Protein AF-A0A8J3Z810-F1 (afdb_monomer_lite)

Structure (mmCIF, N/CA/C/O backbone):
data_AF-A0A8J3Z810-F1
#
_entry.id   AF-A0A8J3Z810-F1
#
loop_
_atom_site.group_PDB
_atom_site.id
_atom_site.type_symbol
_atom_site.label_atom_id
_atom_site.label_alt_id
_atom_site.label_comp_id
_atom_site.label_asym_id
_atom_site.label_entity_id
_atom_site.label_seq_id
_atom_site.pdbx_PDB_ins_code
_atom_site.Cartn_x
_atom_site.Cartn_y
_atom_site.Cartn_z
_atom_site.occupancy
_atom_site.B_iso_or_equiv
_atom_site.auth_seq_id
_atom_site.auth_comp_id
_atom_site.auth_asym_id
_atom_site.auth_atom_id
_atom_site.pdbx_PDB_model_num
ATOM 1 N N . MET A 1 1 ? -24.535 -31.059 -78.822 1.00 33.03 1 MET A N 1
ATOM 2 C CA . MET A 1 1 ? -23.660 -31.076 -80.013 1.00 33.03 1 MET A CA 1
ATOM 3 C C . MET A 1 1 ? -22.250 -30.697 -79.578 1.00 33.03 1 MET A C 1
ATOM 5 O O . MET A 1 1 ? -22.119 -29.664 -78.947 1.00 33.03 1 MET A O 1
ATOM 9 N N . LEU A 1 2 ? -21.277 -31.571 -79.885 1.00 34.00 2 LEU A N 1
ATOM 10 C CA . LEU A 1 2 ? -19.808 -31.386 -79.921 1.00 34.00 2 LEU A CA 1
ATOM 11 C C . LEU A 1 2 ? -19.101 -30.841 -78.652 1.00 34.00 2 LEU A C 1
ATOM 13 O O . LEU A 1 2 ? -19.234 -29.679 -78.306 1.00 34.00 2 LEU A O 1
ATOM 17 N N . THR A 1 3 ? -18.443 -31.701 -77.851 1.00 36.31 3 THR A N 1
ATOM 18 C CA . THR A 1 3 ? -16.989 -32.062 -77.888 1.00 36.31 3 THR A CA 1
ATOM 19 C C . THR A 1 3 ? -16.052 -30.874 -77.621 1.00 36.31 3 THR A C 1
ATOM 21 O O . THR A 1 3 ? -16.160 -29.871 -78.302 1.00 36.31 3 THR A O 1
ATOM 24 N N . ARG A 1 4 ? -15.058 -30.914 -76.724 1.00 36.38 4 ARG A N 1
ATOM 25 C CA . ARG A 1 4 ? -14.002 -31.929 -76.545 1.00 36.38 4 ARG A CA 1
ATOM 26 C C . ARG A 1 4 ? -13.264 -31.655 -75.220 1.00 36.38 4 ARG A C 1
ATOM 28 O O . ARG A 1 4 ? -13.009 -30.505 -74.884 1.00 36.38 4 ARG A O 1
ATOM 35 N N . ARG A 1 5 ? -12.880 -32.724 -74.516 1.00 38.62 5 ARG A N 1
ATOM 36 C CA . ARG A 1 5 ? -11.836 -32.729 -73.477 1.00 38.62 5 ARG A CA 1
ATOM 37 C C . ARG A 1 5 ? -10.462 -32.743 -74.161 1.00 38.62 5 ARG A C 1
ATOM 39 O O . ARG A 1 5 ? -10.301 -33.491 -75.122 1.00 38.62 5 ARG A O 1
ATOM 46 N N . CYS A 1 6 ? -9.487 -32.013 -73.622 1.00 34.28 6 CYS A N 1
ATOM 47 C CA . CYS A 1 6 ? -8.064 -32.265 -73.855 1.00 34.28 6 CYS A CA 1
ATOM 48 C C . CYS A 1 6 ? -7.381 -32.538 -72.514 1.00 34.28 6 CYS A C 1
ATOM 50 O O . CYS A 1 6 ? -7.391 -31.709 -71.608 1.00 34.28 6 CYS A O 1
ATOM 52 N N . VAL A 1 7 ? -6.823 -33.741 -72.427 1.00 35.34 7 VAL A N 1
ATOM 53 C CA . VAL A 1 7 ? -5.821 -34.185 -71.461 1.00 35.34 7 VAL A CA 1
ATOM 54 C C . VAL A 1 7 ? -4.465 -33.744 -72.010 1.00 35.34 7 VAL A C 1
ATOM 56 O O . VAL A 1 7 ? -4.204 -33.970 -73.190 1.00 35.34 7 VAL A O 1
ATOM 59 N N . VAL A 1 8 ? -3.598 -33.163 -71.179 1.00 38.25 8 VAL A N 1
ATOM 60 C CA . VAL A 1 8 ? -2.162 -33.076 -71.474 1.00 38.25 8 VAL A CA 1
ATOM 61 C C . VAL A 1 8 ? -1.396 -33.743 -70.340 1.00 38.25 8 VAL A C 1
ATOM 63 O O . VAL A 1 8 ? -1.558 -33.424 -69.165 1.00 38.25 8 VAL A O 1
ATOM 66 N N . VAL A 1 9 ? -0.625 -34.735 -70.769 1.00 35.41 9 VAL A N 1
ATOM 67 C CA . VAL A 1 9 ? 0.298 -35.593 -70.032 1.00 35.41 9 VAL A CA 1
ATOM 68 C C . VAL A 1 9 ? 1.559 -34.805 -69.674 1.00 35.41 9 VAL A C 1
ATOM 70 O O . VAL A 1 9 ? 1.968 -33.904 -70.403 1.00 35.41 9 VAL A O 1
ATOM 73 N N . GLY A 1 10 ? 2.144 -35.148 -68.527 1.00 33.62 10 GLY A N 1
ATOM 74 C CA . GLY A 1 10 ? 3.252 -34.438 -67.907 1.00 33.62 10 GLY A CA 1
ATOM 75 C C . GLY A 1 10 ? 4.580 -34.468 -68.660 1.00 33.62 10 GLY A C 1
ATOM 76 O O . GLY A 1 10 ? 4.857 -35.342 -69.478 1.00 33.62 10 GLY A O 1
ATOM 77 N N . VAL A 1 11 ? 5.436 -33.526 -68.270 1.00 35.00 11 VAL A N 1
ATOM 78 C CA . VAL A 1 11 ? 6.886 -33.599 -68.435 1.00 35.00 11 VAL A CA 1
ATOM 79 C C . VAL A 1 11 ? 7.497 -33.221 -67.091 1.00 35.00 11 VAL A C 1
ATOM 81 O O . VAL A 1 11 ? 7.365 -32.094 -66.620 1.00 35.00 11 VAL A O 1
ATOM 84 N N . VAL A 1 12 ? 8.133 -34.208 -66.463 1.00 41.84 12 VAL A N 1
ATOM 85 C CA . VAL A 1 12 ? 9.051 -34.033 -65.339 1.00 41.84 12 VAL A CA 1
ATOM 86 C C . VAL A 1 12 ? 10.288 -33.331 -65.893 1.00 41.84 12 VAL A C 1
ATOM 88 O O . VAL A 1 12 ? 11.087 -33.937 -66.601 1.00 41.84 12 VAL A O 1
ATOM 91 N N . GLY A 1 13 ? 10.406 -32.037 -65.612 1.00 34.31 13 GLY A N 1
ATOM 92 C CA . GLY A 1 13 ? 11.591 -31.235 -65.885 1.00 34.31 13 GLY A CA 1
ATOM 93 C C . GLY A 1 13 ? 12.254 -30.854 -64.571 1.00 34.31 13 GLY A C 1
ATOM 94 O O . GLY A 1 13 ? 11.811 -29.929 -63.897 1.00 34.31 13 GLY A O 1
ATOM 95 N N . VAL A 1 14 ? 13.309 -31.582 -64.208 1.00 44.25 14 VAL A N 1
ATOM 96 C CA . VAL A 1 14 ? 14.263 -31.174 -63.173 1.00 44.25 14 VAL A CA 1
ATOM 97 C C . VAL A 1 14 ? 14.978 -29.927 -63.688 1.00 44.25 14 VAL A C 1
ATOM 99 O O . VAL A 1 14 ? 15.798 -30.014 -64.598 1.00 44.25 14 VAL A O 1
ATOM 102 N N . VAL A 1 15 ? 14.657 -28.766 -63.118 1.00 37.97 15 VAL A N 1
ATOM 103 C CA . VAL A 1 15 ? 15.433 -27.536 -63.296 1.00 37.97 15 VAL A CA 1
ATOM 104 C C . VAL A 1 15 ? 15.976 -27.133 -61.933 1.00 37.97 15 VAL A C 1
ATOM 106 O O . VAL A 1 15 ? 15.273 -26.586 -61.088 1.00 37.97 15 VAL A O 1
ATOM 109 N N . LEU A 1 16 ? 17.259 -27.441 -61.739 1.00 42.03 16 LEU A N 1
ATOM 110 C CA . LEU A 1 16 ? 18.135 -26.779 -60.783 1.00 42.03 16 LEU A CA 1
ATOM 111 C C . LEU A 1 16 ? 18.205 -25.295 -61.163 1.00 42.03 16 LEU A C 1
ATOM 113 O O . LEU A 1 16 ? 18.922 -24.918 -62.086 1.00 42.03 16 LEU A O 1
ATOM 117 N N . ALA A 1 17 ? 17.453 -24.461 -60.452 1.00 40.53 17 ALA A N 1
ATOM 118 C CA . ALA A 1 17 ? 17.641 -23.020 -60.453 1.00 40.53 17 ALA A CA 1
ATOM 119 C C . ALA A 1 17 ? 18.079 -22.603 -59.049 1.00 40.53 17 ALA A C 1
ATOM 121 O O . ALA A 1 17 ? 17.294 -22.591 -58.102 1.00 40.53 17 ALA A O 1
ATOM 122 N N . ALA A 1 18 ? 19.369 -22.290 -58.937 1.00 44.47 18 ALA A N 1
ATOM 123 C CA . ALA A 1 18 ? 19.945 -21.546 -57.834 1.00 44.47 18 ALA A CA 1
ATOM 124 C C . ALA A 1 18 ? 19.269 -20.166 -57.769 1.00 44.47 18 ALA A C 1
ATOM 126 O O . ALA A 1 18 ? 19.624 -19.246 -58.502 1.00 44.47 18 ALA A O 1
ATOM 127 N N . GLY A 1 19 ? 18.247 -20.051 -56.923 1.00 37.66 19 GLY A N 1
ATOM 128 C CA . GLY A 1 19 ? 17.626 -18.788 -56.550 1.00 37.66 19 GLY A CA 1
ATOM 129 C C . GLY A 1 19 ? 18.335 -18.231 -55.326 1.00 37.66 19 GLY A C 1
ATOM 130 O O . GLY A 1 19 ? 18.182 -18.761 -54.229 1.00 37.66 19 GLY A O 1
ATOM 131 N N . LEU A 1 20 ? 19.140 -17.192 -55.547 1.00 42.44 20 LEU A N 1
ATOM 132 C CA . LEU A 1 20 ? 19.775 -16.375 -54.521 1.00 42.44 20 LEU A CA 1
ATOM 133 C C . LEU A 1 20 ? 18.787 -16.013 -53.406 1.00 42.44 20 LEU A C 1
ATOM 135 O O . LEU A 1 20 ? 17.726 -15.440 -53.654 1.00 42.44 20 LEU A O 1
ATOM 139 N N . GLY A 1 21 ? 19.178 -16.327 -52.172 1.00 36.91 21 GLY A N 1
ATOM 140 C CA . GLY A 1 21 ? 18.489 -15.884 -50.976 1.00 36.91 21 GLY A CA 1
ATOM 141 C C . GLY A 1 21 ? 18.570 -14.368 -50.844 1.00 36.91 21 GLY A C 1
ATOM 142 O O . GLY A 1 21 ? 19.638 -13.814 -50.602 1.00 36.91 21 GLY A O 1
ATOM 143 N N . LEU A 1 22 ? 17.424 -13.704 -50.938 1.00 40.50 22 LEU A N 1
ATOM 144 C CA . LEU A 1 22 ? 17.217 -12.420 -50.283 1.00 40.50 22 LEU A CA 1
ATOM 145 C C . LEU A 1 22 ? 16.803 -12.719 -48.842 1.00 40.50 22 LEU A C 1
ATOM 147 O O . LEU A 1 22 ? 15.628 -12.690 -48.484 1.00 40.50 22 LEU A O 1
ATOM 151 N N . ALA A 1 23 ? 17.796 -13.050 -48.017 1.00 42.91 23 ALA A N 1
ATOM 152 C CA . ALA A 1 23 ? 17.683 -12.815 -46.591 1.00 42.91 23 ALA A CA 1
ATOM 153 C C . ALA A 1 23 ? 17.610 -11.294 -46.425 1.00 42.91 23 ALA A C 1
ATOM 155 O O . ALA A 1 23 ? 18.616 -10.597 -46.556 1.00 42.91 23 ALA A O 1
ATOM 156 N N . GLY A 1 24 ? 16.402 -10.774 -46.214 1.00 35.66 24 GLY A N 1
ATOM 157 C CA . GLY A 1 24 ? 16.213 -9.429 -45.696 1.00 35.66 24 GLY A CA 1
ATOM 158 C C . GLY A 1 24 ? 16.828 -9.385 -44.307 1.00 35.66 24 GLY A C 1
ATOM 159 O O . GLY A 1 24 ? 16.173 -9.710 -43.322 1.00 35.66 24 GLY A O 1
ATOM 160 N N . ALA A 1 25 ? 18.115 -9.056 -44.240 1.00 36.41 25 ALA A N 1
ATOM 161 C CA . ALA A 1 25 ? 18.747 -8.650 -43.008 1.00 36.41 25 ALA A CA 1
ATOM 162 C C . ALA A 1 25 ? 18.040 -7.364 -42.575 1.00 36.41 25 ALA A C 1
ATOM 164 O O . ALA A 1 25 ? 18.255 -6.302 -43.159 1.00 36.41 25 ALA A O 1
ATOM 165 N N . CYS A 1 26 ? 17.162 -7.466 -41.577 1.00 36.12 26 CYS A N 1
ATOM 166 C CA . CYS A 1 26 ? 16.831 -6.328 -40.738 1.00 36.12 26 CYS A CA 1
ATOM 167 C C . CYS A 1 26 ? 18.159 -5.857 -40.144 1.00 36.12 26 CYS A C 1
ATOM 169 O O . CYS A 1 26 ? 18.659 -6.439 -39.184 1.00 36.12 26 CYS A O 1
ATOM 171 N N . GLY A 1 27 ? 18.785 -4.874 -40.789 1.00 36.97 27 GLY A N 1
ATOM 172 C CA . GLY A 1 27 ? 19.938 -4.181 -40.250 1.00 36.97 27 GLY A CA 1
ATOM 173 C C . GLY A 1 27 ? 19.472 -3.423 -39.021 1.00 36.97 27 GLY A C 1
ATOM 174 O O . GLY A 1 27 ? 19.027 -2.286 -39.135 1.00 36.97 27 GLY A O 1
ATOM 175 N N . GLY A 1 28 ? 19.519 -4.076 -37.860 1.00 43.78 28 GLY A N 1
ATOM 176 C CA . GLY A 1 28 ? 19.492 -3.383 -36.585 1.00 43.78 28 GLY A CA 1
ATOM 177 C C . GLY A 1 28 ? 20.693 -2.452 -36.585 1.00 43.78 28 GLY A C 1
ATOM 178 O O . GLY A 1 28 ? 21.832 -2.920 -36.601 1.00 43.78 28 GLY A O 1
ATOM 179 N N . GLY A 1 29 ? 20.442 -1.148 -36.680 1.00 44.50 29 GLY A N 1
ATOM 180 C CA . GLY A 1 29 ? 21.485 -0.152 -36.505 1.00 44.50 29 GLY A CA 1
ATOM 181 C C . GLY A 1 29 ? 22.094 -0.378 -35.131 1.00 44.50 29 GLY A C 1
ATOM 182 O O . GLY A 1 29 ? 21.423 -0.173 -34.125 1.00 44.50 29 GLY A O 1
ATOM 183 N N . GLN A 1 30 ? 23.329 -0.875 -35.089 1.00 54.06 30 GLN A N 1
ATOM 184 C CA . GLN A 1 30 ? 24.072 -0.935 -33.842 1.00 54.06 30 GLN A CA 1
ATOM 185 C C . GLN A 1 30 ? 24.299 0.508 -33.407 1.00 54.06 30 GLN A C 1
ATOM 187 O O . GLN A 1 30 ? 24.958 1.277 -34.107 1.00 54.06 30 GLN A O 1
ATOM 192 N N . ASP A 1 31 ? 23.694 0.875 -32.282 1.00 68.12 31 ASP A N 1
ATOM 193 C CA . ASP A 1 31 ? 24.019 2.107 -31.580 1.00 68.12 31 ASP A CA 1
ATOM 194 C C . ASP A 1 31 ? 25.540 2.172 -31.339 1.00 68.12 31 ASP A C 1
ATOM 196 O O . ASP A 1 31 ? 26.204 1.141 -31.185 1.00 68.12 31 ASP A O 1
ATOM 200 N N . ALA A 1 32 ? 26.102 3.381 -31.326 1.00 71.44 32 ALA A N 1
ATOM 201 C CA . ALA A 1 32 ? 27.543 3.625 -31.233 1.00 71.44 32 ALA A CA 1
ATOM 202 C C . ALA A 1 32 ? 28.178 3.016 -29.968 1.00 71.44 32 ALA A C 1
ATOM 204 O O . ALA A 1 32 ? 29.378 2.755 -29.949 1.00 71.44 32 ALA A O 1
ATOM 205 N N . SER A 1 33 ? 27.359 2.740 -28.949 1.00 77.94 33 SER A N 1
ATOM 206 C CA . SER A 1 33 ? 27.730 2.065 -27.702 1.00 77.94 33 SER A CA 1
ATOM 207 C C . SER A 1 33 ? 28.126 0.589 -27.871 1.00 77.94 33 SER A C 1
ATOM 209 O O . SER A 1 33 ? 28.737 0.009 -26.976 1.00 77.94 33 SER A O 1
ATOM 211 N N . GLY A 1 34 ? 27.754 -0.064 -28.980 1.00 85.69 34 GLY A N 1
ATOM 212 C CA . GLY A 1 34 ? 27.985 -1.500 -29.185 1.00 85.69 34 GLY A CA 1
ATOM 213 C C . GLY A 1 34 ? 27.182 -2.414 -28.245 1.00 85.69 34 GLY A C 1
ATOM 214 O O . GLY A 1 34 ? 27.387 -3.630 -28.256 1.00 85.69 34 GLY A O 1
ATOM 215 N N . ILE A 1 35 ? 26.261 -1.856 -27.450 1.00 90.88 35 ILE A N 1
ATOM 216 C CA . ILE A 1 35 ? 25.409 -2.595 -26.512 1.00 90.88 35 ILE A CA 1
ATOM 217 C C . ILE A 1 35 ? 24.179 -3.132 -27.262 1.00 90.88 35 ILE A C 1
ATOM 219 O O . ILE A 1 35 ? 23.388 -2.341 -27.791 1.00 90.88 35 ILE A O 1
ATOM 223 N N . PRO A 1 36 ? 23.975 -4.461 -27.314 1.00 92.81 36 PRO A N 1
ATOM 224 C CA . PRO A 1 36 ? 22.867 -5.045 -28.060 1.00 92.81 36 PRO A CA 1
ATOM 225 C C . PRO A 1 36 ? 21.516 -4.762 -27.389 1.00 92.81 36 PRO A C 1
ATOM 227 O O . PRO A 1 36 ? 21.404 -4.789 -26.164 1.00 92.81 36 PRO A O 1
ATOM 230 N N . ASP A 1 37 ? 20.461 -4.592 -28.193 1.00 92.31 37 ASP A N 1
ATOM 231 C CA . ASP A 1 37 ? 19.084 -4.377 -27.705 1.00 92.31 37 ASP A CA 1
ATOM 232 C C . ASP A 1 37 ? 18.612 -5.474 -26.745 1.00 92.31 37 ASP A C 1
ATOM 234 O O . ASP A 1 37 ? 17.831 -5.211 -25.840 1.00 92.31 37 ASP A O 1
ATOM 238 N N . SER A 1 38 ? 19.119 -6.702 -26.898 1.00 92.88 38 SER A N 1
ATOM 239 C CA . SER A 1 38 ? 18.780 -7.827 -26.020 1.00 92.88 38 SER A CA 1
ATOM 240 C C . SER A 1 38 ? 19.195 -7.625 -24.560 1.00 92.88 38 SER A C 1
ATOM 242 O O . SER A 1 38 ? 18.721 -8.360 -23.699 1.00 92.88 38 SER A O 1
ATOM 244 N N . VAL A 1 39 ? 20.115 -6.693 -24.291 1.00 94.19 39 VAL A N 1
ATOM 245 C CA . VAL A 1 39 ? 20.596 -6.358 -22.943 1.00 94.19 39 VAL A CA 1
ATOM 246 C C . VAL A 1 39 ? 19.822 -5.181 -22.340 1.00 94.19 39 VAL A C 1
ATOM 248 O O . VAL A 1 39 ? 19.786 -5.065 -21.120 1.00 94.19 39 VAL A O 1
ATOM 251 N N . MET A 1 40 ? 19.164 -4.361 -23.163 1.00 96.44 40 MET A N 1
ATOM 252 C CA . MET A 1 40 ? 18.367 -3.214 -22.718 1.00 96.44 40 MET A CA 1
ATOM 253 C C . MET A 1 40 ? 16.940 -3.639 -22.371 1.00 96.44 40 MET A C 1
ATOM 255 O O . MET A 1 40 ? 16.407 -4.590 -22.948 1.00 96.44 40 MET A O 1
ATOM 259 N N . LEU A 1 41 ? 16.278 -2.909 -21.482 1.00 95.81 41 LEU A N 1
ATOM 260 C CA . LEU A 1 41 ? 14.831 -2.957 -21.305 1.00 95.81 41 LEU A CA 1
ATOM 261 C C . LEU A 1 41 ? 14.108 -2.478 -22.581 1.00 95.81 41 LEU A C 1
ATOM 263 O O . LEU A 1 41 ? 14.624 -1.722 -23.402 1.00 95.81 41 LEU A O 1
ATOM 267 N N . THR A 1 42 ? 12.886 -2.961 -22.765 1.00 94.62 42 THR A N 1
ATOM 268 C CA . THR A 1 42 ? 11.996 -2.689 -23.902 1.00 94.62 42 THR A CA 1
ATOM 269 C C . THR A 1 42 ? 10.679 -2.110 -23.416 1.00 94.62 42 THR A C 1
ATOM 271 O O . THR A 1 42 ? 10.375 -2.152 -22.226 1.00 94.62 42 THR A O 1
ATOM 274 N N . GLY A 1 43 ? 9.863 -1.614 -24.349 1.00 88.75 43 GLY A N 1
ATOM 275 C CA . GLY A 1 43 ? 8.561 -1.047 -24.011 1.00 88.75 43 GLY A CA 1
ATOM 276 C C . GLY A 1 43 ? 7.640 -1.998 -23.252 1.00 88.75 43 GLY A C 1
ATOM 277 O O . GLY A 1 43 ? 6.934 -1.558 -22.352 1.00 88.75 43 GLY A O 1
ATOM 278 N N . ASP A 1 44 ? 7.728 -3.303 -23.519 1.00 89.81 44 ASP A N 1
ATOM 279 C CA . ASP A 1 44 ? 6.959 -4.317 -22.791 1.00 89.81 44 ASP A CA 1
ATOM 280 C C . ASP A 1 44 ? 7.350 -4.412 -21.306 1.00 89.81 44 ASP A C 1
ATOM 282 O O . ASP A 1 44 ? 6.492 -4.700 -20.475 1.00 89.81 44 ASP A O 1
ATOM 286 N N . ASP A 1 45 ? 8.614 -4.155 -20.943 1.00 91.12 45 ASP A N 1
ATOM 287 C CA . ASP A 1 45 ? 9.036 -4.195 -19.534 1.00 91.12 45 ASP A CA 1
ATOM 288 C C . ASP A 1 45 ? 8.609 -2.930 -18.781 1.00 91.12 45 ASP A C 1
ATOM 290 O O . ASP A 1 45 ? 8.308 -3.004 -17.592 1.00 91.12 45 ASP A O 1
ATOM 294 N N . PHE A 1 46 ? 8.571 -1.784 -19.470 1.00 85.88 46 PHE A N 1
ATOM 295 C CA . PHE A 1 46 ? 8.123 -0.505 -18.908 1.00 85.88 46 PHE A CA 1
ATOM 296 C C . PHE A 1 46 ? 6.604 -0.297 -18.979 1.00 85.88 46 PHE A C 1
ATOM 298 O O . PHE A 1 46 ? 6.090 0.615 -18.341 1.00 85.88 46 PHE A O 1
ATOM 305 N N . GLY A 1 47 ? 5.884 -1.081 -19.787 1.00 83.38 47 GLY A N 1
ATOM 306 C CA . GLY A 1 47 ? 4.475 -0.828 -20.099 1.00 83.38 47 GLY A CA 1
ATOM 307 C C . GLY A 1 47 ? 4.241 0.448 -20.922 1.00 83.38 47 GLY A C 1
ATOM 308 O O . GLY A 1 47 ? 3.157 1.025 -20.852 1.00 83.38 47 GLY A O 1
ATOM 309 N N . GLY A 1 48 ? 5.239 0.910 -21.686 1.00 82.88 48 GLY A N 1
ATOM 310 C CA . GLY A 1 48 ? 5.200 2.193 -22.397 1.00 82.88 48 GLY A CA 1
ATOM 311 C C . GLY A 1 48 ? 6.232 2.315 -23.520 1.00 82.88 48 GLY A C 1
ATOM 312 O O . GLY A 1 48 ? 7.007 1.400 -23.776 1.00 82.88 48 GLY A O 1
ATOM 313 N N . GLU A 1 49 ? 6.241 3.448 -24.222 1.00 88.44 49 GLU A N 1
ATOM 314 C CA . GLU A 1 49 ? 7.211 3.696 -25.296 1.00 88.44 49 GLU A CA 1
ATOM 315 C C . GLU A 1 49 ? 8.610 3.977 -24.723 1.00 88.44 49 GLU A C 1
ATOM 317 O O . GLU A 1 49 ? 8.767 4.733 -23.762 1.00 88.44 49 GLU A O 1
ATOM 322 N N . VAL A 1 50 ? 9.630 3.366 -25.333 1.00 91.50 50 VAL A N 1
ATOM 323 C CA . VAL A 1 50 ? 11.042 3.565 -24.987 1.00 91.50 50 VAL A CA 1
ATOM 324 C C . VAL A 1 50 ? 11.678 4.498 -26.003 1.00 91.50 50 VAL A C 1
ATOM 326 O O . VAL A 1 50 ? 11.610 4.253 -27.206 1.00 91.50 50 VAL A O 1
ATOM 329 N N . THR A 1 51 ? 12.365 5.525 -25.517 1.00 91.75 51 THR A N 1
ATOM 330 C CA . THR A 1 51 ? 13.148 6.440 -26.353 1.00 91.75 51 THR A CA 1
ATOM 331 C C . THR A 1 51 ? 14.590 6.519 -25.860 1.00 91.75 51 THR A C 1
ATOM 333 O O . THR A 1 51 ? 14.887 6.223 -24.702 1.00 91.75 51 THR A O 1
ATOM 336 N N . ALA A 1 52 ? 15.519 6.876 -26.747 1.00 90.25 52 ALA A N 1
ATOM 337 C CA . ALA A 1 52 ? 16.903 7.122 -26.354 1.00 90.25 52 ALA A CA 1
ATOM 338 C C . ALA A 1 52 ? 16.986 8.410 -25.522 1.00 90.25 52 ALA A C 1
ATOM 340 O O . ALA A 1 52 ? 16.409 9.429 -25.902 1.00 90.25 52 ALA A O 1
ATOM 341 N N . GLY A 1 53 ? 17.711 8.375 -24.404 1.00 87.50 53 GLY A N 1
ATOM 342 C CA . GLY A 1 53 ? 17.857 9.544 -23.538 1.00 87.50 53 GLY A CA 1
ATOM 343 C C . GLY A 1 53 ? 18.138 9.193 -22.084 1.00 87.50 53 GLY A C 1
ATOM 344 O O . GLY A 1 53 ? 18.025 8.041 -21.673 1.00 87.50 53 GLY A O 1
ATOM 345 N N . GLY A 1 54 ? 18.519 10.206 -21.311 1.00 88.81 54 GLY A N 1
ATOM 346 C CA . GLY A 1 54 ? 18.766 10.114 -19.876 1.00 88.81 54 GLY A CA 1
ATOM 347 C C . GLY A 1 54 ? 18.056 11.233 -19.111 1.00 88.81 54 GLY A C 1
ATOM 348 O O . GLY A 1 54 ? 17.439 12.105 -19.729 1.00 88.81 54 GLY A O 1
ATOM 349 N N . PRO A 1 55 ? 18.120 11.204 -17.774 1.00 87.94 55 PRO A N 1
ATOM 350 C CA . PRO A 1 55 ? 17.577 12.268 -16.940 1.00 87.94 55 PRO A CA 1
ATOM 351 C C . PRO A 1 55 ? 18.417 13.553 -17.042 1.00 87.94 55 PRO A C 1
ATOM 353 O O . PRO A 1 55 ? 19.509 13.556 -17.611 1.00 87.94 55 PRO A O 1
ATOM 356 N N . ASP A 1 56 ? 17.937 14.637 -16.426 1.00 84.81 56 ASP A N 1
ATOM 357 C CA . ASP A 1 56 ? 18.797 15.781 -16.112 1.00 84.81 56 ASP A CA 1
ATOM 358 C C . ASP A 1 56 ? 19.880 15.339 -15.114 1.00 84.81 56 ASP A C 1
ATOM 360 O O . ASP A 1 56 ? 19.619 15.153 -13.927 1.00 84.81 56 ASP A O 1
ATOM 364 N N . GLU A 1 57 ? 21.102 15.162 -15.610 1.00 82.62 57 GLU A N 1
ATOM 365 C CA . GLU A 1 57 ? 22.265 14.691 -14.851 1.00 82.62 57 GLU A CA 1
ATOM 366 C C . GLU A 1 57 ? 22.687 15.619 -13.706 1.00 82.62 57 GLU A C 1
ATOM 368 O O . GLU A 1 57 ? 23.426 15.182 -12.820 1.00 82.62 57 GLU A O 1
ATOM 373 N N . ALA A 1 58 ? 22.257 16.887 -13.715 1.00 77.56 58 ALA A N 1
ATOM 374 C CA . ALA A 1 58 ? 22.512 17.805 -12.610 1.00 77.56 58 ALA A CA 1
ATOM 375 C C . ALA A 1 58 ? 21.644 17.471 -11.390 1.00 77.56 58 ALA A C 1
ATOM 377 O O . ALA A 1 58 ? 22.091 17.637 -10.257 1.00 77.56 58 ALA A O 1
ATOM 378 N N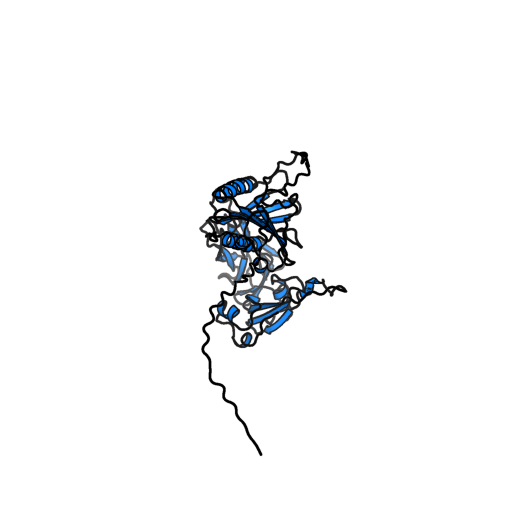 . VAL A 1 59 ? 20.426 16.977 -11.622 1.00 80.12 59 VAL A N 1
ATOM 379 C CA . VAL A 1 59 ? 19.455 16.652 -10.567 1.00 80.12 59 VAL A CA 1
ATOM 380 C C . VAL A 1 59 ? 19.475 15.161 -10.240 1.00 80.12 59 VAL A C 1
ATOM 382 O O . VAL A 1 59 ? 19.420 14.769 -9.076 1.00 80.12 59 VAL A O 1
ATOM 385 N N . HIS A 1 60 ? 19.591 14.323 -11.263 1.00 87.31 60 HIS A N 1
ATOM 386 C CA . HIS A 1 60 ? 19.371 12.885 -11.215 1.00 87.31 60 HIS A CA 1
ATOM 387 C C . HIS A 1 60 ? 20.512 12.155 -11.929 1.00 87.31 60 HIS A C 1
ATOM 389 O O . HIS A 1 60 ? 20.348 11.673 -13.051 1.00 87.31 60 HIS A O 1
ATOM 395 N N . PRO A 1 61 ? 21.696 12.079 -11.309 1.00 88.69 61 PRO A N 1
ATOM 396 C CA . PRO A 1 61 ? 22.850 11.475 -11.951 1.00 88.69 61 PRO A CA 1
ATOM 397 C C . PRO A 1 61 ? 22.621 9.990 -12.252 1.00 88.69 61 PRO A C 1
ATOM 399 O O . PRO A 1 61 ? 22.109 9.251 -11.402 1.00 88.69 61 PRO A O 1
ATOM 402 N N . LEU A 1 62 ? 23.041 9.546 -13.441 1.00 89.31 62 LEU A N 1
ATOM 403 C CA . LEU A 1 62 ? 22.919 8.154 -13.877 1.00 89.31 62 LEU A CA 1
ATOM 404 C C . LEU A 1 62 ? 24.210 7.670 -14.580 1.00 89.31 62 LEU A C 1
ATOM 406 O O . LEU A 1 62 ? 24.447 8.003 -15.741 1.00 89.31 62 LEU A O 1
ATOM 410 N N . PRO A 1 63 ? 25.072 6.856 -13.937 1.00 91.38 63 PRO A N 1
ATOM 411 C CA . PRO A 1 63 ? 24.898 6.219 -12.628 1.00 91.38 63 PRO A CA 1
ATOM 412 C C . PRO A 1 63 ? 24.984 7.212 -11.448 1.00 91.38 63 PRO A C 1
ATOM 414 O O . PRO A 1 63 ? 25.476 8.328 -11.637 1.00 91.38 63 PRO A O 1
ATOM 417 N N . PRO A 1 64 ? 24.569 6.800 -10.228 1.00 88.44 64 PRO A N 1
ATOM 418 C CA . PRO A 1 64 ? 24.730 7.589 -9.008 1.00 88.44 64 PRO A CA 1
ATOM 419 C C . PRO A 1 64 ? 26.131 8.191 -8.864 1.00 88.44 64 PRO A C 1
ATOM 421 O O . PRO A 1 64 ? 27.139 7.522 -9.113 1.00 88.44 64 PRO A O 1
ATOM 424 N N . ARG A 1 65 ? 26.201 9.459 -8.449 1.00 85.31 65 ARG A N 1
ATOM 425 C CA . ARG A 1 65 ? 27.463 10.184 -8.238 1.00 85.31 65 ARG A CA 1
ATOM 426 C C . ARG A 1 65 ? 27.811 10.272 -6.749 1.00 85.31 65 ARG A C 1
ATOM 428 O O . ARG A 1 65 ? 26.911 10.218 -5.912 1.00 85.31 65 ARG A O 1
ATOM 435 N N . PRO A 1 66 ? 29.103 10.442 -6.409 1.00 79.12 66 PRO A N 1
ATOM 436 C CA . PRO A 1 66 ? 29.508 10.763 -5.047 1.00 79.12 66 PRO A CA 1
ATOM 437 C C . PRO A 1 66 ? 28.874 12.059 -4.551 1.00 79.12 66 PRO A C 1
ATOM 439 O O . PRO A 1 66 ? 28.761 13.024 -5.305 1.00 79.12 66 PRO A O 1
ATOM 442 N N . CYS A 1 67 ? 28.539 12.093 -3.264 1.00 75.88 67 CYS A N 1
ATOM 443 C CA . CYS A 1 67 ? 28.081 13.297 -2.589 1.00 75.88 67 CYS A CA 1
ATOM 444 C C . CYS A 1 67 ? 29.223 14.310 -2.549 1.00 75.88 67 CYS A C 1
ATOM 446 O O . CYS A 1 67 ? 30.295 14.035 -2.005 1.00 75.88 67 CYS A O 1
ATOM 448 N N . VAL A 1 68 ? 29.005 15.479 -3.144 1.00 66.50 68 VAL A N 1
ATOM 449 C CA . VAL A 1 68 ? 29.969 16.580 -3.100 1.00 66.50 68 VAL A CA 1
ATOM 450 C C . VAL A 1 68 ? 29.785 17.327 -1.771 1.00 66.50 68 VAL A C 1
ATOM 452 O O . VAL A 1 68 ? 28.647 17.601 -1.395 1.00 66.50 68 VAL A O 1
ATOM 455 N N . PRO A 1 69 ? 30.853 17.676 -1.029 1.00 58.22 69 PRO A N 1
ATOM 456 C CA . PRO A 1 69 ? 30.724 18.519 0.156 1.00 58.22 69 PRO A CA 1
ATOM 457 C C . PRO A 1 69 ? 30.091 19.876 -0.190 1.00 58.22 69 PRO A C 1
ATOM 459 O O . PRO A 1 69 ? 30.501 20.537 -1.146 1.00 58.22 69 PRO A O 1
ATOM 462 N N . ALA A 1 70 ? 29.124 20.339 0.604 1.00 47.53 70 ALA A N 1
ATOM 463 C CA . ALA A 1 70 ? 28.577 21.683 0.449 1.00 47.53 70 ALA A CA 1
ATOM 464 C C . ALA A 1 70 ? 29.696 22.719 0.637 1.00 47.53 70 ALA A C 1
ATOM 466 O O . ALA A 1 70 ? 30.433 22.682 1.623 1.00 47.53 70 ALA A O 1
ATOM 467 N N . GLY A 1 71 ? 29.835 23.639 -0.318 1.00 47.59 71 GLY A N 1
ATOM 468 C CA . GLY A 1 71 ? 30.815 24.728 -0.254 1.00 47.59 71 GLY A CA 1
ATOM 469 C C . GLY A 1 71 ? 32.102 24.515 -1.056 1.00 47.59 71 GLY A C 1
ATOM 470 O O . GLY A 1 71 ? 32.818 25.490 -1.285 1.00 47.59 71 GLY A O 1
ATOM 471 N N . THR A 1 72 ? 32.376 23.318 -1.589 1.00 54.78 72 THR A N 1
ATOM 472 C CA . THR A 1 72 ? 33.255 23.217 -2.766 1.00 54.78 72 THR A CA 1
ATOM 473 C C . THR A 1 72 ? 32.420 23.629 -3.964 1.00 54.78 72 THR A C 1
ATOM 475 O O . THR A 1 72 ? 31.697 22.810 -4.525 1.00 54.78 72 THR A O 1
ATOM 478 N N . GLY A 1 73 ? 32.420 24.930 -4.266 1.00 42.56 73 GLY A N 1
ATOM 479 C CA . GLY A 1 73 ? 31.607 25.502 -5.331 1.00 42.56 73 GLY A CA 1
ATOM 480 C C . GLY A 1 73 ? 31.675 24.667 -6.607 1.00 42.56 73 GLY A C 1
ATOM 481 O O . GLY A 1 73 ? 32.740 24.187 -6.995 1.00 42.56 73 GLY A O 1
ATOM 482 N N . SER A 1 74 ? 30.538 24.552 -7.283 1.00 44.53 74 SER A N 1
ATOM 483 C CA . SER A 1 74 ? 30.350 24.018 -8.636 1.00 44.53 74 SER A CA 1
ATOM 484 C C . SER A 1 74 ? 31.090 24.826 -9.724 1.00 44.53 74 SER A C 1
ATOM 486 O O . SER A 1 74 ? 30.670 24.873 -10.871 1.00 44.53 74 SER A O 1
ATOM 488 N N . GLY A 1 75 ? 32.211 25.464 -9.371 1.00 35.66 75 GLY A N 1
ATOM 489 C CA . GLY A 1 75 ? 33.119 26.195 -10.250 1.00 35.66 75 GLY A CA 1
ATOM 490 C C . GLY A 1 75 ? 34.267 25.340 -10.793 1.00 35.66 75 GLY A C 1
ATOM 491 O O . GLY A 1 75 ? 35.321 25.882 -11.115 1.00 35.66 75 GLY A O 1
ATOM 492 N N . GLY A 1 76 ? 34.097 24.017 -10.884 1.00 33.59 76 GLY A N 1
ATOM 493 C CA . GLY A 1 76 ? 34.859 23.236 -11.861 1.00 33.59 76 GLY A CA 1
ATOM 494 C C . GLY A 1 76 ? 34.343 23.610 -13.252 1.00 33.59 76 GLY A C 1
ATOM 495 O O . GLY A 1 76 ? 33.133 23.786 -13.384 1.00 33.59 76 GLY A O 1
ATOM 496 N N . PRO A 1 77 ? 35.211 23.816 -14.256 1.00 34.06 77 PRO A N 1
ATOM 497 C CA . PRO A 1 77 ? 34.818 24.461 -15.498 1.00 34.06 77 PRO A CA 1
ATOM 498 C C . PRO A 1 77 ? 33.626 23.735 -16.113 1.00 34.06 77 PRO A C 1
ATOM 500 O O . PRO A 1 77 ? 33.690 22.540 -16.402 1.00 34.06 77 PRO A O 1
ATOM 503 N N . SER A 1 78 ? 32.560 24.496 -16.350 1.00 39.97 78 SER A N 1
ATOM 504 C CA . SER A 1 78 ? 31.554 24.215 -17.366 1.00 39.97 78 SER A CA 1
ATOM 505 C C . SER A 1 78 ? 32.214 24.290 -18.746 1.00 39.97 78 SER A C 1
ATOM 507 O O . SER A 1 78 ? 31.815 25.083 -19.596 1.00 39.97 78 SER A O 1
ATOM 509 N N . ASP A 1 79 ? 33.263 23.499 -18.973 1.00 31.98 79 ASP A N 1
ATOM 510 C CA . ASP A 1 79 ? 33.655 23.163 -20.323 1.00 31.98 79 ASP A CA 1
ATOM 511 C C . ASP A 1 79 ? 32.500 22.322 -20.848 1.00 31.98 79 ASP A C 1
ATOM 513 O O . ASP A 1 79 ? 32.269 21.192 -20.418 1.00 31.98 79 ASP A O 1
ATOM 517 N N . GLY A 1 80 ? 31.728 22.920 -21.755 1.00 34.47 80 GLY A N 1
ATOM 518 C CA . GLY A 1 80 ? 30.616 22.314 -22.485 1.00 34.47 80 GLY A CA 1
ATOM 519 C C . GLY A 1 80 ? 31.018 21.119 -23.357 1.00 34.47 80 GLY A C 1
ATOM 520 O O . GLY A 1 80 ? 30.337 20.804 -24.327 1.00 34.47 80 GLY A O 1
ATOM 521 N N . THR A 1 81 ? 32.106 20.428 -23.026 1.00 34.09 81 THR A N 1
ATOM 522 C CA . THR A 1 81 ? 32.361 19.057 -23.436 1.00 34.09 81 THR A CA 1
ATOM 523 C C . THR A 1 81 ? 31.545 18.130 -22.539 1.00 34.09 81 THR A C 1
ATOM 525 O O . THR A 1 81 ? 32.038 17.609 -21.544 1.00 34.09 81 THR A O 1
ATOM 528 N N . SER A 1 82 ? 30.269 17.962 -22.888 1.00 41.91 82 SER A N 1
ATOM 529 C CA . SER A 1 82 ? 29.620 16.649 -22.962 1.00 41.91 82 SER A CA 1
ATOM 530 C C . SER A 1 82 ? 30.224 15.584 -22.016 1.00 41.91 82 SER A C 1
ATOM 532 O O . SER A 1 82 ? 31.016 14.732 -22.426 1.00 41.91 82 SER A O 1
ATOM 534 N N . GLN A 1 83 ? 29.769 15.556 -20.759 1.00 44.12 83 GLN A N 1
ATOM 535 C CA . GLN A 1 83 ? 29.676 14.281 -20.027 1.00 44.12 83 GLN A CA 1
ATOM 536 C C . GLN A 1 83 ? 28.687 13.308 -20.712 1.00 44.12 83 GLN A C 1
ATOM 538 O O . GLN A 1 83 ? 28.639 12.141 -20.334 1.00 44.12 83 GLN A O 1
ATOM 543 N N . ASP A 1 84 ? 27.994 13.760 -21.769 1.00 43.12 84 ASP A N 1
ATOM 544 C CA . ASP A 1 84 ? 27.224 12.978 -22.751 1.00 43.12 84 ASP A CA 1
ATOM 545 C C . ASP A 1 84 ? 28.046 11.936 -23.534 1.00 43.12 84 ASP A C 1
ATOM 547 O O . ASP A 1 84 ? 27.488 11.170 -24.313 1.00 43.12 84 ASP A O 1
ATOM 551 N N . ALA A 1 85 ? 29.358 11.846 -23.311 1.00 42.69 85 ALA A N 1
ATOM 552 C CA . ALA A 1 85 ? 30.206 10.837 -23.927 1.00 42.69 85 ALA A CA 1
ATOM 553 C C . ALA A 1 85 ? 31.021 10.088 -22.866 1.00 42.69 85 ALA A C 1
ATOM 555 O O . ALA A 1 85 ? 32.247 10.171 -22.827 1.00 42.69 85 ALA A O 1
ATOM 556 N N . ARG A 1 86 ? 30.361 9.302 -22.007 1.00 55.34 86 ARG A N 1
ATOM 557 C CA . ARG A 1 86 ? 30.970 8.005 -21.678 1.00 55.34 86 ARG A CA 1
ATOM 558 C C . ARG A 1 86 ? 30.711 7.118 -22.898 1.00 55.34 86 ARG A C 1
ATOM 560 O O . ARG A 1 86 ? 29.569 6.702 -23.064 1.00 55.34 86 ARG A O 1
ATOM 567 N N . PRO A 1 87 ? 31.708 6.880 -23.772 1.00 53.50 87 PRO A N 1
ATOM 568 C CA . PRO A 1 87 ? 31.487 6.227 -25.067 1.00 53.50 87 PRO A CA 1
ATOM 569 C C . PRO A 1 87 ? 30.943 4.795 -24.950 1.00 53.50 87 PRO A C 1
ATOM 571 O O . PRO A 1 87 ? 30.429 4.257 -25.924 1.00 53.50 87 PRO A O 1
ATOM 574 N N . ASP A 1 88 ? 31.003 4.206 -23.755 1.00 70.19 88 ASP A N 1
ATOM 575 C CA . ASP A 1 88 ? 30.725 2.788 -23.530 1.00 70.19 88 ASP A CA 1
ATOM 576 C C . ASP A 1 88 ? 29.342 2.525 -22.901 1.00 70.19 88 ASP A C 1
ATOM 578 O O . ASP A 1 88 ? 29.023 1.383 -22.558 1.00 70.19 88 ASP A O 1
ATOM 582 N N . GLY A 1 89 ? 28.534 3.577 -22.704 1.00 83.19 89 GLY A N 1
ATOM 583 C CA . GLY A 1 89 ? 27.234 3.503 -22.039 1.00 83.19 89 GLY A CA 1
ATOM 584 C C . GLY A 1 89 ? 26.056 3.806 -22.964 1.00 83.19 89 GLY A C 1
ATOM 585 O O . GLY A 1 89 ? 26.079 4.785 -23.705 1.00 83.19 89 GLY A O 1
ATOM 586 N N . ARG A 1 90 ? 24.990 3.007 -22.881 1.00 91.94 90 ARG A N 1
ATOM 587 C CA . ARG A 1 90 ? 23.717 3.230 -23.577 1.00 91.94 90 ARG A CA 1
ATOM 588 C C . ARG A 1 90 ? 22.636 3.630 -22.588 1.00 91.94 90 ARG A C 1
ATOM 590 O O . ARG A 1 90 ? 22.559 3.067 -21.496 1.00 91.94 90 ARG A O 1
ATOM 597 N N . ARG A 1 91 ? 21.796 4.590 -22.982 1.00 93.88 91 ARG A N 1
ATOM 598 C CA . ARG A 1 91 ? 20.720 5.129 -22.146 1.00 93.88 91 ARG A CA 1
ATOM 599 C C . ARG A 1 91 ? 19.384 5.105 -22.853 1.00 93.88 91 ARG A C 1
ATOM 601 O O . ARG A 1 91 ? 19.289 5.485 -24.022 1.00 93.88 91 ARG A O 1
ATOM 608 N N . ILE A 1 92 ? 18.361 4.716 -22.113 1.00 93.56 92 ILE A N 1
ATOM 609 C CA . ILE A 1 92 ? 16.979 4.825 -22.553 1.00 93.56 92 ILE A CA 1
ATOM 610 C C . ILE A 1 92 ? 16.114 5.431 -21.455 1.00 93.56 92 ILE A C 1
ATOM 612 O O . ILE A 1 92 ? 16.429 5.344 -20.268 1.00 93.56 92 ILE A O 1
ATOM 616 N N . THR A 1 93 ? 14.997 6.011 -21.869 1.00 95.19 93 THR A N 1
ATOM 617 C CA . THR A 1 93 ? 13.946 6.509 -20.992 1.00 95.19 93 THR A CA 1
ATOM 618 C C . THR A 1 93 ? 12.596 5.968 -21.432 1.00 95.19 93 THR A C 1
ATOM 620 O O . THR A 1 93 ? 12.341 5.781 -22.625 1.00 95.19 93 THR A O 1
ATOM 623 N N . ALA A 1 94 ? 11.730 5.727 -20.456 1.00 91.12 94 ALA A N 1
ATOM 624 C CA . ALA A 1 94 ? 10.350 5.346 -20.675 1.00 91.12 94 ALA A CA 1
ATOM 625 C C . ALA A 1 94 ? 9.447 5.998 -19.628 1.00 91.12 94 ALA A C 1
ATOM 627 O O . ALA A 1 94 ? 9.858 6.287 -18.498 1.00 91.12 94 ALA A O 1
ATOM 628 N N . SER A 1 95 ? 8.191 6.211 -20.005 1.00 87.50 95 SER A N 1
ATOM 629 C CA . SER A 1 95 ? 7.157 6.668 -19.087 1.00 87.50 95 SER A CA 1
ATOM 630 C C . SER A 1 95 ? 5.821 6.027 -19.433 1.00 87.50 95 SER A C 1
ATOM 632 O O . SER A 1 95 ? 5.454 5.946 -20.602 1.00 87.50 95 SER A O 1
ATOM 634 N N . ASP A 1 96 ? 5.086 5.611 -18.407 1.00 82.31 96 ASP A N 1
ATOM 635 C CA . ASP A 1 96 ? 3.727 5.063 -18.505 1.00 82.31 96 ASP A CA 1
ATOM 636 C C . ASP A 1 96 ? 2.660 6.074 -18.019 1.00 82.31 96 ASP A C 1
ATOM 638 O O . ASP A 1 96 ? 1.484 5.752 -17.861 1.00 82.31 96 ASP A O 1
ATOM 642 N N . GLY A 1 97 ? 3.071 7.322 -17.751 1.00 79.75 97 GLY A N 1
ATOM 643 C CA . GLY A 1 97 ? 2.225 8.390 -17.208 1.00 79.75 97 GLY A CA 1
ATOM 644 C C . GLY A 1 97 ? 2.076 8.399 -15.678 1.00 79.75 97 GLY A C 1
ATOM 645 O O . GLY A 1 97 ? 1.607 9.408 -15.131 1.00 79.75 97 GLY A O 1
ATOM 646 N N . ARG A 1 98 ? 2.493 7.331 -14.983 1.00 80.75 98 ARG A N 1
ATOM 647 C CA . ARG A 1 98 ? 2.631 7.260 -13.516 1.00 80.75 98 ARG A CA 1
ATOM 648 C C . ARG A 1 98 ? 4.103 7.364 -13.111 1.00 80.75 98 ARG A C 1
ATOM 650 O O . ARG A 1 98 ? 4.429 8.168 -12.240 1.00 80.75 98 ARG A O 1
ATOM 657 N N . HIS A 1 99 ? 4.961 6.624 -13.798 1.00 87.12 99 HIS A N 1
ATOM 658 C CA . HIS A 1 99 ? 6.391 6.508 -13.570 1.00 87.12 99 HIS A CA 1
ATOM 659 C C . HIS A 1 99 ? 7.186 7.108 -14.729 1.00 87.12 99 HIS A C 1
ATOM 661 O O . HIS A 1 99 ? 6.752 7.123 -15.890 1.00 87.12 99 HIS A O 1
ATOM 667 N N . ARG A 1 100 ? 8.382 7.603 -14.414 1.00 92.50 100 ARG A N 1
ATOM 668 C CA . ARG A 1 100 ? 9.397 7.936 -15.418 1.00 92.50 100 ARG A CA 1
ATOM 669 C C . ARG A 1 100 ? 10.693 7.283 -15.015 1.00 92.50 100 ARG A C 1
ATOM 671 O O . ARG A 1 100 ? 11.327 7.698 -14.045 1.00 92.50 100 ARG A O 1
ATOM 678 N N . ALA A 1 101 ? 11.067 6.280 -15.794 1.00 94.44 101 ALA A N 1
ATOM 679 C CA . ALA A 1 101 ? 12.247 5.491 -15.546 1.00 94.44 101 ALA A CA 1
ATOM 680 C C . ALA A 1 101 ? 13.293 5.684 -16.640 1.00 94.44 101 ALA A C 1
ATOM 682 O O . ALA A 1 101 ? 12.997 5.996 -17.797 1.00 94.44 101 ALA A O 1
ATOM 683 N N . TYR A 1 102 ? 14.534 5.482 -16.235 1.00 96.69 102 TYR A N 1
ATOM 684 C CA . TYR A 1 102 ? 15.712 5.533 -17.072 1.00 96.69 102 TYR A CA 1
ATOM 685 C C . TYR A 1 102 ? 16.505 4.258 -16.849 1.00 96.69 102 TYR A C 1
ATOM 687 O O . TYR A 1 102 ? 16.608 3.774 -15.722 1.00 96.69 102 TYR A O 1
ATOM 695 N N . GLU A 1 103 ? 17.096 3.738 -17.911 1.00 97.06 103 GLU A N 1
ATOM 696 C CA . GLU A 1 103 ? 18.079 2.670 -17.825 1.00 97.06 103 GLU A CA 1
ATOM 697 C C . GLU A 1 103 ? 19.396 3.162 -18.412 1.00 97.06 103 GLU A C 1
ATOM 699 O O . GLU A 1 103 ? 19.429 3.802 -19.463 1.00 97.06 103 GLU A O 1
ATOM 704 N N . TYR A 1 104 ? 20.481 2.838 -17.722 1.00 96.25 104 TYR A N 1
ATOM 705 C CA . TYR A 1 104 ? 21.846 2.970 -18.190 1.00 96.25 104 TYR A CA 1
ATOM 706 C C . TYR A 1 104 ? 22.511 1.600 -18.160 1.00 96.25 104 TYR A C 1
ATOM 708 O O . TYR A 1 104 ? 22.591 0.963 -17.108 1.00 96.25 104 TYR A O 1
ATOM 716 N N . VAL A 1 105 ? 23.028 1.172 -19.305 1.00 96.06 105 VAL A N 1
ATOM 717 C CA . VAL A 1 105 ? 23.847 -0.033 -19.424 1.00 96.06 105 VAL A CA 1
ATOM 718 C C . VAL A 1 105 ? 25.232 0.373 -19.882 1.00 96.06 105 VAL A C 1
ATOM 720 O O . VAL A 1 105 ? 25.366 1.179 -20.794 1.00 96.06 105 VAL A O 1
ATOM 723 N N . GLU A 1 106 ? 26.263 -0.206 -19.280 1.00 94.69 106 GLU A N 1
ATOM 724 C CA . GLU A 1 106 ? 27.650 -0.006 -19.685 1.00 94.69 106 GLU A CA 1
ATOM 725 C C . GLU A 1 106 ? 28.337 -1.350 -19.897 1.00 94.69 106 GLU A C 1
ATOM 727 O O . GLU A 1 106 ? 28.307 -2.214 -19.016 1.00 94.69 106 GLU A O 1
ATOM 732 N N . HIS A 1 107 ? 28.980 -1.522 -21.051 1.00 94.12 107 HIS A N 1
ATOM 733 C CA . HIS A 1 107 ? 29.749 -2.725 -21.347 1.00 94.12 107 HIS A CA 1
ATOM 734 C C . HIS A 1 107 ? 31.180 -2.600 -20.799 1.00 94.12 107 HIS A C 1
ATOM 736 O O . HIS A 1 107 ? 31.989 -1.801 -21.258 1.00 94.12 107 HIS A O 1
ATOM 742 N N . ARG A 1 108 ? 31.500 -3.423 -19.802 1.00 91.19 108 ARG A N 1
ATOM 743 C CA . ARG A 1 108 ? 32.788 -3.547 -19.114 1.00 91.19 108 ARG A CA 1
ATOM 744 C C . ARG A 1 108 ? 33.291 -4.998 -19.127 1.00 91.19 108 ARG A C 1
ATOM 746 O O . ARG A 1 108 ? 33.122 -5.702 -18.123 1.00 91.19 108 ARG A O 1
ATOM 753 N N . PRO A 1 109 ? 33.971 -5.431 -20.204 1.00 90.31 109 PRO A N 1
ATOM 754 C CA . PRO A 1 109 ? 34.570 -6.763 -20.307 1.00 90.31 109 PRO A CA 1
ATOM 755 C C . PRO A 1 109 ? 35.426 -7.123 -19.084 1.00 90.31 109 PRO A C 1
ATOM 757 O O . PRO A 1 109 ? 36.428 -6.466 -18.804 1.00 90.31 109 PRO A O 1
ATOM 760 N N . GLY A 1 110 ? 35.006 -8.131 -18.316 1.00 87.94 110 GLY A N 1
ATOM 761 C CA . GLY A 1 110 ? 35.663 -8.587 -17.084 1.00 87.94 110 GLY A CA 1
ATOM 762 C C . GLY A 1 110 ? 35.683 -7.580 -15.922 1.00 87.94 110 GLY A C 1
ATOM 763 O O . GLY A 1 110 ? 36.252 -7.874 -14.872 1.00 87.94 110 GLY A O 1
ATOM 764 N N . GLY A 1 111 ? 35.083 -6.397 -16.085 1.00 90.62 111 GLY A N 1
ATOM 765 C CA . GLY A 1 111 ? 35.194 -5.268 -15.156 1.00 90.62 111 GLY A CA 1
ATOM 766 C C . GLY A 1 111 ? 33.880 -4.831 -14.507 1.00 90.62 111 GLY A C 1
ATOM 767 O O . GLY A 1 111 ? 33.905 -3.985 -13.613 1.00 90.62 111 GLY A O 1
ATOM 768 N N . ALA A 1 112 ? 32.737 -5.381 -14.924 1.00 92.38 112 ALA A N 1
ATOM 769 C CA . ALA A 1 112 ? 31.422 -4.950 -14.446 1.00 92.38 112 ALA A CA 1
ATOM 770 C C . ALA A 1 112 ? 31.219 -5.155 -12.933 1.00 92.38 112 ALA A C 1
ATOM 772 O O . ALA A 1 112 ? 30.748 -4.248 -12.249 1.00 92.38 112 ALA A O 1
ATOM 773 N N . ALA A 1 113 ? 31.640 -6.301 -12.387 1.00 91.06 113 ALA A N 1
ATOM 774 C CA . ALA A 1 113 ? 31.551 -6.578 -10.948 1.00 91.06 113 ALA A CA 1
ATOM 775 C C . ALA A 1 113 ? 32.399 -5.599 -10.114 1.00 91.06 113 ALA A C 1
ATOM 777 O O . ALA A 1 113 ? 31.947 -5.089 -9.090 1.00 91.06 113 ALA A O 1
ATOM 778 N N . THR A 1 114 ? 33.610 -5.284 -10.583 1.00 90.81 114 THR A N 1
ATOM 779 C CA . THR A 1 114 ? 34.485 -4.284 -9.954 1.00 90.81 114 THR A CA 1
ATOM 780 C C . THR A 1 114 ? 33.853 -2.896 -10.003 1.00 90.81 114 THR A C 1
ATOM 782 O O . THR A 1 114 ? 33.827 -2.198 -8.994 1.00 90.81 114 THR A O 1
ATOM 785 N N . ALA A 1 115 ? 33.293 -2.506 -11.151 1.00 90.50 115 ALA A N 1
ATOM 786 C CA . ALA A 1 115 ? 32.613 -1.223 -11.316 1.00 90.50 115 ALA A CA 1
ATOM 787 C C . ALA A 1 115 ? 31.406 -1.078 -10.378 1.00 90.50 115 ALA A C 1
ATOM 789 O O . ALA A 1 115 ? 31.248 -0.040 -9.739 1.00 90.50 115 ALA A O 1
ATOM 790 N N . TYR A 1 116 ? 30.602 -2.137 -10.251 1.00 93.38 116 TYR A N 1
ATOM 791 C CA . TYR A 1 116 ? 29.518 -2.210 -9.276 1.00 93.38 116 TYR A CA 1
ATOM 792 C C . TYR A 1 116 ? 30.040 -2.043 -7.843 1.00 93.38 116 TYR A C 1
ATOM 794 O O . TYR A 1 116 ? 29.511 -1.228 -7.091 1.00 93.38 116 TYR A O 1
ATOM 802 N N . GLY A 1 117 ? 31.109 -2.755 -7.474 1.00 88.00 117 GLY A N 1
ATOM 803 C CA . GLY A 1 117 ? 31.727 -2.642 -6.153 1.00 88.00 117 GLY A CA 1
ATOM 804 C C . GLY A 1 117 ? 32.184 -1.218 -5.821 1.00 88.00 117 GLY A C 1
ATOM 805 O O . GLY A 1 117 ? 31.897 -0.723 -4.732 1.00 88.00 117 GLY A O 1
ATOM 806 N N . GLU A 1 118 ? 32.844 -0.533 -6.758 1.00 88.25 118 GLU A N 1
ATOM 807 C CA . GLU A 1 118 ? 33.262 0.865 -6.581 1.00 88.25 118 GLU A CA 1
ATOM 808 C C . GLU A 1 118 ? 32.066 1.820 -6.473 1.00 88.25 118 GLU A C 1
ATOM 810 O O . GLU A 1 118 ? 32.037 2.679 -5.591 1.00 88.25 118 GLU A O 1
ATOM 815 N N . LEU A 1 119 ? 31.035 1.635 -7.300 1.00 90.06 119 LEU A N 1
ATOM 816 C CA . LEU A 1 119 ? 29.812 2.434 -7.230 1.00 90.06 119 LEU A CA 1
ATOM 817 C C . LEU A 1 119 ? 29.086 2.243 -5.889 1.00 90.06 119 LEU A C 1
ATOM 819 O O . LEU A 1 119 ? 28.658 3.213 -5.267 1.00 90.06 119 LEU A O 1
ATOM 823 N N . MET A 1 120 ? 29.013 1.014 -5.379 1.00 90.38 120 MET A N 1
ATOM 824 C CA . MET A 1 120 ? 28.386 0.750 -4.085 1.00 90.38 120 MET A CA 1
ATOM 825 C C . MET A 1 120 ? 29.190 1.293 -2.903 1.00 90.38 120 MET A C 1
ATOM 827 O O . MET A 1 120 ? 28.585 1.657 -1.891 1.00 90.38 120 MET A O 1
ATOM 831 N N . LYS A 1 121 ? 30.522 1.403 -3.004 1.00 84.94 121 LYS A N 1
ATOM 832 C CA . LYS A 1 121 ? 31.327 2.126 -2.001 1.00 84.94 121 LYS A CA 1
ATOM 833 C C . LYS A 1 121 ? 30.932 3.598 -1.949 1.00 84.94 121 LYS A C 1
ATOM 835 O O . LYS A 1 121 ? 30.746 4.126 -0.857 1.00 84.94 121 LYS A O 1
ATOM 840 N N . VAL A 1 122 ? 30.753 4.226 -3.113 1.00 81.00 122 VAL A N 1
ATOM 841 C CA . VAL A 1 122 ? 30.301 5.619 -3.228 1.00 81.00 122 VAL A CA 1
ATOM 842 C C . VAL A 1 122 ? 28.914 5.801 -2.605 1.00 81.00 122 VAL A C 1
ATOM 844 O O . VAL A 1 122 ? 28.748 6.642 -1.725 1.00 81.00 122 VAL A O 1
ATOM 847 N N . VAL A 1 123 ? 27.948 4.965 -2.993 1.00 86.75 123 VAL A N 1
ATOM 848 C CA . VAL A 1 123 ? 26.579 4.978 -2.447 1.00 86.75 123 VAL A CA 1
ATOM 849 C C . VAL A 1 123 ? 26.587 4.797 -0.927 1.00 86.75 123 VAL A C 1
ATOM 851 O O . VAL A 1 123 ? 25.931 5.538 -0.204 1.00 86.75 123 VAL A O 1
ATOM 854 N N . THR A 1 124 ? 27.370 3.845 -0.417 1.00 83.25 124 THR A N 1
ATOM 855 C CA . THR A 1 124 ? 27.427 3.562 1.025 1.00 83.25 124 THR A CA 1
ATOM 856 C C . THR A 1 124 ? 28.085 4.706 1.800 1.00 83.25 124 THR A C 1
ATOM 858 O O . THR A 1 124 ? 27.621 5.046 2.887 1.00 83.25 124 THR A O 1
ATOM 861 N N . ALA A 1 125 ? 29.128 5.341 1.258 1.00 82.00 125 ALA A N 1
ATOM 862 C CA . ALA A 1 125 ? 29.764 6.497 1.892 1.00 82.00 125 ALA A CA 1
ATOM 863 C C . ALA A 1 125 ? 28.803 7.695 2.037 1.00 82.00 125 ALA A C 1
ATOM 865 O O . ALA A 1 125 ? 28.933 8.480 2.972 1.00 82.00 125 ALA A O 1
ATOM 866 N N . CYS A 1 126 ? 27.807 7.785 1.155 1.00 80.81 126 CYS A N 1
ATOM 867 C CA . CYS A 1 126 ? 26.756 8.799 1.146 1.00 80.81 126 CYS A CA 1
ATOM 868 C C . CYS A 1 126 ? 25.530 8.493 2.030 1.00 80.81 126 CYS A C 1
ATOM 870 O O . CYS A 1 126 ? 24.516 9.185 1.948 1.00 80.81 126 CYS A O 1
ATOM 872 N N . SER A 1 127 ? 25.579 7.440 2.846 1.00 73.44 127 SER A N 1
ATOM 873 C CA . SER A 1 127 ? 24.447 7.032 3.695 1.00 73.44 127 SER A CA 1
ATOM 874 C C . SER A 1 127 ? 24.231 7.899 4.934 1.00 73.44 127 SER A C 1
ATOM 876 O O . SER A 1 127 ? 23.160 7.862 5.538 1.00 73.44 127 SER A O 1
ATOM 878 N N . GLN A 1 128 ? 25.227 8.696 5.320 1.00 66.38 128 GLN A N 1
ATOM 879 C CA . GLN A 1 128 ? 25.094 9.695 6.379 1.00 66.38 128 GLN A CA 1
ATOM 880 C C . GLN A 1 128 ? 24.701 11.034 5.757 1.00 66.38 128 GLN A C 1
ATOM 882 O O . GLN A 1 128 ? 25.140 11.330 4.650 1.00 66.38 128 GLN A O 1
ATOM 887 N N . THR A 1 129 ? 23.888 11.840 6.453 1.00 57.84 129 THR A N 1
ATOM 888 C CA . THR A 1 129 ? 23.463 13.168 5.973 1.00 57.84 129 THR A CA 1
ATOM 889 C C . THR A 1 129 ? 24.684 13.987 5.564 1.00 57.84 129 THR A C 1
ATOM 891 O O . THR A 1 129 ? 25.444 14.451 6.418 1.00 57.84 129 THR A O 1
ATOM 894 N N . GLY A 1 130 ? 24.887 14.139 4.257 1.00 55.16 130 GLY A N 1
ATOM 895 C CA . GLY A 1 130 ? 25.891 15.043 3.735 1.00 55.16 130 GLY A CA 1
ATOM 896 C C . GLY A 1 130 ? 25.474 16.491 4.003 1.00 55.16 130 GLY A C 1
ATOM 897 O O . GLY A 1 130 ? 24.287 16.782 4.157 1.00 55.16 130 GLY A O 1
ATOM 898 N N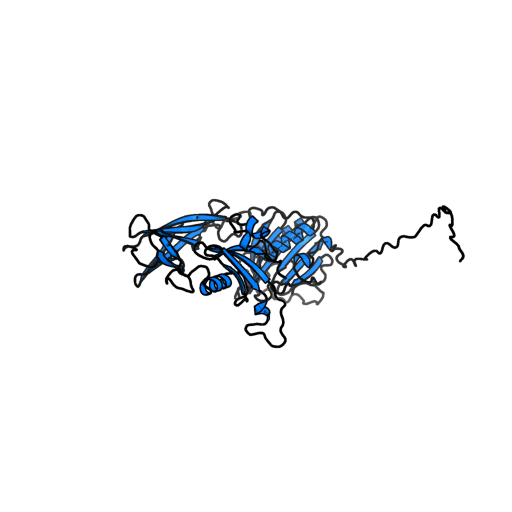 . PRO A 1 131 ? 26.420 17.439 4.024 1.00 52.91 131 PRO A N 1
ATOM 899 C CA . PRO A 1 131 ? 26.114 18.857 4.216 1.00 52.91 131 PRO A CA 1
ATOM 900 C C . PRO A 1 131 ? 25.256 19.477 3.089 1.00 52.91 131 PRO A C 1
ATOM 902 O O . PRO A 1 131 ? 24.846 20.625 3.216 1.00 52.91 131 PRO A O 1
ATOM 905 N N . THR A 1 132 ? 24.978 18.744 2.002 1.00 60.84 132 THR A N 1
ATOM 906 C CA . THR A 1 132 ? 24.088 19.138 0.892 1.00 60.84 132 THR A CA 1
ATOM 907 C C . THR A 1 132 ? 22.644 18.654 1.047 1.00 60.84 132 THR A C 1
ATOM 909 O O . THR A 1 132 ? 21.827 18.945 0.184 1.00 60.84 132 THR A O 1
ATOM 912 N N . GLY A 1 133 ? 22.324 17.888 2.097 1.00 67.31 133 GLY A N 1
ATOM 913 C CA . GLY A 1 133 ? 21.008 17.256 2.246 1.00 67.31 133 GLY A CA 1
ATOM 914 C C . GLY A 1 133 ? 20.797 16.029 1.351 1.00 67.31 133 GLY A C 1
ATOM 915 O O . GLY A 1 133 ? 19.764 15.381 1.471 1.00 67.31 133 GLY A O 1
ATOM 916 N N . GLU A 1 134 ? 21.773 15.672 0.506 1.00 76.00 134 GLU A N 1
ATOM 917 C CA . GLU A 1 134 ? 21.728 14.426 -0.257 1.00 76.00 134 GLU A CA 1
ATOM 918 C C . GLU A 1 134 ? 22.102 13.229 0.616 1.00 76.00 134 GLU A C 1
ATOM 920 O O . GLU A 1 134 ? 23.087 13.265 1.367 1.00 76.00 134 GLU A O 1
ATOM 925 N N . ARG A 1 135 ? 21.343 12.144 0.473 1.00 84.25 135 ARG A N 1
ATOM 926 C CA . ARG A 1 135 ? 21.590 10.896 1.185 1.00 84.25 135 ARG A CA 1
ATOM 927 C C . ARG A 1 135 ? 21.190 9.703 0.332 1.00 84.25 135 ARG A C 1
ATOM 929 O O . ARG A 1 135 ? 20.147 9.720 -0.307 1.00 84.25 135 ARG A O 1
ATOM 936 N N . TYR A 1 136 ? 22.009 8.655 0.346 1.00 87.75 136 TYR A N 1
ATOM 937 C CA . TYR A 1 136 ? 21.675 7.390 -0.303 1.00 87.75 136 TYR A CA 1
ATOM 938 C C . TYR A 1 136 ? 21.445 6.287 0.731 1.00 87.75 136 TYR A C 1
ATOM 940 O O . TYR A 1 136 ? 22.319 5.973 1.537 1.00 87.75 136 TYR A O 1
ATOM 948 N N . HIS A 1 137 ? 20.295 5.636 0.657 1.00 86.19 137 HIS A N 1
ATOM 949 C CA . HIS A 1 137 ? 19.918 4.508 1.490 1.00 86.19 137 HIS A CA 1
ATOM 950 C C . HIS A 1 137 ? 19.917 3.231 0.664 1.00 86.19 137 HIS A C 1
ATOM 952 O O . HIS A 1 137 ? 19.154 3.093 -0.283 1.00 86.19 137 HIS A O 1
ATOM 958 N N . VAL A 1 138 ? 20.755 2.259 1.023 1.00 87.19 138 VAL A N 1
ATOM 959 C CA . VAL A 1 138 ? 20.664 0.923 0.420 1.00 87.19 138 VAL A CA 1
ATOM 960 C C . VAL A 1 138 ? 19.469 0.202 1.040 1.00 87.19 138 VAL A C 1
ATOM 962 O O . VAL A 1 138 ? 19.534 -0.227 2.188 1.00 87.19 138 VAL A O 1
ATOM 965 N N . VAL A 1 139 ? 18.394 0.077 0.267 1.00 83.56 139 VAL A N 1
ATOM 966 C CA . VAL A 1 139 ? 17.115 -0.519 0.668 1.00 83.56 139 VAL A CA 1
ATOM 967 C C . VAL A 1 139 ? 17.210 -2.043 0.660 1.00 83.56 139 VAL A C 1
ATOM 969 O O . VAL A 1 139 ? 16.766 -2.697 1.595 1.00 83.56 139 VAL A O 1
ATOM 972 N N . ALA A 1 140 ? 17.829 -2.629 -0.367 1.00 80.12 140 ALA A N 1
ATOM 973 C CA . ALA A 1 140 ? 18.008 -4.077 -0.462 1.00 80.12 140 ALA A CA 1
ATOM 974 C C . ALA A 1 140 ? 19.318 -4.440 -1.165 1.00 80.12 140 ALA A C 1
ATOM 976 O O . ALA A 1 140 ? 19.804 -3.697 -2.019 1.00 80.12 140 ALA A O 1
ATOM 977 N N . ARG A 1 141 ? 19.874 -5.615 -0.846 1.00 86.06 141 ARG A N 1
ATOM 978 C CA . ARG A 1 141 ? 21.042 -6.183 -1.532 1.00 86.06 141 ARG A CA 1
ATOM 979 C C . ARG A 1 141 ? 20.700 -7.512 -2.190 1.00 86.06 141 ARG A C 1
ATOM 981 O O . ARG A 1 141 ? 19.989 -8.348 -1.646 1.00 86.06 141 ARG A O 1
ATOM 988 N N . TYR A 1 142 ? 21.284 -7.723 -3.353 1.00 83.56 142 TYR A N 1
ATOM 989 C CA . TYR A 1 142 ? 21.237 -8.938 -4.148 1.00 83.56 142 TYR A CA 1
ATOM 990 C C . TYR A 1 142 ? 22.669 -9.388 -4.424 1.00 83.56 142 TYR A C 1
ATOM 992 O O . TYR A 1 142 ? 23.601 -8.584 -4.397 1.00 83.56 142 TYR A O 1
ATOM 1000 N N . ALA A 1 143 ? 22.851 -10.668 -4.752 1.00 80.88 143 ALA A N 1
ATOM 1001 C CA . ALA A 1 143 ? 24.179 -11.206 -5.060 1.00 80.88 143 ALA A CA 1
ATOM 1002 C C . ALA A 1 143 ? 24.912 -10.429 -6.170 1.00 80.88 143 ALA A C 1
ATOM 1004 O O . ALA A 1 143 ? 26.136 -10.359 -6.163 1.00 80.88 143 ALA A O 1
ATOM 1005 N N . ALA A 1 144 ? 24.156 -9.833 -7.095 1.00 85.75 144 ALA A N 1
ATOM 1006 C CA . ALA A 1 144 ? 24.675 -9.086 -8.234 1.00 85.75 144 ALA A CA 1
ATOM 1007 C C . ALA A 1 144 ? 24.024 -7.697 -8.389 1.00 85.75 144 ALA A C 1
ATOM 1009 O O . ALA A 1 144 ? 23.980 -7.152 -9.490 1.00 85.75 144 ALA A O 1
ATOM 1010 N N . GLY A 1 145 ? 23.474 -7.128 -7.310 1.00 91.81 145 GLY A N 1
ATOM 1011 C CA . GLY A 1 145 ? 22.874 -5.795 -7.363 1.00 91.81 145 GLY A CA 1
ATOM 1012 C C . GLY A 1 145 ? 22.372 -5.259 -6.029 1.00 91.81 145 GLY A C 1
ATOM 1013 O O . GLY A 1 145 ? 22.485 -5.913 -4.997 1.00 91.81 145 GLY A O 1
ATOM 1014 N N . ALA A 1 146 ? 21.816 -4.057 -6.042 1.00 91.19 146 ALA A N 1
ATOM 1015 C CA . ALA A 1 146 ? 21.274 -3.374 -4.883 1.00 91.19 146 ALA A CA 1
ATOM 1016 C C . ALA A 1 146 ? 20.140 -2.434 -5.297 1.00 91.19 146 ALA A C 1
ATOM 1018 O O . ALA A 1 146 ? 20.212 -1.782 -6.337 1.00 91.19 146 ALA A O 1
ATOM 1019 N N . LEU A 1 147 ? 19.121 -2.357 -4.447 1.00 93.31 147 LEU A N 1
ATOM 1020 C CA . LEU A 1 147 ? 18.081 -1.339 -4.501 1.00 93.31 147 LEU A CA 1
ATOM 1021 C C . LEU A 1 147 ? 18.489 -0.199 -3.569 1.00 93.31 147 LEU A C 1
ATOM 1023 O O . LEU A 1 147 ? 18.888 -0.447 -2.429 1.00 93.31 147 LEU A O 1
ATOM 1027 N N . VAL A 1 148 ? 18.417 1.031 -4.056 1.00 93.00 148 VAL A N 1
ATOM 1028 C CA . VAL A 1 148 ? 18.931 2.222 -3.387 1.00 93.00 148 VAL A CA 1
ATOM 1029 C C . VAL A 1 148 ? 17.902 3.341 -3.505 1.00 93.00 148 VAL A C 1
ATOM 1031 O O . VAL A 1 148 ? 17.443 3.645 -4.597 1.00 93.00 148 VAL A O 1
ATOM 1034 N N . GLU A 1 149 ? 17.561 3.975 -2.397 1.00 91.75 149 GLU A N 1
ATOM 1035 C CA . GLU A 1 149 ? 16.800 5.221 -2.357 1.00 91.75 149 GLU A CA 1
ATOM 1036 C C . GLU A 1 149 ? 17.775 6.391 -2.229 1.00 91.75 149 GLU A C 1
ATOM 1038 O O . GLU A 1 149 ? 18.769 6.297 -1.511 1.00 91.75 149 GLU A O 1
ATOM 1043 N N . ARG A 1 150 ? 17.520 7.491 -2.929 1.00 90.81 150 ARG A N 1
ATOM 1044 C CA . ARG A 1 150 ? 18.281 8.732 -2.812 1.00 90.81 150 ARG A CA 1
ATOM 1045 C C . ARG A 1 150 ? 17.345 9.851 -2.394 1.00 90.81 150 ARG A C 1
ATOM 1047 O O . ARG A 1 150 ? 16.509 10.245 -3.193 1.00 90.81 150 ARG A O 1
ATOM 1054 N N . GLU A 1 151 ? 17.550 10.413 -1.217 1.00 88.00 151 GLU A N 1
ATOM 1055 C CA . GLU A 1 151 ? 16.989 11.706 -0.823 1.00 88.00 151 GLU A CA 1
ATOM 1056 C C . GLU A 1 151 ? 17.890 12.798 -1.415 1.00 88.00 151 GLU A C 1
ATOM 1058 O O . GLU A 1 151 ? 19.114 12.717 -1.273 1.00 88.00 151 GLU A O 1
ATOM 1063 N N . TYR A 1 152 ? 17.337 13.783 -2.124 1.00 79.12 152 TYR A N 1
ATOM 1064 C CA . TYR A 1 152 ? 18.162 14.794 -2.812 1.00 79.12 152 TYR A CA 1
ATOM 1065 C C . TYR A 1 152 ? 17.714 16.241 -2.644 1.00 79.12 152 TYR A C 1
ATOM 1067 O O . TYR A 1 152 ? 18.360 17.150 -3.160 1.00 79.12 152 TYR A O 1
ATOM 1075 N N . ASP A 1 153 ? 16.647 16.459 -1.890 1.00 71.31 153 ASP A N 1
ATOM 1076 C CA . ASP A 1 153 ? 16.179 17.782 -1.513 1.00 71.31 153 ASP A CA 1
ATOM 1077 C C . ASP A 1 153 ? 15.690 17.698 -0.063 1.00 71.31 153 ASP A C 1
ATOM 1079 O O . ASP A 1 153 ? 14.522 17.438 0.227 1.00 71.31 153 ASP A O 1
ATOM 1083 N N . GLY A 1 154 ? 16.655 17.781 0.861 1.00 61.47 154 GLY A N 1
ATOM 1084 C CA . GLY A 1 154 ? 16.492 17.418 2.274 1.00 61.47 154 GLY A CA 1
ATOM 1085 C C . GLY A 1 154 ? 15.402 18.181 3.037 1.00 61.47 154 GLY A C 1
ATOM 1086 O O . GLY A 1 154 ? 15.014 17.736 4.115 1.00 61.47 154 GLY A O 1
ATOM 1087 N N . ASP A 1 155 ? 14.887 19.280 2.478 1.00 60.69 155 ASP A N 1
ATOM 1088 C CA . ASP A 1 155 ? 13.791 20.065 3.056 1.00 60.69 155 ASP A CA 1
ATOM 1089 C C . ASP A 1 155 ? 12.411 19.698 2.476 1.00 60.69 155 ASP A C 1
ATOM 1091 O O . ASP A 1 155 ? 11.392 19.889 3.143 1.00 60.69 155 ASP A O 1
ATOM 1095 N N . SER A 1 156 ? 12.351 19.169 1.250 1.00 63.78 156 SER A N 1
ATOM 1096 C CA . SER A 1 156 ? 11.098 18.821 0.560 1.00 63.78 156 SER A CA 1
ATOM 1097 C C . SER A 1 156 ? 10.748 17.334 0.641 1.00 63.78 156 SER A C 1
ATOM 1099 O O . SER A 1 156 ? 9.608 16.959 0.362 1.00 63.78 156 SER A O 1
ATOM 1101 N N . GLY A 1 157 ? 11.705 16.499 1.060 1.00 70.00 157 GLY A N 1
ATOM 1102 C CA . GLY A 1 157 ? 11.528 15.054 1.199 1.00 70.00 157 GLY A CA 1
ATOM 1103 C C . GLY A 1 157 ? 11.517 14.304 -0.132 1.00 70.00 157 GLY A C 1
ATOM 1104 O O . GLY A 1 157 ? 11.093 13.155 -0.160 1.00 70.00 157 GLY A O 1
ATOM 1105 N N . HIS A 1 158 ? 11.966 14.941 -1.219 1.00 82.81 158 HIS A N 1
ATOM 1106 C CA . HIS A 1 158 ? 11.983 14.332 -2.546 1.00 82.81 158 HIS A CA 1
ATOM 1107 C C . HIS A 1 158 ? 13.011 13.210 -2.644 1.00 82.81 158 HIS A C 1
ATOM 1109 O O . HIS A 1 158 ? 14.173 13.365 -2.232 1.00 82.81 158 HIS A O 1
ATOM 1115 N N . SER A 1 159 ? 12.580 12.088 -3.220 1.00 88.50 159 SER A N 1
ATOM 1116 C CA . SER A 1 159 ? 13.402 10.893 -3.355 1.00 88.50 159 SER A CA 1
ATOM 1117 C C . SER A 1 159 ? 13.469 10.367 -4.787 1.00 88.50 159 SER A C 1
ATOM 1119 O O . SER A 1 159 ? 12.593 10.578 -5.616 1.00 88.50 159 SER A O 1
ATOM 1121 N N . ALA A 1 160 ? 14.551 9.672 -5.114 1.00 91.56 160 ALA A N 1
ATOM 1122 C CA . ALA A 1 160 ? 14.692 8.921 -6.353 1.00 91.56 160 ALA A CA 1
ATOM 1123 C C . ALA A 1 160 ? 15.052 7.474 -6.024 1.00 91.56 160 ALA A C 1
ATOM 1125 O O . ALA A 1 160 ? 15.821 7.209 -5.099 1.00 91.56 160 ALA A O 1
ATOM 1126 N N . ALA A 1 161 ? 14.529 6.533 -6.800 1.00 94.50 161 ALA A N 1
ATOM 1127 C CA . ALA A 1 161 ? 14.777 5.114 -6.604 1.00 94.50 161 ALA A CA 1
ATOM 1128 C C . ALA A 1 161 ? 15.749 4.608 -7.672 1.00 94.50 161 ALA A C 1
ATOM 1130 O O . ALA A 1 161 ? 15.555 4.824 -8.865 1.00 94.50 161 ALA A O 1
ATOM 1131 N N . TYR A 1 162 ? 16.792 3.907 -7.242 1.00 96.62 162 TYR A N 1
ATOM 1132 C CA . TYR A 1 162 ? 17.813 3.307 -8.088 1.00 96.62 162 TYR A CA 1
ATOM 1133 C C . TYR A 1 162 ? 17.866 1.798 -7.878 1.00 96.62 162 TYR A C 1
ATOM 1135 O O . TYR A 1 162 ? 17.860 1.308 -6.753 1.00 96.62 162 TYR A O 1
ATOM 1143 N N . PHE A 1 163 ? 18.043 1.056 -8.960 1.00 96.69 163 PHE A N 1
ATOM 1144 C CA . PHE A 1 163 ? 18.577 -0.293 -8.920 1.00 96.69 163 PHE A CA 1
ATOM 1145 C C . PHE A 1 163 ? 19.941 -0.279 -9.595 1.00 96.69 163 PHE A C 1
ATOM 1147 O O . PHE A 1 163 ? 20.056 0.139 -10.742 1.00 96.69 163 PHE A O 1
ATOM 1154 N N . VAL A 1 164 ? 20.972 -0.755 -8.907 1.00 95.94 164 VAL A N 1
ATOM 1155 C CA . VAL A 1 164 ? 22.331 -0.857 -9.442 1.00 95.94 164 VAL A CA 1
ATOM 1156 C C . VAL A 1 164 ? 22.719 -2.323 -9.441 1.00 95.94 164 VAL A C 1
ATOM 1158 O O . VAL A 1 164 ? 22.666 -2.965 -8.399 1.00 95.94 164 VAL A O 1
ATOM 1161 N N . GLY A 1 165 ? 23.141 -2.874 -10.571 1.00 94.81 165 GLY A N 1
ATOM 1162 C CA . GLY A 1 165 ? 23.567 -4.264 -10.640 1.00 94.81 165 GLY A CA 1
ATOM 1163 C C . GLY A 1 165 ? 24.614 -4.520 -11.705 1.00 94.81 165 GLY A C 1
ATOM 1164 O O . GLY A 1 165 ? 24.956 -3.648 -12.498 1.00 94.81 165 GLY A O 1
ATOM 1165 N N . HIS A 1 166 ? 25.142 -5.736 -11.713 1.00 95.19 166 HIS A N 1
ATOM 1166 C CA . HIS A 1 166 ? 26.042 -6.198 -12.756 1.00 95.19 166 HIS A CA 1
ATOM 1167 C C . HIS A 1 166 ? 25.672 -7.607 -13.212 1.00 95.19 166 HIS A C 1
ATOM 1169 O O . HIS A 1 166 ? 25.199 -8.436 -12.439 1.00 95.19 166 HIS A O 1
ATOM 1175 N N . ALA A 1 167 ? 25.931 -7.904 -14.477 1.00 94.44 167 ALA A N 1
ATOM 1176 C CA . ALA A 1 167 ? 25.738 -9.228 -15.041 1.00 94.44 167 ALA A CA 1
ATOM 1177 C C . ALA A 1 167 ? 26.728 -9.442 -16.179 1.00 94.44 167 ALA A C 1
ATOM 1179 O O . ALA A 1 167 ? 26.771 -8.657 -17.123 1.00 94.44 167 ALA A O 1
ATOM 1180 N N . ARG A 1 168 ? 27.521 -10.517 -16.093 1.00 91.69 168 ARG A N 1
ATOM 1181 C CA . ARG A 1 168 ? 28.611 -10.796 -17.041 1.00 91.69 168 ARG A CA 1
ATOM 1182 C C . ARG A 1 168 ? 29.527 -9.571 -17.170 1.00 91.69 168 ARG A C 1
ATOM 1184 O O . ARG A 1 168 ? 30.114 -9.149 -16.176 1.00 91.69 168 ARG A O 1
ATOM 1191 N N . ASP A 1 169 ? 29.580 -8.999 -18.364 1.00 94.25 169 ASP A N 1
ATOM 1192 C CA . ASP A 1 169 ? 30.370 -7.834 -18.727 1.00 94.25 169 ASP A CA 1
ATOM 1193 C C . ASP A 1 169 ? 29.553 -6.539 -18.694 1.00 94.25 169 ASP A C 1
ATOM 1195 O O . ASP A 1 169 ? 30.013 -5.537 -19.211 1.00 94.25 169 ASP A O 1
ATOM 1199 N N . TYR A 1 170 ? 28.351 -6.513 -18.117 1.00 95.81 170 TYR A N 1
ATOM 1200 C CA . TYR A 1 170 ? 27.497 -5.325 -18.105 1.00 95.81 170 TYR A CA 1
ATOM 1201 C C . TYR A 1 170 ? 27.281 -4.792 -16.694 1.00 95.81 170 TYR A C 1
ATOM 1203 O O . TYR A 1 170 ? 26.924 -5.541 -15.783 1.00 95.81 170 TYR A O 1
ATOM 1211 N N . LEU A 1 171 ? 27.473 -3.486 -16.527 1.00 95.62 171 LEU A N 1
ATOM 1212 C CA . LEU A 1 171 ? 26.919 -2.723 -15.414 1.00 95.62 171 LEU A CA 1
ATOM 1213 C C . LEU A 1 171 ? 25.547 -2.207 -15.851 1.00 95.62 171 LEU A C 1
ATOM 1215 O O . LEU A 1 171 ? 25.421 -1.658 -16.942 1.00 95.62 171 LEU A O 1
ATOM 1219 N N . VAL A 1 172 ? 24.537 -2.378 -15.007 1.00 96.56 172 VAL A N 1
ATOM 1220 C CA . VAL A 1 172 ? 23.154 -1.990 -15.289 1.00 96.56 172 VAL A CA 1
ATOM 1221 C C . VAL A 1 172 ? 22.661 -1.101 -14.162 1.00 96.56 172 VAL A C 1
ATOM 1223 O O . VAL A 1 172 ? 22.799 -1.446 -12.986 1.00 96.56 172 VAL A O 1
ATOM 1226 N N . VAL A 1 173 ? 22.083 0.041 -14.512 1.00 97.19 173 VAL A N 1
ATOM 1227 C CA . VAL A 1 173 ? 21.478 0.963 -13.557 1.00 97.19 173 VAL A CA 1
ATOM 1228 C C . VAL A 1 173 ? 20.102 1.369 -14.046 1.00 97.19 173 VAL A C 1
ATOM 1230 O O . VAL A 1 173 ? 19.968 1.893 -15.146 1.00 97.19 173 VAL A O 1
ATOM 1233 N N . VAL A 1 174 ? 19.091 1.156 -13.213 1.00 97.50 174 VAL A N 1
ATOM 1234 C CA . VAL A 1 174 ? 17.730 1.646 -13.437 1.00 97.50 174 VAL A CA 1
ATOM 1235 C C . VAL A 1 174 ? 17.449 2.744 -12.425 1.00 97.50 174 VAL A C 1
ATOM 1237 O O . VAL A 1 174 ? 17.815 2.609 -11.262 1.00 97.50 174 VAL A O 1
ATOM 1240 N N . LEU A 1 175 ? 16.819 3.824 -12.863 1.00 97.00 175 LEU A N 1
ATOM 1241 C CA . LEU A 1 175 ? 16.452 4.973 -12.043 1.00 97.00 175 LEU A CA 1
ATOM 1242 C C . LEU A 1 175 ? 14.995 5.341 -12.300 1.00 97.00 175 LEU A C 1
ATOM 1244 O O . LEU A 1 175 ? 14.592 5.392 -13.454 1.00 97.00 175 LEU A O 1
ATOM 1248 N N . GLU A 1 176 ? 14.241 5.671 -11.259 1.00 95.50 176 GLU A N 1
ATOM 1249 C CA . GLU A 1 176 ? 12.907 6.268 -11.352 1.00 95.50 176 GLU A CA 1
ATOM 1250 C C . GLU A 1 176 ? 12.810 7.493 -10.434 1.00 95.50 176 GLU A C 1
ATOM 1252 O O . GLU A 1 176 ? 13.372 7.509 -9.335 1.00 95.50 176 GLU A O 1
ATOM 1257 N N . VAL A 1 177 ? 12.168 8.548 -10.939 1.00 88.25 177 VAL A N 1
ATOM 1258 C CA . VAL A 1 177 ? 12.171 9.894 -10.328 1.00 88.25 177 VAL A CA 1
ATOM 1259 C C . VAL A 1 177 ? 10.765 10.470 -10.123 1.00 88.25 177 VAL A C 1
ATOM 1261 O O . VAL A 1 177 ? 10.628 11.641 -9.780 1.00 88.25 177 VAL A O 1
ATOM 1264 N N . GLY A 1 178 ? 9.723 9.676 -10.380 1.00 79.38 178 GLY A N 1
ATOM 1265 C CA . GLY A 1 178 ? 8.331 10.100 -10.367 1.00 79.38 178 GLY A CA 1
ATOM 1266 C C . GLY A 1 178 ? 7.959 11.089 -11.484 1.00 79.38 178 GLY A C 1
ATOM 1267 O O . GLY A 1 178 ? 8.791 11.778 -12.076 1.00 79.38 178 GLY A O 1
ATOM 1268 N N . VAL A 1 179 ? 6.666 11.155 -11.829 1.00 74.44 179 VAL A N 1
ATOM 1269 C CA . VAL A 1 179 ? 6.130 12.139 -12.806 1.00 74.44 179 VAL A CA 1
ATOM 1270 C C . VAL A 1 179 ? 5.246 13.190 -12.138 1.00 74.44 179 VAL A C 1
ATOM 1272 O O . VAL A 1 179 ? 5.188 14.331 -12.592 1.00 74.44 179 VAL A O 1
ATOM 1275 N N . ARG A 1 180 ? 4.517 12.800 -11.085 1.00 69.31 180 ARG A N 1
ATOM 1276 C CA . ARG A 1 180 ? 3.513 13.646 -10.408 1.00 69.31 180 ARG A CA 1
ATOM 1277 C C . ARG A 1 180 ? 3.948 14.072 -9.014 1.00 69.31 180 ARG A C 1
ATOM 1279 O O . ARG A 1 180 ? 3.688 15.202 -8.616 1.00 69.31 180 ARG A O 1
ATOM 1286 N N . THR A 1 181 ? 4.590 13.159 -8.302 1.00 65.81 181 THR A N 1
ATOM 1287 C CA . THR A 1 181 ? 5.353 13.406 -7.085 1.00 65.81 181 THR A CA 1
ATOM 1288 C C . THR A 1 181 ? 6.805 13.111 -7.437 1.00 65.81 181 THR A C 1
ATOM 1290 O O . THR A 1 181 ? 7.040 12.105 -8.103 1.00 65.81 181 THR A O 1
ATOM 1293 N N . PRO A 1 182 ? 7.762 13.974 -7.087 1.00 74.88 182 PRO A N 1
ATOM 1294 C CA . PRO A 1 182 ? 9.189 13.754 -7.342 1.00 74.88 182 PRO A CA 1
ATOM 1295 C C . PRO A 1 182 ? 9.780 12.741 -6.339 1.00 74.88 182 PRO A C 1
ATOM 1297 O O . PRO A 1 182 ? 10.819 12.988 -5.735 1.00 74.88 182 PRO A O 1
ATOM 1300 N N . ASP A 1 183 ? 9.064 11.633 -6.142 1.00 84.44 183 ASP A N 1
ATOM 1301 C CA . ASP A 1 183 ? 9.394 10.559 -5.213 1.00 84.44 183 ASP A CA 1
ATOM 1302 C C . ASP A 1 183 ? 9.470 9.257 -6.007 1.00 84.44 183 ASP A C 1
ATOM 1304 O O . ASP A 1 183 ? 8.518 8.884 -6.703 1.00 84.44 183 ASP A O 1
ATOM 1308 N N . GLY A 1 184 ? 10.614 8.590 -5.915 1.00 85.88 184 GLY A N 1
ATOM 1309 C CA . GLY A 1 184 ? 10.899 7.367 -6.643 1.00 85.88 184 GLY A CA 1
ATOM 1310 C C . GLY A 1 184 ? 10.149 6.159 -6.080 1.00 85.88 184 GLY A C 1
ATOM 1311 O O . GLY A 1 184 ? 10.169 5.912 -4.874 1.00 85.88 184 GLY A O 1
ATOM 1312 N N . ASP A 1 185 ? 9.547 5.339 -6.940 1.00 87.88 185 ASP A N 1
ATOM 1313 C CA . ASP A 1 185 ? 8.889 4.095 -6.523 1.00 87.88 185 ASP A CA 1
ATOM 1314 C C . ASP A 1 185 ? 9.891 2.928 -6.462 1.00 87.88 185 ASP A C 1
ATOM 1316 O O . ASP A 1 185 ? 10.284 2.330 -7.472 1.00 87.88 185 ASP A O 1
ATOM 1320 N N . LEU A 1 186 ? 10.285 2.568 -5.238 1.00 83.88 186 LEU A N 1
ATOM 1321 C CA . LEU A 1 186 ? 11.210 1.467 -4.962 1.00 83.88 186 LEU A CA 1
ATOM 1322 C C . LEU A 1 186 ? 10.701 0.106 -5.450 1.00 83.88 186 LEU A C 1
ATOM 1324 O O . LEU A 1 186 ? 11.508 -0.727 -5.863 1.00 83.88 186 LEU A O 1
ATOM 1328 N N . THR A 1 187 ? 9.389 -0.141 -5.425 1.00 84.31 187 THR A N 1
ATOM 1329 C CA . THR A 1 187 ? 8.815 -1.418 -5.878 1.00 84.31 187 THR A CA 1
ATOM 1330 C C . THR A 1 187 ? 8.925 -1.531 -7.392 1.00 84.31 187 THR A C 1
ATOM 1332 O O . THR A 1 187 ? 9.361 -2.564 -7.912 1.00 84.31 187 THR A O 1
ATOM 1335 N N . TYR A 1 188 ? 8.588 -0.448 -8.090 1.00 87.25 188 TYR A N 1
ATOM 1336 C CA . TYR A 1 188 ? 8.674 -0.362 -9.540 1.00 87.25 188 TYR A CA 1
ATOM 1337 C C . TYR A 1 188 ? 10.122 -0.514 -10.029 1.00 87.25 188 TYR A C 1
ATOM 1339 O O . TYR A 1 188 ? 10.421 -1.383 -10.855 1.00 87.25 188 TYR A O 1
ATOM 1347 N N . VAL A 1 189 ? 11.054 0.246 -9.441 1.00 94.56 189 VAL A N 1
ATOM 1348 C CA . VAL A 1 189 ? 12.486 0.172 -9.778 1.00 94.56 189 VAL A CA 1
ATOM 1349 C C . VAL A 1 189 ? 13.081 -1.192 -9.472 1.00 94.56 189 VAL A C 1
ATOM 1351 O O . VAL A 1 189 ? 13.892 -1.694 -10.250 1.00 94.56 189 VAL A O 1
ATOM 1354 N N . ASN A 1 190 ? 12.660 -1.838 -8.384 1.00 90.06 190 ASN A N 1
ATOM 1355 C CA . ASN A 1 190 ? 13.117 -3.182 -8.064 1.00 90.06 190 ASN A CA 1
ATOM 1356 C C . ASN A 1 190 ? 12.700 -4.203 -9.136 1.00 90.06 190 ASN A C 1
ATOM 1358 O O . ASN A 1 190 ? 13.522 -5.006 -9.581 1.00 90.06 190 ASN A O 1
ATOM 1362 N N . GLY A 1 191 ? 11.445 -4.156 -9.593 1.00 90.12 191 GLY A N 1
ATOM 1363 C CA . GLY A 1 191 ? 10.947 -5.032 -10.658 1.00 90.12 191 GLY A CA 1
ATOM 1364 C C . GLY A 1 191 ? 11.683 -4.832 -11.988 1.00 90.12 191 GLY A C 1
ATOM 1365 O O . GLY A 1 191 ? 12.110 -5.807 -12.622 1.00 90.12 191 GLY A O 1
ATOM 1366 N N . LEU A 1 192 ? 11.891 -3.573 -12.384 1.00 94.44 192 LEU A N 1
ATOM 1367 C CA . LEU A 1 192 ? 12.632 -3.229 -13.598 1.00 94.44 192 LEU A CA 1
ATOM 1368 C C . LEU A 1 192 ? 14.108 -3.615 -13.501 1.00 94.44 192 LEU A C 1
ATOM 1370 O O . LEU A 1 192 ? 14.633 -4.252 -14.409 1.00 94.44 192 LEU A O 1
ATOM 1374 N N . GLY A 1 193 ? 14.769 -3.315 -12.385 1.00 94.62 193 GLY A N 1
ATOM 1375 C CA . GLY A 1 193 ? 16.179 -3.628 -12.168 1.00 94.62 193 GLY A CA 1
ATOM 1376 C C . GLY A 1 193 ? 16.485 -5.126 -12.206 1.00 94.62 193 GLY A C 1
ATOM 1377 O O . GLY A 1 193 ? 17.436 -5.560 -12.860 1.00 94.62 193 GLY A O 1
ATOM 1378 N N . LEU A 1 194 ? 15.628 -5.949 -11.594 1.00 91.50 194 LEU A N 1
ATOM 1379 C CA . LEU A 1 194 ? 15.735 -7.409 -11.685 1.00 91.50 194 LEU A CA 1
ATOM 1380 C C . LEU A 1 194 ? 15.473 -7.931 -13.106 1.00 91.50 194 LEU A C 1
ATOM 1382 O O . LEU A 1 194 ? 16.002 -8.974 -13.498 1.00 91.50 194 LEU A O 1
ATOM 1386 N N . THR A 1 195 ? 14.658 -7.233 -13.894 1.00 94.19 195 THR A N 1
ATOM 1387 C CA . THR A 1 195 ? 14.428 -7.560 -15.308 1.00 94.19 195 THR A CA 1
ATOM 1388 C C . THR A 1 195 ? 15.630 -7.183 -16.166 1.00 94.19 195 THR A C 1
ATOM 1390 O O . THR A 1 195 ? 16.105 -8.021 -16.933 1.00 94.19 195 THR A O 1
ATOM 1393 N N . ALA A 1 196 ? 16.198 -6.000 -15.953 1.00 95.31 196 ALA A N 1
ATOM 1394 C CA . ALA A 1 196 ? 17.389 -5.515 -16.638 1.00 95.31 196 ALA A CA 1
ATOM 1395 C C . ALA A 1 196 ? 18.606 -6.427 -16.374 1.00 95.31 196 ALA A C 1
ATOM 1397 O O . ALA A 1 196 ? 19.290 -6.854 -17.303 1.00 95.31 196 ALA A O 1
ATOM 1398 N N . LEU A 1 197 ? 18.801 -6.874 -15.125 1.00 93.56 197 LEU A N 1
ATOM 1399 C CA . LEU A 1 197 ? 19.820 -7.880 -14.787 1.00 93.56 197 LEU A CA 1
ATOM 1400 C C . LEU A 1 197 ? 19.653 -9.197 -15.556 1.00 93.56 197 LEU A C 1
ATOM 1402 O O . LEU A 1 197 ? 20.644 -9.778 -16.007 1.00 93.56 197 LEU A O 1
ATOM 1406 N N . ARG A 1 198 ? 18.414 -9.685 -15.709 1.00 93.56 198 ARG A N 1
ATOM 1407 C CA . ARG A 1 198 ? 18.136 -10.917 -16.467 1.00 93.56 198 ARG A CA 1
ATOM 1408 C C . ARG A 1 198 ? 18.459 -10.751 -17.947 1.00 93.56 198 ARG A C 1
ATOM 1410 O O . ARG A 1 198 ? 19.040 -11.661 -18.538 1.00 93.56 198 ARG A O 1
ATOM 1417 N N . ARG A 1 199 ? 18.140 -9.594 -18.530 1.00 94.25 199 ARG A N 1
ATOM 1418 C CA . ARG A 1 199 ? 18.469 -9.264 -19.927 1.00 94.25 199 ARG A CA 1
ATOM 1419 C C . ARG A 1 199 ? 19.967 -9.189 -20.176 1.00 94.25 199 ARG A C 1
ATOM 1421 O O . ARG A 1 199 ? 20.462 -9.765 -21.141 1.00 94.25 199 ARG A O 1
ATOM 1428 N N . ALA A 1 200 ? 20.709 -8.628 -19.229 1.00 93.62 200 ALA A N 1
ATOM 1429 C CA . ALA A 1 200 ? 22.169 -8.645 -19.228 1.00 93.62 200 ALA A CA 1
ATOM 1430 C C . ALA A 1 200 ? 22.789 -10.044 -18.993 1.00 93.62 200 ALA A C 1
ATOM 1432 O O . ALA A 1 200 ? 24.012 -10.209 -18.982 1.00 93.62 200 ALA A O 1
ATOM 1433 N N . GLY A 1 201 ? 21.965 -11.089 -18.849 1.00 90.56 201 GLY A N 1
ATOM 1434 C CA . GLY A 1 201 ? 22.401 -12.477 -18.717 1.00 90.56 201 GLY A CA 1
ATOM 1435 C C . GLY A 1 201 ? 22.809 -12.867 -17.298 1.00 90.56 201 GLY A C 1
ATOM 1436 O O . GLY A 1 201 ? 23.526 -13.858 -17.128 1.00 90.56 201 GLY A O 1
ATOM 1437 N N . GLY A 1 202 ? 22.384 -12.088 -16.302 1.00 84.88 202 GLY A N 1
ATOM 1438 C CA . GLY A 1 202 ? 22.524 -12.387 -14.885 1.00 84.88 202 GLY A CA 1
ATOM 1439 C C . GLY A 1 202 ? 21.332 -13.179 -14.354 1.00 84.88 202 GLY A C 1
ATOM 1440 O O . GLY A 1 202 ? 20.230 -13.156 -14.898 1.00 84.88 202 GLY A O 1
ATOM 1441 N N . THR A 1 203 ? 21.535 -13.885 -13.251 1.00 77.56 203 THR A N 1
ATOM 1442 C CA . THR A 1 203 ? 20.425 -14.399 -12.447 1.00 77.56 203 THR A CA 1
ATOM 1443 C C . THR A 1 203 ? 19.948 -13.287 -11.525 1.00 77.56 203 THR A C 1
ATOM 1445 O O . THR A 1 203 ? 20.777 -12.694 -10.834 1.00 77.56 203 THR A O 1
ATOM 1448 N N . ALA A 1 204 ? 18.637 -13.030 -11.476 1.00 62.62 204 ALA A N 1
ATOM 1449 C CA . ALA A 1 204 ? 18.035 -12.265 -10.387 1.00 62.62 204 ALA A CA 1
ATOM 1450 C C . ALA A 1 204 ? 18.393 -13.000 -9.087 1.00 62.62 204 ALA A C 1
ATOM 1452 O O . ALA A 1 204 ? 17.850 -14.066 -8.803 1.00 62.62 204 ALA A O 1
ATOM 1453 N N . GLY A 1 205 ? 19.438 -12.530 -8.406 1.00 57.66 205 GLY A N 1
ATOM 1454 C CA . GLY A 1 205 ? 20.012 -13.236 -7.271 1.00 57.66 205 GLY A CA 1
ATOM 1455 C C . GLY A 1 205 ? 18.967 -13.416 -6.180 1.00 57.66 205 GLY A C 1
ATOM 1456 O O . GLY A 1 205 ? 18.036 -12.619 -6.059 1.00 57.66 205 GLY A O 1
ATOM 1457 N N . THR A 1 206 ? 19.142 -14.438 -5.345 1.00 57.50 206 THR A N 1
ATOM 1458 C CA . THR A 1 206 ? 18.496 -14.431 -4.033 1.00 57.50 206 THR A CA 1
ATOM 1459 C C . THR A 1 206 ? 18.886 -13.122 -3.355 1.00 57.50 206 THR A C 1
ATOM 1461 O O . THR A 1 206 ? 20.066 -12.752 -3.375 1.00 57.50 206 THR A O 1
ATOM 1464 N N . MET A 1 207 ? 17.893 -12.396 -2.836 1.00 59.22 207 MET A N 1
ATOM 1465 C CA . MET A 1 207 ? 18.144 -11.247 -1.974 1.00 59.22 207 MET A CA 1
ATOM 1466 C C . MET A 1 207 ? 19.144 -11.711 -0.920 1.00 59.22 207 MET A C 1
ATOM 1468 O O . MET A 1 207 ? 18.900 -12.704 -0.228 1.00 59.22 207 MET A O 1
ATOM 1472 N N . LEU A 1 208 ? 20.318 -11.084 -0.898 1.00 58.59 208 LEU A N 1
ATOM 1473 C CA . LEU A 1 208 ? 21.287 -11.418 0.125 1.00 58.59 208 LEU A CA 1
ATOM 1474 C C . LEU A 1 208 ? 20.669 -10.973 1.446 1.00 58.59 208 LEU A C 1
ATOM 1476 O O . LEU A 1 208 ? 20.068 -9.895 1.486 1.00 58.59 208 LEU A O 1
ATOM 1480 N N . PRO A 1 209 ? 20.824 -11.757 2.525 1.00 47.22 209 PRO A N 1
ATOM 1481 C CA . PRO A 1 209 ? 20.713 -11.179 3.848 1.00 47.22 209 PRO A CA 1
ATOM 1482 C C . PRO A 1 209 ? 21.632 -9.963 3.822 1.00 47.22 209 PRO A C 1
ATOM 1484 O O . PRO A 1 209 ? 22.825 -10.108 3.549 1.00 47.22 209 PRO A O 1
ATOM 1487 N N . THR A 1 210 ? 21.070 -8.764 3.955 1.00 44.22 210 THR A N 1
ATOM 1488 C CA . THR A 1 210 ? 21.876 -7.555 4.056 1.00 44.22 210 THR A CA 1
ATOM 1489 C C . THR A 1 210 ? 22.885 -7.840 5.155 1.00 44.22 210 THR A C 1
ATOM 1491 O O . THR A 1 210 ? 22.463 -8.192 6.258 1.00 44.22 210 THR A O 1
ATOM 1494 N N . ASP A 1 211 ? 24.188 -7.790 4.841 1.00 37.56 211 ASP A N 1
ATOM 1495 C CA . ASP A 1 211 ? 25.215 -7.881 5.872 1.00 37.56 211 ASP A CA 1
ATOM 1496 C C . ASP A 1 211 ? 24.804 -6.873 6.934 1.00 37.56 211 ASP A C 1
ATOM 1498 O O . ASP A 1 211 ? 24.749 -5.665 6.684 1.00 37.56 211 ASP A O 1
ATOM 1502 N N . ALA A 1 212 ? 24.416 -7.401 8.091 1.00 40.62 212 ALA A N 1
ATOM 1503 C CA . ALA A 1 212 ? 24.102 -6.646 9.279 1.00 40.62 212 ALA A CA 1
ATOM 1504 C C . ALA A 1 212 ? 25.422 -6.084 9.811 1.00 40.62 212 ALA A C 1
ATOM 1506 O O . ALA A 1 212 ? 25.876 -6.424 10.902 1.00 40.62 212 ALA A O 1
ATOM 1507 N N . THR A 1 213 ? 26.096 -5.250 9.022 1.00 36.91 213 THR A N 1
ATOM 1508 C CA . THR A 1 213 ? 27.156 -4.382 9.502 1.00 36.91 213 THR A CA 1
ATOM 1509 C C . THR A 1 213 ? 26.457 -3.350 10.371 1.00 36.91 213 THR A C 1
ATOM 1511 O O . THR A 1 213 ? 25.991 -2.318 9.903 1.00 36.91 213 THR A O 1
ATOM 1514 N N . ALA A 1 214 ? 26.326 -3.741 11.640 1.00 42.16 214 ALA A N 1
ATOM 1515 C CA . ALA A 1 214 ? 25.486 -3.154 12.666 1.00 42.16 214 ALA A CA 1
ATOM 1516 C C . ALA A 1 214 ? 24.002 -3.120 12.271 1.00 42.16 214 ALA A C 1
ATOM 1518 O O . ALA A 1 214 ? 23.490 -2.133 11.749 1.00 42.16 214 ALA A O 1
ATOM 1519 N N . ALA A 1 215 ? 23.278 -4.179 12.656 1.00 42.09 215 ALA A N 1
ATOM 1520 C CA . ALA A 1 215 ? 21.936 -3.973 13.184 1.00 42.09 215 ALA A CA 1
ATOM 1521 C C . ALA A 1 215 ? 21.950 -2.676 14.003 1.00 42.09 215 ALA A C 1
ATOM 1523 O O . ALA A 1 215 ? 22.842 -2.483 14.841 1.00 42.09 215 ALA A O 1
ATOM 1524 N N . GLY A 1 216 ? 20.992 -1.787 13.760 1.00 45.72 216 GLY A N 1
ATOM 1525 C CA . GLY A 1 216 ? 20.681 -0.788 14.760 1.00 45.72 216 GLY A CA 1
ATOM 1526 C C . GLY A 1 216 ? 20.364 -1.559 16.036 1.00 45.72 216 GLY A C 1
ATOM 1527 O O . GLY A 1 216 ? 19.283 -2.110 16.178 1.00 45.72 216 GLY A O 1
ATOM 1528 N N . THR A 1 217 ? 21.311 -1.644 16.970 1.00 54.88 217 THR A N 1
ATOM 1529 C CA . THR A 1 217 ? 21.083 -2.233 18.299 1.00 54.88 217 THR A CA 1
ATOM 1530 C C . THR A 1 217 ? 20.042 -1.436 19.085 1.00 54.88 217 THR A C 1
ATOM 1532 O O . THR A 1 217 ? 19.579 -1.862 20.145 1.00 54.88 217 THR A O 1
ATOM 1535 N N . THR A 1 218 ? 19.646 -0.282 18.552 1.00 77.88 218 THR A N 1
ATOM 1536 C CA . THR A 1 218 ? 18.566 0.550 19.043 1.00 77.88 218 THR A CA 1
ATOM 1537 C C . THR A 1 218 ? 17.223 -0.013 18.603 1.00 77.88 218 THR A C 1
ATOM 1539 O O . THR A 1 218 ? 16.750 0.218 17.494 1.00 77.88 218 THR A O 1
ATOM 1542 N N . TRP A 1 219 ? 16.585 -0.714 19.531 1.00 87.25 219 TRP A N 1
ATOM 1543 C CA . TRP A 1 219 ? 15.171 -1.044 19.450 1.00 87.25 219 TRP A CA 1
ATOM 1544 C C . TRP A 1 219 ? 14.342 0.238 19.426 1.00 87.25 219 TRP A C 1
ATOM 1546 O O . TRP A 1 219 ? 14.495 1.086 20.307 1.00 87.25 219 TRP A O 1
ATOM 1556 N N . LYS A 1 220 ? 13.460 0.363 18.437 1.00 87.31 220 LYS A N 1
ATOM 1557 C CA . LYS A 1 220 ? 12.516 1.475 18.319 1.00 87.31 220 LYS A CA 1
ATOM 1558 C C . LYS A 1 220 ? 11.096 0.964 18.474 1.00 87.31 220 LYS A C 1
ATOM 1560 O O . LYS A 1 220 ? 10.779 -0.131 18.013 1.00 87.31 220 LYS A O 1
ATOM 1565 N N . ASP A 1 221 ? 10.259 1.761 19.119 1.00 89.81 221 ASP A N 1
ATOM 1566 C CA . ASP A 1 221 ? 8.833 1.485 19.210 1.00 89.81 221 ASP A CA 1
ATOM 1567 C C . ASP A 1 221 ? 8.123 1.989 17.952 1.00 89.81 221 ASP A C 1
ATOM 1569 O O . ASP A 1 221 ? 8.383 3.092 17.475 1.00 89.81 221 ASP A O 1
ATOM 1573 N N . SER A 1 222 ? 7.207 1.178 17.437 1.00 87.38 222 SER A N 1
ATOM 1574 C CA . SER A 1 222 ? 6.327 1.510 16.315 1.00 87.38 222 SER A CA 1
ATOM 1575 C C . SER A 1 222 ? 4.914 1.022 16.616 1.00 87.38 222 SER A C 1
ATOM 1577 O O . SER A 1 222 ? 4.736 0.106 17.422 1.00 87.38 222 SER A O 1
ATOM 1579 N N . GLU A 1 223 ? 3.901 1.633 16.004 1.00 89.25 223 GLU A N 1
ATOM 1580 C CA . GLU A 1 223 ? 2.521 1.177 16.168 1.00 89.25 223 GLU A CA 1
ATOM 1581 C C . GLU A 1 223 ? 2.330 -0.214 15.547 1.00 89.25 223 GLU A C 1
ATOM 1583 O O . GLU A 1 223 ? 2.732 -0.477 14.412 1.00 89.25 223 GLU A O 1
ATOM 1588 N N . ALA A 1 224 ? 1.707 -1.117 16.302 1.00 90.56 224 ALA A N 1
ATOM 1589 C CA . ALA A 1 224 ? 1.326 -2.432 15.810 1.00 90.56 224 ALA A CA 1
ATOM 1590 C C . ALA A 1 224 ? 0.008 -2.344 15.024 1.00 90.56 224 ALA A C 1
ATOM 1592 O O . ALA A 1 224 ? -0.885 -1.564 15.357 1.00 90.56 224 ALA A O 1
ATOM 1593 N N . GLU A 1 225 ? -0.153 -3.163 13.989 1.00 88.69 225 GLU A N 1
ATOM 1594 C CA . GLU A 1 225 ? -1.406 -3.196 13.234 1.00 88.69 225 GLU A CA 1
ATOM 1595 C C . GLU A 1 225 ? -2.473 -3.942 14.042 1.00 88.69 225 GLU A C 1
ATOM 1597 O O . GLU A 1 225 ? -2.336 -5.138 14.293 1.00 88.69 225 GLU A O 1
ATOM 1602 N N . VAL A 1 226 ? -3.546 -3.253 14.441 1.00 92.50 226 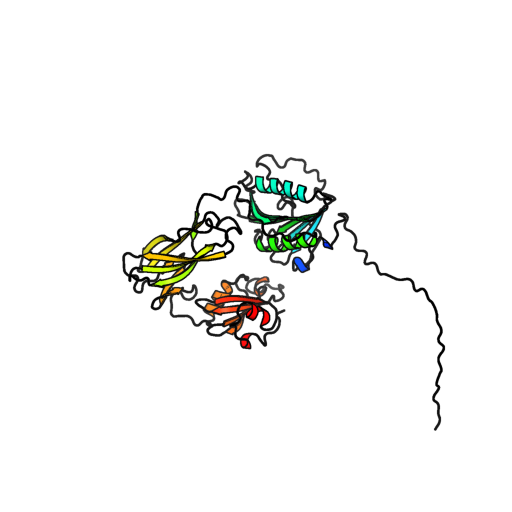VAL A N 1
ATOM 1603 C CA . VAL A 1 226 ? -4.671 -3.868 15.159 1.00 92.50 226 VAL A CA 1
ATOM 1604 C C . VAL A 1 226 ? -5.611 -4.550 14.170 1.00 92.50 226 VAL A C 1
ATOM 1606 O O . VAL A 1 226 ? -6.221 -3.902 13.321 1.00 92.50 226 VAL A O 1
ATOM 1609 N N . THR A 1 227 ? -5.776 -5.860 14.325 1.00 89.19 227 THR A N 1
ATOM 1610 C CA . THR A 1 227 ? -6.609 -6.694 13.443 1.00 89.19 227 THR A CA 1
ATOM 1611 C C . THR A 1 227 ? -7.913 -7.143 14.087 1.00 89.19 227 THR A C 1
ATOM 1613 O O . THR A 1 227 ? -8.887 -7.421 13.386 1.00 89.19 227 THR A O 1
ATOM 1616 N N . GLY A 1 228 ? -7.969 -7.168 15.416 1.00 91.81 228 GLY A N 1
ATOM 1617 C CA . GLY A 1 228 ? -9.155 -7.569 16.153 1.00 91.81 228 GLY A CA 1
ATOM 1618 C C . GLY A 1 228 ? -9.089 -7.136 17.605 1.00 91.81 228 GLY A C 1
ATOM 1619 O O . GLY A 1 228 ? -8.021 -6.860 18.149 1.00 91.81 228 GLY A O 1
ATOM 1620 N N . VAL A 1 229 ? -10.255 -7.058 18.237 1.00 97.25 229 VAL A N 1
ATOM 1621 C CA . VAL A 1 229 ? -10.364 -6.725 19.652 1.00 97.25 229 VAL A CA 1
ATOM 1622 C C . VAL A 1 229 ? -11.471 -7.569 20.270 1.00 97.25 229 VAL A C 1
ATOM 1624 O O . VAL A 1 229 ? -12.591 -7.638 19.759 1.00 97.25 229 VAL A O 1
ATOM 1627 N N . ARG A 1 230 ? -11.153 -8.232 21.377 1.00 96.62 230 ARG A N 1
ATOM 1628 C CA . ARG A 1 230 ? -12.036 -9.155 22.095 1.00 96.62 230 ARG A CA 1
ATOM 1629 C C . ARG A 1 230 ? -12.098 -8.777 23.563 1.00 96.62 230 ARG A C 1
ATOM 1631 O O . ARG A 1 230 ? -11.149 -8.209 24.102 1.00 96.62 230 ARG A O 1
ATOM 1638 N N . ARG A 1 231 ? -13.198 -9.103 24.236 1.00 96.38 231 ARG A N 1
ATOM 1639 C CA . ARG A 1 231 ? -13.259 -8.966 25.694 1.00 96.38 231 ARG A CA 1
ATOM 1640 C C . ARG A 1 231 ? -12.265 -9.927 26.338 1.00 96.38 231 ARG A C 1
ATOM 1642 O O . ARG A 1 231 ? -12.110 -11.067 25.901 1.00 96.38 231 ARG A O 1
ATOM 1649 N N . GLY A 1 232 ? -11.560 -9.437 27.348 1.00 95.44 232 GLY A N 1
ATOM 1650 C CA . GLY A 1 232 ? -10.712 -10.267 28.183 1.00 95.44 232 GLY A CA 1
ATOM 1651 C C . GLY A 1 232 ? -11.508 -10.980 29.280 1.00 95.44 232 GLY A C 1
ATOM 1652 O O . GLY A 1 232 ? -12.723 -10.806 29.392 1.00 95.44 232 GLY A O 1
ATOM 1653 N N . PRO A 1 233 ? -10.829 -11.805 30.091 1.00 94.06 233 PRO A N 1
ATOM 1654 C CA . PRO A 1 233 ? -11.468 -12.594 31.144 1.00 94.06 233 PRO A CA 1
ATOM 1655 C C . PRO A 1 233 ? -11.983 -11.750 32.326 1.00 94.06 233 PRO A C 1
ATOM 1657 O O . PRO A 1 233 ? -12.871 -12.199 33.046 1.00 94.06 233 PRO A O 1
ATOM 1660 N N . ASP A 1 234 ? -11.445 -10.541 32.534 1.00 95.06 234 ASP A N 1
ATOM 1661 C CA . ASP A 1 234 ? -11.936 -9.543 33.502 1.00 95.06 234 ASP A CA 1
ATOM 1662 C C . ASP A 1 234 ? -12.784 -8.494 32.747 1.00 95.06 234 ASP A C 1
ATOM 1664 O O . ASP A 1 234 ? -12.356 -8.042 31.678 1.00 95.06 234 ASP A O 1
ATOM 1668 N N . PRO A 1 235 ? -13.945 -8.045 33.273 1.00 95.62 235 PRO A N 1
ATOM 1669 C CA . PRO A 1 235 ? -14.749 -6.965 32.682 1.00 95.62 235 PRO A CA 1
ATOM 1670 C C . PRO A 1 235 ? -13.994 -5.651 32.409 1.00 95.62 235 PRO A C 1
ATOM 1672 O O . PRO A 1 235 ? -14.504 -4.804 31.675 1.00 95.62 235 PRO A O 1
ATOM 1675 N N . ARG A 1 236 ? -12.802 -5.454 32.979 1.00 96.88 236 ARG A N 1
ATOM 1676 C CA . ARG A 1 236 ? -11.907 -4.309 32.732 1.00 96.88 236 ARG A CA 1
ATOM 1677 C C . ARG A 1 236 ? -10.869 -4.536 31.631 1.00 96.88 236 ARG A C 1
ATOM 1679 O O . ARG A 1 236 ? -10.077 -3.639 31.349 1.00 96.88 236 ARG A O 1
ATOM 1686 N N . THR A 1 237 ? -10.826 -5.726 31.040 1.00 97.31 237 THR A N 1
ATOM 1687 C CA . THR A 1 237 ? -9.755 -6.136 30.123 1.00 97.31 237 THR A CA 1
ATOM 1688 C C . THR A 1 237 ? -10.246 -6.319 28.694 1.00 97.31 237 THR A C 1
ATOM 1690 O O . THR A 1 237 ? -11.338 -6.840 28.460 1.00 97.31 237 THR A O 1
ATOM 1693 N N . ALA A 1 238 ? -9.417 -5.921 27.731 1.00 97.62 238 ALA A N 1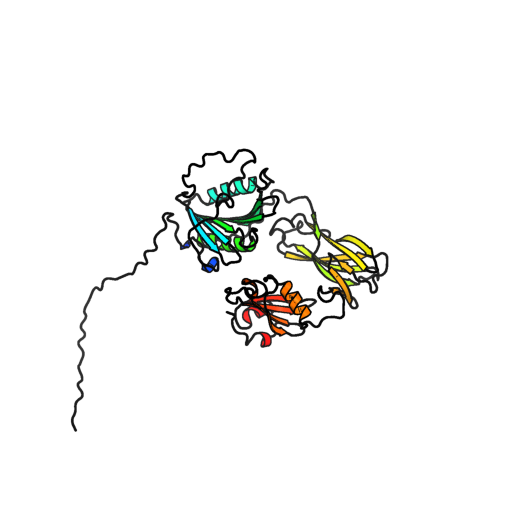
ATOM 1694 C CA . ALA A 1 238 ? -9.567 -6.244 26.317 1.00 97.62 238 ALA A CA 1
ATOM 1695 C C . ALA A 1 238 ? -8.308 -6.960 25.815 1.00 97.62 238 ALA A C 1
ATOM 1697 O O . ALA A 1 238 ? -7.186 -6.590 26.164 1.00 97.62 238 ALA A O 1
ATOM 1698 N N . LEU A 1 239 ? -8.508 -7.983 24.988 1.00 98.19 239 LEU A N 1
ATOM 1699 C CA . LEU A 1 239 ? -7.463 -8.681 24.250 1.00 98.19 239 LEU A CA 1
ATOM 1700 C C . LEU A 1 239 ? -7.435 -8.111 22.834 1.00 98.19 239 LEU A C 1
ATOM 1702 O O . LEU A 1 239 ? -8.425 -8.199 22.110 1.00 98.19 239 LEU A O 1
ATOM 1706 N N . ILE A 1 240 ? -6.319 -7.501 22.464 1.00 98.06 240 ILE A N 1
ATOM 1707 C CA . ILE A 1 240 ? -6.132 -6.824 21.185 1.00 98.06 240 ILE A CA 1
ATOM 1708 C C . ILE A 1 240 ? -5.254 -7.719 20.317 1.00 98.06 240 ILE A C 1
ATOM 1710 O O . ILE A 1 240 ? -4.086 -7.943 20.633 1.00 98.06 240 ILE A O 1
ATOM 1714 N N . ASP A 1 241 ? -5.827 -8.247 19.243 1.00 96.19 241 ASP A N 1
ATOM 1715 C CA . ASP A 1 241 ? -5.127 -9.077 18.272 1.00 96.19 241 ASP A CA 1
ATOM 1716 C C . ASP A 1 241 ? -4.376 -8.153 17.299 1.00 96.19 241 ASP A C 1
ATOM 1718 O O . ASP A 1 241 ? -4.985 -7.335 16.599 1.00 96.19 241 ASP A O 1
ATOM 1722 N N . VAL A 1 242 ? -3.048 -8.267 17.257 1.00 94.62 242 VAL A N 1
ATOM 1723 C CA . VAL A 1 242 ? -2.174 -7.412 16.441 1.00 94.62 242 VAL A CA 1
ATOM 1724 C C . VAL A 1 242 ? -1.303 -8.220 15.483 1.00 94.62 242 VAL A C 1
ATOM 1726 O O . VAL A 1 242 ? -0.991 -9.384 15.739 1.00 94.62 242 VAL A O 1
ATOM 1729 N N . LEU A 1 243 ? -0.863 -7.585 14.399 1.00 91.38 243 LEU A N 1
ATOM 1730 C CA . LEU A 1 243 ? 0.195 -8.089 13.528 1.00 91.38 243 LEU A CA 1
ATOM 1731 C C . LEU A 1 243 ? 1.495 -7.326 13.788 1.00 91.38 243 LEU A C 1
ATOM 1733 O O . LEU A 1 243 ? 1.550 -6.100 13.680 1.00 91.38 243 LEU A O 1
ATOM 1737 N N . VAL A 1 244 ? 2.562 -8.066 14.094 1.00 92.38 244 VAL A N 1
ATOM 1738 C CA . VAL A 1 244 ? 3.909 -7.518 14.306 1.00 92.38 244 VAL A CA 1
ATOM 1739 C C . VAL A 1 244 ? 4.869 -7.967 13.200 1.00 92.38 244 VAL A C 1
ATOM 1741 O O . VAL A 1 244 ? 4.632 -9.013 12.589 1.00 92.38 244 VAL A O 1
ATOM 1744 N N . PRO A 1 245 ? 5.940 -7.209 12.898 1.00 88.69 245 PRO A N 1
ATOM 1745 C CA . PRO A 1 245 ? 6.961 -7.658 11.952 1.00 88.69 245 PRO A CA 1
ATOM 1746 C C . PRO A 1 245 ? 7.571 -9.008 12.364 1.00 88.69 245 PRO A C 1
ATOM 1748 O O . PRO A 1 245 ? 7.805 -9.268 13.542 1.00 88.69 245 PRO A O 1
ATOM 1751 N N . GLY A 1 246 ? 7.841 -9.880 11.396 1.00 87.12 246 GLY A N 1
ATOM 1752 C CA . GLY A 1 246 ? 8.378 -11.219 11.627 1.00 87.12 246 GLY A CA 1
ATOM 1753 C C . GLY A 1 246 ? 9.120 -11.785 10.417 1.00 87.12 246 GLY A C 1
ATOM 1754 O O . GLY A 1 246 ? 9.313 -11.110 9.409 1.00 87.12 246 GLY A O 1
ATOM 1755 N N . GLY A 1 247 ? 9.549 -13.045 10.525 1.00 73.31 247 GLY A N 1
ATOM 1756 C CA . GLY A 1 247 ? 10.097 -13.812 9.398 1.00 73.31 247 GLY A CA 1
ATOM 1757 C C . GLY A 1 247 ? 11.597 -13.657 9.135 1.00 73.31 247 GLY A C 1
ATOM 1758 O O . GLY A 1 247 ? 12.127 -14.421 8.337 1.00 73.31 247 GLY A O 1
ATOM 1759 N N . GLY A 1 248 ? 12.292 -12.737 9.814 1.00 69.50 248 GLY A N 1
ATOM 1760 C CA . GLY A 1 248 ? 13.734 -12.509 9.621 1.00 69.50 248 GLY A CA 1
ATOM 1761 C C . GLY A 1 248 ? 14.596 -12.583 10.881 1.00 69.50 248 GLY A C 1
ATOM 1762 O O . GLY A 1 248 ? 15.718 -12.090 10.890 1.00 69.50 248 GLY A O 1
ATOM 1763 N N . GLY A 1 249 ? 14.097 -13.228 11.940 1.00 80.38 249 GLY A N 1
ATOM 1764 C CA . GLY A 1 249 ? 14.859 -13.497 13.162 1.00 80.38 249 GLY A CA 1
ATOM 1765 C C . GLY A 1 249 ? 14.351 -12.748 14.401 1.00 80.38 249 GLY A C 1
ATOM 1766 O O . GLY A 1 249 ? 13.265 -12.164 14.374 1.00 80.38 249 GLY A O 1
ATOM 1767 N N . PRO A 1 250 ? 15.103 -12.804 15.517 1.00 83.44 250 PRO A N 1
ATOM 1768 C CA . PRO A 1 250 ? 14.658 -12.294 16.816 1.00 83.44 250 PRO A CA 1
ATOM 1769 C C . PRO A 1 250 ? 14.563 -10.764 16.887 1.00 83.44 250 PRO A C 1
ATOM 1771 O O . PRO A 1 250 ? 13.866 -10.251 17.755 1.00 83.44 250 PRO A O 1
ATOM 1774 N N . ASP A 1 251 ? 15.213 -10.041 15.972 1.00 88.94 251 ASP A N 1
ATOM 1775 C CA . ASP A 1 251 ? 15.259 -8.571 15.959 1.00 88.94 251 ASP A CA 1
ATOM 1776 C C . ASP A 1 251 ? 14.016 -7.920 15.329 1.00 88.94 251 ASP A C 1
ATOM 1778 O O . ASP A 1 251 ? 13.845 -6.698 15.374 1.00 88.94 251 ASP A O 1
ATOM 1782 N N . CYS A 1 252 ? 13.122 -8.732 14.756 1.00 89.56 252 CYS A N 1
ATOM 1783 C CA . CYS A 1 252 ? 11.960 -8.236 14.029 1.00 89.56 252 CYS A CA 1
ATOM 1784 C C . CYS A 1 252 ? 10.890 -7.619 14.914 1.00 89.56 252 CYS A C 1
ATOM 1786 O O . CYS A 1 252 ? 10.338 -6.574 14.574 1.00 89.56 252 CYS A O 1
ATOM 1788 N N . ALA A 1 253 ? 10.596 -8.247 16.041 1.00 93.00 253 ALA A N 1
ATOM 1789 C CA . ALA A 1 253 ? 9.595 -7.755 16.963 1.00 93.00 253 ALA A CA 1
ATOM 1790 C C . ALA A 1 253 ? 9.829 -8.343 18.344 1.00 93.00 253 ALA A C 1
ATOM 1792 O O . ALA A 1 253 ? 10.076 -9.541 18.496 1.00 93.00 253 ALA A O 1
ATOM 1793 N N . ARG A 1 254 ? 9.663 -7.507 19.362 1.00 93.75 254 ARG A N 1
ATOM 1794 C CA . ARG A 1 254 ? 9.503 -7.946 20.742 1.00 93.75 254 ARG A CA 1
ATOM 1795 C C . ARG A 1 254 ? 8.536 -7.034 21.474 1.00 93.75 254 ARG A C 1
ATOM 1797 O O . ARG A 1 254 ? 8.298 -5.902 21.058 1.00 93.75 254 ARG A O 1
ATOM 1804 N N . ASP A 1 255 ? 8.053 -7.543 22.599 1.00 93.75 255 ASP A N 1
ATOM 1805 C CA . ASP A 1 255 ? 7.305 -6.766 23.587 1.00 93.75 255 ASP A CA 1
ATOM 1806 C C . ASP A 1 255 ? 6.104 -5.983 23.008 1.00 93.75 255 ASP A C 1
ATOM 1808 O O . ASP A 1 255 ? 6.029 -4.762 23.162 1.00 93.75 255 ASP A O 1
ATOM 1812 N N . PRO A 1 256 ? 5.166 -6.653 22.303 1.00 95.94 256 PRO A N 1
ATOM 1813 C CA . PRO A 1 256 ? 3.920 -6.014 21.906 1.00 95.94 256 PRO A CA 1
ATOM 1814 C C . PRO A 1 256 ? 3.130 -5.622 23.162 1.00 95.94 256 PRO A C 1
ATOM 1816 O O . PRO A 1 256 ? 2.800 -6.473 23.992 1.00 95.94 256 PRO A O 1
ATOM 1819 N N . ARG A 1 257 ? 2.819 -4.332 23.312 1.00 96.56 257 ARG A N 1
ATOM 1820 C CA . ARG A 1 257 ? 2.217 -3.776 24.534 1.00 96.56 257 ARG A CA 1
ATOM 1821 C C . ARG A 1 257 ? 1.341 -2.559 24.255 1.00 96.56 257 ARG A C 1
ATOM 1823 O O . ARG A 1 257 ? 1.340 -2.008 23.157 1.00 96.56 257 ARG A O 1
ATOM 1830 N N . VAL A 1 258 ? 0.611 -2.116 25.276 1.00 94.75 258 VAL A N 1
ATOM 1831 C CA . VAL A 1 258 ? -0.016 -0.788 25.275 1.00 94.75 258 VAL A CA 1
ATOM 1832 C C . VAL A 1 258 ? 1.071 0.252 25.551 1.00 94.75 258 VAL A C 1
ATOM 1834 O O . VAL A 1 258 ? 1.761 0.148 26.564 1.00 94.75 258 VAL A O 1
ATOM 1837 N N . GLY A 1 259 ? 1.254 1.223 24.655 1.00 82.38 259 GLY A N 1
ATOM 1838 C CA . GLY A 1 259 ? 2.288 2.258 24.805 1.00 82.38 259 GLY A CA 1
ATOM 1839 C C . GLY A 1 259 ? 1.820 3.463 25.621 1.00 82.38 259 GLY A C 1
ATOM 1840 O O . GLY A 1 259 ? 2.537 3.990 26.465 1.00 82.38 259 GLY A O 1
ATOM 1841 N N . TRP A 1 260 ? 0.585 3.873 25.378 1.00 86.88 260 TRP A N 1
ATOM 1842 C CA . TRP A 1 260 ? -0.101 5.008 25.957 1.00 86.88 260 TRP A CA 1
ATOM 1843 C C . TRP A 1 260 ? -1.571 4.654 26.141 1.00 86.88 260 TRP A C 1
ATOM 1845 O O . TRP A 1 260 ? -2.143 3.856 25.395 1.00 86.88 260 TRP A O 1
ATOM 1855 N N . TYR A 1 261 ? -2.169 5.269 27.155 1.00 92.81 261 TYR A N 1
ATOM 1856 C CA . TYR A 1 261 ? -3.528 5.021 27.582 1.00 92.81 261 TYR A CA 1
ATOM 1857 C C . TYR A 1 261 ? -4.129 6.290 28.193 1.00 92.81 261 TYR A C 1
ATOM 1859 O O . TYR A 1 261 ? -3.482 6.972 28.991 1.00 92.81 261 TYR A O 1
ATOM 1867 N N . SER A 1 262 ? -5.382 6.584 27.860 1.00 83.38 262 SER A N 1
ATOM 1868 C CA . SER A 1 262 ? -6.201 7.577 28.551 1.00 83.38 262 SER A CA 1
ATOM 1869 C C . SER A 1 262 ? -7.688 7.250 28.426 1.00 83.38 262 SER A C 1
ATOM 1871 O O . SER A 1 262 ? -8.102 6.430 27.608 1.00 83.38 262 SER A O 1
ATOM 1873 N N . GLU A 1 263 ? -8.512 7.907 29.235 1.00 86.88 263 GLU A N 1
ATOM 1874 C CA . GLU A 1 263 ? -9.964 7.819 29.136 1.00 86.88 263 GLU A CA 1
ATOM 1875 C C . GLU A 1 263 ? -10.567 9.222 29.114 1.00 86.88 263 GLU A C 1
ATOM 1877 O O . GLU A 1 263 ? -10.190 10.074 29.920 1.00 86.88 263 GLU A O 1
ATOM 1882 N N . ALA A 1 264 ? -11.518 9.462 28.214 1.00 82.44 264 ALA A N 1
ATOM 1883 C CA . ALA A 1 264 ? -12.266 10.714 28.156 1.00 82.44 264 ALA A CA 1
ATOM 1884 C C . ALA A 1 264 ? -13.664 10.468 27.585 1.00 82.44 264 ALA A C 1
ATOM 1886 O O . ALA A 1 264 ? -13.814 9.721 26.624 1.00 82.44 264 ALA A O 1
ATOM 1887 N N . ASN A 1 265 ? -14.686 11.111 28.160 1.00 88.25 265 ASN A N 1
ATOM 1888 C CA . ASN A 1 265 ? -16.075 11.042 27.680 1.00 88.25 265 ASN A CA 1
ATOM 1889 C C . ASN A 1 265 ? -16.586 9.606 27.464 1.00 88.25 265 ASN A C 1
ATOM 1891 O O . ASN A 1 265 ? -17.209 9.314 26.450 1.00 88.25 265 ASN A O 1
ATOM 1895 N N . ASP A 1 266 ? -16.287 8.710 28.408 1.00 87.62 266 ASP A N 1
ATOM 1896 C CA . ASP A 1 266 ? -16.630 7.282 28.348 1.00 87.62 266 ASP A CA 1
ATOM 1897 C C . ASP A 1 266 ? -15.946 6.481 27.218 1.00 87.62 266 ASP A C 1
ATOM 1899 O O . ASP A 1 266 ? -16.186 5.288 27.070 1.00 87.62 266 ASP A O 1
ATOM 1903 N N . ILE A 1 267 ? -15.006 7.084 26.487 1.00 90.44 267 ILE A N 1
ATOM 1904 C CA . ILE A 1 267 ? -14.169 6.425 25.477 1.00 90.44 267 ILE A CA 1
ATOM 1905 C C . ILE A 1 267 ? -12.807 6.092 26.090 1.00 90.44 267 ILE A C 1
ATOM 1907 O O . ILE A 1 267 ? -12.234 6.883 26.847 1.00 90.44 267 ILE A O 1
ATOM 1911 N N . VAL A 1 268 ? -12.284 4.910 25.766 1.00 95.00 268 VAL A N 1
ATOM 1912 C CA . VAL A 1 268 ? -10.922 4.498 26.122 1.00 95.00 268 VAL A CA 1
ATOM 1913 C C . VAL A 1 268 ? -10.014 4.718 24.922 1.00 95.00 268 VAL A C 1
ATOM 1915 O O . VAL A 1 268 ? -10.234 4.136 23.864 1.00 95.00 268 VAL A O 1
ATOM 1918 N N . TYR A 1 269 ? -8.973 5.521 25.088 1.00 91.94 269 TYR A N 1
ATOM 1919 C CA . TYR A 1 269 ? -7.966 5.769 24.066 1.00 91.94 269 TYR A CA 1
ATOM 1920 C C . TYR A 1 269 ? -6.686 5.038 24.436 1.00 91.94 269 TYR A C 1
ATOM 1922 O O . TYR A 1 269 ? -6.202 5.151 25.562 1.00 91.94 269 TYR A O 1
ATOM 1930 N N . ALA A 1 270 ? -6.115 4.308 23.491 1.00 92.31 270 ALA A N 1
ATOM 1931 C CA . ALA A 1 270 ? -4.821 3.682 23.677 1.00 92.31 270 ALA A CA 1
ATOM 1932 C C . ALA A 1 270 ? -4.085 3.551 22.349 1.00 92.31 270 ALA A C 1
ATOM 1934 O O . ALA A 1 270 ? -4.683 3.611 21.274 1.00 92.31 270 ALA A O 1
ATOM 1935 N N . ASN A 1 271 ? -2.780 3.328 22.420 1.00 90.69 271 ASN A N 1
ATOM 1936 C CA . ASN A 1 271 ? -2.040 2.804 21.284 1.00 90.69 271 ASN A CA 1
ATOM 1937 C C . ASN A 1 271 ? -1.463 1.427 21.615 1.00 90.69 271 ASN A C 1
ATOM 1939 O O . ASN A 1 271 ? -1.170 1.100 22.767 1.00 90.69 271 ASN A O 1
ATOM 1943 N N . THR A 1 272 ? -1.316 0.610 20.582 1.00 95.25 272 THR A N 1
ATOM 1944 C CA . THR A 1 272 ? -0.585 -0.651 20.665 1.00 95.25 272 THR A CA 1
ATOM 1945 C C . THR A 1 272 ? 0.717 -0.487 19.918 1.00 95.25 272 THR A C 1
ATOM 1947 O O . THR A 1 272 ? 0.724 -0.054 18.766 1.00 95.25 272 THR A O 1
ATOM 1950 N N . ILE A 1 273 ? 1.815 -0.795 20.596 1.00 93.56 273 ILE A N 1
ATOM 1951 C CA . ILE A 1 273 ? 3.163 -0.637 20.069 1.00 93.56 273 ILE A CA 1
ATOM 1952 C C . ILE A 1 273 ? 3.910 -1.959 20.118 1.00 93.56 273 ILE A C 1
ATOM 1954 O O . ILE A 1 273 ? 3.618 -2.830 20.938 1.00 93.56 273 ILE A O 1
ATOM 1958 N N . VAL A 1 274 ? 4.894 -2.084 19.241 1.00 95.06 274 VAL A N 1
ATOM 1959 C CA . VAL A 1 274 ? 5.871 -3.165 19.221 1.00 95.06 274 VAL A CA 1
ATOM 1960 C C . VAL A 1 274 ? 7.262 -2.566 19.080 1.00 95.06 274 VAL A C 1
ATOM 1962 O O . VAL A 1 274 ? 7.458 -1.603 18.335 1.00 95.06 274 VAL A O 1
ATOM 1965 N N . SER A 1 275 ? 8.235 -3.137 19.786 1.00 93.88 275 SER A N 1
ATOM 1966 C CA . SER A 1 275 ? 9.630 -2.747 19.628 1.00 93.88 275 SER A CA 1
ATOM 1967 C C . SER A 1 275 ? 10.278 -3.581 18.526 1.00 93.88 275 SER A C 1
ATOM 1969 O O . SER A 1 275 ? 10.162 -4.808 18.527 1.00 93.88 275 SER A O 1
ATOM 1971 N N . SER A 1 276 ? 11.017 -2.943 17.625 1.00 91.25 276 SER A N 1
ATOM 1972 C CA . SER A 1 276 ? 11.772 -3.616 16.568 1.00 91.25 276 SER A CA 1
ATOM 1973 C C . SER A 1 276 ? 13.152 -2.986 16.393 1.00 91.25 276 SER A C 1
ATOM 1975 O O . SER A 1 276 ? 13.290 -1.764 16.421 1.00 91.25 276 SER A O 1
ATOM 1977 N N . ALA A 1 277 ? 14.176 -3.820 16.222 1.00 87.44 277 ALA A N 1
ATOM 1978 C CA . ALA A 1 277 ? 15.527 -3.394 15.845 1.00 87.44 277 ALA A CA 1
ATOM 1979 C C . ALA A 1 277 ? 15.757 -3.486 14.322 1.00 87.44 277 ALA A C 1
ATOM 1981 O O . ALA A 1 277 ? 16.742 -2.961 13.808 1.00 87.44 277 ALA A O 1
ATOM 1982 N N . ALA A 1 278 ? 14.831 -4.127 13.600 1.00 83.50 278 ALA A N 1
ATOM 1983 C CA . ALA A 1 278 ? 14.935 -4.395 12.168 1.00 83.50 278 ALA A CA 1
ATOM 1984 C C . ALA A 1 278 ? 13.804 -3.771 11.325 1.00 83.50 278 ALA A C 1
ATOM 1986 O O . ALA A 1 278 ? 13.827 -3.898 10.107 1.00 83.50 278 ALA A O 1
ATOM 1987 N N . SER A 1 279 ? 12.824 -3.092 11.938 1.00 73.56 279 SER A N 1
ATOM 1988 C CA . SER A 1 279 ? 11.667 -2.524 11.215 1.00 73.56 279 SER A CA 1
ATOM 1989 C C . SER A 1 279 ? 12.025 -1.468 10.166 1.00 73.56 279 SER A C 1
ATOM 1991 O O . SER A 1 279 ? 11.363 -1.412 9.136 1.00 73.56 279 SER A O 1
ATOM 1993 N N . ASP A 1 280 ? 13.094 -0.700 10.389 1.00 74.12 280 ASP A N 1
ATOM 1994 C CA . ASP A 1 280 ? 13.592 0.307 9.439 1.00 74.12 280 ASP A CA 1
ATOM 1995 C C . ASP A 1 280 ? 14.527 -0.293 8.375 1.00 74.12 280 ASP A C 1
ATOM 1997 O O . ASP A 1 280 ? 15.056 0.432 7.537 1.00 74.12 280 ASP A O 1
ATOM 2001 N N . ILE A 1 281 ? 14.789 -1.603 8.431 1.00 74.50 281 ILE A N 1
ATOM 2002 C CA . ILE A 1 281 ? 15.643 -2.302 7.472 1.00 74.50 281 ILE A CA 1
ATOM 2003 C C . ILE A 1 281 ? 14.720 -2.995 6.464 1.00 74.50 281 ILE A C 1
ATOM 2005 O O . ILE A 1 281 ? 14.077 -3.998 6.801 1.00 74.50 281 ILE A O 1
ATOM 2009 N N . PRO A 1 282 ? 14.627 -2.498 5.220 1.00 69.00 282 PRO A N 1
ATOM 2010 C CA . PRO A 1 282 ? 13.712 -3.065 4.245 1.00 69.00 282 PRO A CA 1
ATOM 2011 C C . PRO A 1 282 ? 14.046 -4.537 3.974 1.00 69.00 282 PRO A C 1
ATOM 2013 O O . PRO A 1 282 ? 15.205 -4.935 3.867 1.00 69.00 282 PRO A O 1
ATOM 2016 N N . GLY A 1 283 ? 13.014 -5.378 3.927 1.00 72.50 283 GLY A N 1
ATOM 2017 C CA . GLY A 1 283 ? 13.159 -6.824 3.737 1.00 72.50 283 GLY A CA 1
ATOM 2018 C C . GLY A 1 283 ? 13.675 -7.607 4.952 1.00 72.50 283 GLY A C 1
ATOM 2019 O O . GLY A 1 283 ? 13.605 -8.834 4.927 1.00 72.50 283 GLY A O 1
ATOM 2020 N N . ALA A 1 284 ? 14.119 -6.956 6.035 1.00 77.25 284 ALA A N 1
ATOM 2021 C CA . ALA A 1 284 ? 14.612 -7.667 7.217 1.00 77.25 284 ALA A CA 1
ATOM 2022 C C . ALA A 1 284 ? 13.506 -8.412 7.971 1.00 77.25 284 ALA A C 1
ATOM 2024 O O . ALA A 1 284 ? 13.793 -9.396 8.638 1.00 77.25 284 ALA A O 1
ATOM 2025 N N . CYS A 1 285 ? 12.247 -7.987 7.845 1.00 84.06 285 CYS A N 1
ATOM 2026 C CA . CYS A 1 285 ? 11.092 -8.653 8.449 1.00 84.06 285 CYS A CA 1
ATOM 2027 C C . CYS A 1 285 ? 10.013 -8.917 7.393 1.00 84.06 285 CYS A C 1
ATOM 2029 O O . CYS A 1 285 ? 9.042 -8.164 7.300 1.00 84.06 285 CYS A O 1
ATOM 2031 N N . PRO A 1 286 ? 10.193 -9.956 6.556 1.00 79.62 286 PRO A N 1
ATOM 2032 C CA . PRO A 1 286 ? 9.382 -10.174 5.360 1.00 79.62 286 PRO A CA 1
ATOM 2033 C C . PRO A 1 286 ? 7.958 -10.666 5.647 1.00 79.62 286 PRO A C 1
ATOM 2035 O O . PRO A 1 286 ? 7.135 -10.706 4.736 1.00 79.62 286 PRO A O 1
ATOM 2038 N N . THR A 1 287 ? 7.644 -11.068 6.881 1.00 83.12 287 THR A N 1
ATOM 2039 C CA . THR A 1 287 ? 6.316 -11.582 7.238 1.00 83.12 287 THR A CA 1
ATOM 2040 C C . THR A 1 287 ? 5.685 -10.777 8.367 1.00 83.12 287 THR A C 1
ATOM 2042 O O . THR A 1 287 ? 6.339 -9.996 9.055 1.00 83.12 287 THR A O 1
ATOM 2045 N N . ARG A 1 288 ? 4.388 -10.998 8.591 1.00 86.50 288 ARG A N 1
ATOM 2046 C CA . ARG A 1 288 ? 3.668 -10.518 9.772 1.00 86.50 288 ARG A CA 1
ATOM 2047 C C . ARG A 1 288 ? 3.320 -11.700 10.666 1.00 86.50 288 ARG A C 1
ATOM 2049 O O . ARG A 1 288 ? 2.824 -12.713 10.178 1.00 86.50 288 ARG A O 1
ATOM 2056 N N . THR A 1 289 ? 3.582 -11.570 11.959 1.00 87.19 289 THR A N 1
ATOM 2057 C CA . THR A 1 289 ? 3.289 -12.597 12.960 1.00 87.19 289 THR A CA 1
ATOM 2058 C C . THR A 1 289 ? 2.150 -12.113 13.857 1.00 87.19 289 THR A C 1
ATOM 2060 O O . THR A 1 289 ? 2.219 -10.985 14.347 1.00 87.19 289 THR A O 1
ATOM 2063 N N . PRO A 1 290 ? 1.108 -12.928 14.097 1.00 92.38 290 PRO A N 1
ATOM 2064 C CA . PRO A 1 290 ? 0.069 -12.595 15.065 1.00 92.38 290 PRO A CA 1
ATOM 2065 C C . PRO A 1 290 ? 0.617 -12.512 16.493 1.00 92.38 290 PRO A C 1
ATOM 2067 O O . PRO A 1 290 ? 1.396 -13.367 16.917 1.00 92.38 290 PRO A O 1
ATOM 2070 N N . ALA A 1 291 ? 0.164 -11.521 17.253 1.00 94.94 291 ALA A N 1
ATOM 2071 C CA . ALA A 1 291 ? 0.401 -11.395 18.686 1.00 94.94 291 ALA A CA 1
ATOM 2072 C C . ALA A 1 291 ? -0.852 -10.855 19.393 1.00 94.94 291 ALA A C 1
ATOM 2074 O O . ALA A 1 291 ? -1.788 -10.383 18.750 1.00 94.94 291 ALA A O 1
ATOM 2075 N N . VAL A 1 292 ? -0.872 -10.931 20.725 1.00 97.06 292 VAL A N 1
ATOM 2076 C CA . VAL A 1 292 ? -1.983 -10.432 21.545 1.00 97.06 292 VAL A CA 1
ATOM 2077 C C . VAL A 1 292 ? -1.453 -9.435 22.566 1.00 97.06 292 VAL A C 1
ATOM 2079 O O . VAL A 1 292 ? -0.560 -9.760 23.346 1.00 97.06 292 VAL A O 1
ATOM 2082 N N . VAL A 1 293 ? -2.036 -8.239 22.584 1.00 97.94 293 VAL A N 1
ATOM 2083 C CA . VAL A 1 293 ? -1.785 -7.194 23.581 1.00 97.94 293 VAL A CA 1
ATOM 2084 C C . VAL A 1 293 ? -2.951 -7.158 24.561 1.00 97.94 293 VAL A C 1
ATOM 2086 O O . VAL A 1 293 ? -4.111 -7.159 24.156 1.00 97.94 293 VAL A O 1
ATOM 2089 N N . THR A 1 294 ? -2.665 -7.114 25.861 1.00 97.69 294 THR A N 1
ATOM 2090 C CA . THR A 1 294 ? -3.710 -6.964 26.883 1.00 97.69 294 THR A CA 1
ATOM 2091 C C . THR A 1 294 ? -3.832 -5.503 27.295 1.00 97.69 294 THR A C 1
ATOM 2093 O O . THR A 1 294 ? -2.883 -4.924 27.821 1.00 97.69 294 THR A O 1
ATOM 2096 N N . LEU A 1 295 ? -5.013 -4.921 27.100 1.00 97.12 295 LEU A N 1
ATOM 2097 C CA . LEU A 1 295 ? -5.385 -3.620 27.648 1.00 97.12 295 LEU A CA 1
ATOM 2098 C C . LEU A 1 295 ? -6.188 -3.832 28.931 1.00 97.12 295 LEU A C 1
ATOM 2100 O O . LEU A 1 295 ? -7.120 -4.632 28.951 1.00 97.12 295 LEU A O 1
ATOM 2104 N N . THR A 1 296 ? -5.840 -3.108 29.996 1.00 96.38 296 THR A N 1
ATOM 2105 C CA . THR A 1 296 ? -6.556 -3.142 31.281 1.00 96.38 296 THR A CA 1
ATOM 2106 C C . THR A 1 296 ? -6.944 -1.727 31.684 1.00 96.38 296 THR A C 1
ATOM 2108 O O . THR A 1 296 ? -6.071 -0.894 31.911 1.00 96.38 296 THR A O 1
ATOM 2111 N N . ALA A 1 297 ? -8.243 -1.463 31.792 1.00 93.88 297 ALA A N 1
ATOM 2112 C CA . ALA A 1 297 ? -8.773 -0.183 32.245 1.00 93.88 297 ALA A CA 1
ATOM 2113 C C . ALA A 1 297 ? -8.980 -0.154 33.778 1.00 93.88 297 ALA A C 1
ATOM 2115 O O . ALA A 1 297 ? -9.196 -1.199 34.401 1.00 93.88 297 ALA A O 1
ATOM 2116 N N . PRO A 1 298 ? -8.953 1.022 34.435 1.00 93.19 298 PRO A N 1
ATOM 2117 C CA . PRO A 1 298 ? -9.342 1.153 35.836 1.00 93.19 298 PRO A CA 1
ATOM 2118 C C . PRO A 1 298 ? -10.812 0.790 36.072 1.00 93.19 298 PRO A C 1
ATOM 2120 O O . PRO A 1 298 ? -11.126 0.143 37.071 1.00 93.19 298 PRO A O 1
ATOM 2123 N N . ALA A 1 299 ? -11.697 1.167 35.144 1.00 92.44 299 ALA A N 1
ATOM 2124 C CA . ALA A 1 299 ? -13.128 0.884 35.188 1.00 92.44 299 ALA A CA 1
ATOM 2125 C C . ALA A 1 299 ? -13.522 -0.223 34.190 1.00 92.44 299 ALA A C 1
ATOM 2127 O O . ALA A 1 299 ? -12.815 -0.440 33.203 1.00 92.44 299 ALA A O 1
ATOM 2128 N N . PRO A 1 300 ? -14.643 -0.938 34.415 1.00 95.81 300 PRO A N 1
ATOM 2129 C CA . PRO A 1 300 ? -15.156 -1.914 33.457 1.00 95.81 300 PRO A CA 1
ATOM 2130 C C . PRO A 1 300 ? -15.327 -1.319 32.057 1.00 95.81 300 PRO A C 1
ATOM 2132 O O . PRO A 1 300 ? -15.813 -0.200 31.902 1.00 95.81 300 PRO A O 1
ATOM 2135 N N . LEU A 1 301 ? -14.969 -2.092 31.032 1.00 95.38 301 LEU A N 1
ATOM 2136 C CA . LEU A 1 301 ? -15.081 -1.660 29.641 1.00 95.38 301 LEU A CA 1
ATOM 2137 C C . LEU A 1 301 ? -16.534 -1.618 29.162 1.00 95.38 301 LEU A C 1
ATOM 2139 O O . LEU A 1 301 ? -16.852 -0.819 28.295 1.00 95.38 301 LEU A O 1
ATOM 2143 N N . GLY A 1 302 ? -17.424 -2.453 29.711 1.00 91.75 302 GLY A N 1
ATOM 2144 C CA . GLY A 1 302 ? -18.874 -2.363 29.491 1.00 91.75 302 GLY A CA 1
ATOM 2145 C C . GLY A 1 302 ? -19.271 -2.096 28.032 1.00 91.75 302 GLY A C 1
ATOM 2146 O O . GLY A 1 302 ? -18.902 -2.854 27.131 1.00 91.75 302 GLY A O 1
ATOM 2147 N N . THR A 1 303 ? -20.011 -1.010 27.811 1.00 92.50 303 THR A N 1
ATOM 2148 C CA . THR A 1 303 ? -20.469 -0.523 26.496 1.00 92.50 303 THR A CA 1
ATOM 2149 C C . THR A 1 303 ? -19.570 0.561 25.892 1.00 92.50 303 THR A C 1
ATOM 2151 O O . THR A 1 303 ? -19.958 1.199 24.918 1.00 92.50 303 THR A O 1
ATOM 2154 N N . ARG A 1 304 ? -18.388 0.787 26.464 1.00 94.06 304 ARG A N 1
ATOM 2155 C CA . ARG A 1 304 ? -17.477 1.869 26.087 1.00 94.06 304 ARG A CA 1
ATOM 2156 C C . ARG A 1 304 ? -16.816 1.574 24.752 1.00 94.06 304 ARG A C 1
ATOM 2158 O O . ARG A 1 304 ? -16.388 0.440 24.527 1.00 94.06 304 ARG A O 1
ATOM 2165 N N . ASN A 1 305 ? -16.688 2.587 23.901 1.00 94.25 305 ASN A N 1
ATOM 2166 C CA . ASN A 1 305 ? -15.889 2.487 22.683 1.00 94.25 305 ASN A CA 1
ATOM 2167 C C . ASN A 1 305 ? -14.392 2.522 23.022 1.00 94.25 305 ASN A C 1
ATOM 2169 O O . ASN A 1 305 ? -13.970 3.121 24.016 1.00 94.25 305 ASN A O 1
ATOM 2173 N N . LEU A 1 306 ? -13.591 1.884 22.172 1.00 95.94 306 LEU A N 1
ATOM 2174 C CA . LEU A 1 306 ? -12.134 1.911 22.243 1.00 95.94 306 LEU A CA 1
ATOM 2175 C C . LEU A 1 306 ? -11.595 2.625 21.009 1.00 95.94 306 LEU A C 1
ATOM 2177 O O . LEU A 1 306 ? -12.001 2.309 19.898 1.00 95.94 306 LEU A O 1
ATOM 2181 N N . VAL A 1 307 ? -10.644 3.530 21.176 1.00 93.62 307 VAL A N 1
ATOM 2182 C CA . VAL A 1 307 ? -9.884 4.122 20.075 1.00 93.62 307 VAL A CA 1
ATOM 2183 C C . VAL A 1 307 ? -8.455 3.615 20.184 1.00 93.62 307 VAL A C 1
ATOM 2185 O O . VAL A 1 307 ? -7.729 3.992 21.102 1.00 93.62 307 VAL A O 1
ATOM 2188 N N . LEU A 1 308 ? -8.074 2.731 19.263 1.00 92.56 308 LEU A N 1
ATOM 2189 C CA . LEU A 1 308 ? -6.771 2.072 19.215 1.00 92.56 308 LEU A CA 1
ATOM 2190 C C . LEU A 1 308 ? -6.029 2.521 17.961 1.00 92.56 308 LEU A C 1
ATOM 2192 O O . LEU A 1 308 ? -6.527 2.289 16.863 1.00 92.56 308 LEU A O 1
ATOM 2196 N N . ASN A 1 309 ? -4.863 3.154 18.109 1.00 88.44 309 ASN A N 1
ATOM 2197 C CA . ASN A 1 309 ? -4.081 3.691 16.980 1.00 88.44 309 ASN A CA 1
ATOM 2198 C C . ASN A 1 309 ? -4.960 4.547 16.044 1.00 88.44 309 ASN A C 1
ATOM 2200 O O . ASN A 1 309 ? -5.017 4.334 14.838 1.00 88.44 309 ASN A O 1
ATOM 2204 N N . GLN A 1 310 ? -5.734 5.468 16.637 1.00 84.94 310 GLN A N 1
ATOM 2205 C CA . GLN A 1 310 ? -6.699 6.355 15.957 1.00 84.94 310 GLN A CA 1
ATOM 2206 C C . GLN A 1 310 ? -7.912 5.656 15.315 1.00 84.94 310 GLN A C 1
ATOM 2208 O O . GLN A 1 310 ? -8.823 6.326 14.833 1.00 84.94 310 GLN A O 1
ATOM 2213 N N . GLN A 1 311 ? -7.981 4.326 15.349 1.00 87.44 311 GLN A N 1
ATOM 2214 C CA . GLN A 1 311 ? -9.125 3.564 14.874 1.00 87.44 311 GLN A CA 1
ATOM 2215 C C . GLN A 1 311 ? -10.123 3.340 16.009 1.00 87.44 311 GLN A C 1
ATOM 2217 O O . GLN A 1 311 ? -9.791 2.724 17.018 1.00 87.44 311 GLN A O 1
ATOM 2222 N N . GLU A 1 312 ? -11.367 3.779 15.826 1.00 90.94 312 GLU A N 1
ATOM 2223 C CA . GLU A 1 312 ? -12.442 3.516 16.784 1.00 90.94 312 GLU A CA 1
ATOM 2224 C C . GLU A 1 312 ? -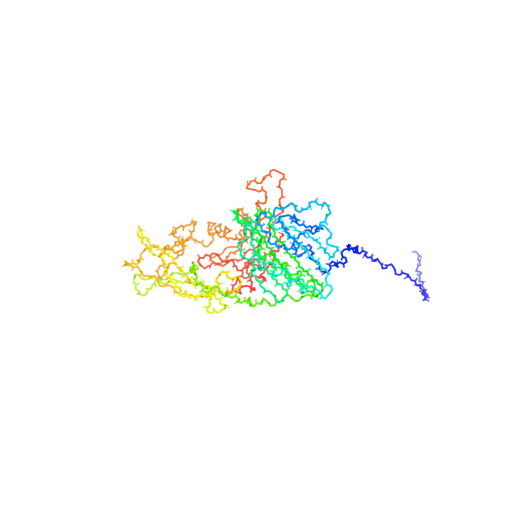13.028 2.104 16.621 1.00 90.94 312 GLU A C 1
ATOM 2226 O O . GLU A 1 312 ? -13.143 1.570 15.512 1.00 90.94 312 GLU A O 1
ATOM 2231 N N . TRP A 1 313 ? -13.408 1.502 17.741 1.00 93.44 313 TRP A N 1
ATOM 2232 C CA . TRP A 1 313 ? -13.980 0.175 17.879 1.00 93.44 313 TRP A CA 1
ATOM 2233 C C . TRP A 1 313 ? -15.158 0.243 18.844 1.00 93.44 313 TRP A C 1
ATOM 2235 O O . TRP A 1 313 ? -15.041 0.776 19.948 1.00 93.44 313 TRP A O 1
ATOM 2245 N N . THR A 1 314 ? -16.282 -0.351 18.459 1.00 93.31 314 THR A N 1
ATOM 2246 C CA . THR A 1 314 ? -17.502 -0.361 19.268 1.00 93.31 314 THR A CA 1
ATOM 2247 C C . THR A 1 314 ? -17.847 -1.777 19.726 1.00 93.31 314 THR A C 1
ATOM 2249 O O . THR A 1 314 ? -17.630 -2.729 18.968 1.00 93.31 314 THR A O 1
ATOM 2252 N N . PRO A 1 315 ? -18.365 -1.963 20.950 1.00 92.94 315 PRO A N 1
ATOM 2253 C CA . PRO A 1 315 ? -18.772 -3.276 21.432 1.00 92.94 315 PRO A CA 1
ATOM 2254 C C . PRO A 1 315 ? -19.769 -3.987 20.505 1.00 92.94 315 PRO A C 1
ATOM 2256 O O . PRO A 1 315 ? -20.744 -3.401 20.038 1.00 92.94 315 PRO A O 1
ATOM 2259 N N . ALA A 1 316 ? -19.555 -5.282 20.284 1.00 89.62 316 ALA A N 1
ATOM 2260 C CA . ALA A 1 316 ? -20.416 -6.165 19.502 1.00 89.62 316 ALA A CA 1
ATOM 2261 C C . ALA A 1 316 ? -20.435 -7.569 20.140 1.00 89.62 316 ALA A C 1
ATOM 2263 O O . ALA A 1 316 ? -19.793 -8.504 19.666 1.00 89.62 316 ALA A O 1
ATOM 2264 N N . GLY A 1 317 ? -21.154 -7.711 21.258 1.00 88.25 317 GLY A N 1
ATOM 2265 C CA . GLY A 1 317 ? -21.138 -8.936 22.067 1.00 88.25 317 GLY A CA 1
ATOM 2266 C C . GLY A 1 317 ? -19.810 -9.110 22.814 1.00 88.25 317 GLY A C 1
ATOM 2267 O O . GLY A 1 317 ? -19.381 -8.201 23.534 1.00 88.25 317 GLY A O 1
ATOM 2268 N N . ASP A 1 318 ? -19.166 -10.265 22.629 1.00 90.38 318 ASP A N 1
ATOM 2269 C CA . ASP A 1 318 ? -17.869 -10.612 23.240 1.00 90.38 318 ASP A CA 1
ATOM 2270 C C . ASP A 1 318 ? -16.660 -10.072 22.461 1.00 90.38 318 ASP A C 1
ATOM 2272 O O . ASP A 1 318 ? -15.511 -10.192 22.897 1.00 90.38 318 ASP A O 1
ATOM 2276 N N . VAL A 1 319 ? -16.911 -9.449 21.311 1.00 93.56 319 VAL A N 1
ATOM 2277 C CA . VAL A 1 319 ? -15.896 -8.794 20.491 1.00 93.56 319 VAL A CA 1
ATOM 2278 C C . VAL A 1 319 ? -16.193 -7.310 20.365 1.00 93.56 319 VAL A C 1
ATOM 2280 O O . VAL A 1 319 ? -17.269 -6.828 20.720 1.00 93.56 319 VAL A O 1
ATOM 2283 N N . TYR A 1 320 ? -15.226 -6.576 19.845 1.00 93.88 320 TYR A N 1
ATOM 2284 C CA . TYR A 1 320 ? -15.422 -5.221 19.373 1.00 93.88 320 TYR A CA 1
ATOM 2285 C C . TYR A 1 320 ? -15.373 -5.221 17.851 1.00 93.88 320 TYR A C 1
ATOM 2287 O O . TYR A 1 320 ? -14.535 -5.871 17.225 1.00 93.88 320 TYR A O 1
ATOM 2295 N N . ARG A 1 321 ? -16.280 -4.463 17.249 1.00 89.25 321 ARG A N 1
ATOM 2296 C CA . ARG A 1 321 ? -16.330 -4.236 15.812 1.00 89.25 321 ARG A CA 1
ATOM 2297 C C . ARG A 1 321 ? -15.605 -2.938 15.489 1.00 89.25 321 ARG A C 1
ATOM 2299 O O . ARG A 1 321 ? -15.868 -1.911 16.112 1.00 89.25 321 ARG A O 1
ATOM 2306 N N . ARG A 1 322 ? -14.742 -2.978 14.477 1.00 87.69 322 ARG A N 1
ATOM 2307 C CA . ARG A 1 322 ? -14.105 -1.787 13.913 1.00 87.69 322 ARG A CA 1
ATOM 2308 C C . ARG A 1 322 ? -15.174 -0.824 13.397 1.00 87.69 322 ARG A C 1
ATOM 2310 O O . ARG A 1 322 ? -16.074 -1.228 12.663 1.00 87.69 322 ARG A O 1
ATOM 2317 N N . CYS A 1 323 ? -15.083 0.441 13.776 1.00 84.06 323 CYS A N 1
ATOM 2318 C CA . CYS A 1 323 ? -15.965 1.469 13.252 1.00 84.06 323 CYS A CA 1
ATOM 2319 C C . CYS A 1 323 ? -15.494 1.905 11.865 1.00 84.06 323 CYS A C 1
ATOM 2321 O O . CYS A 1 323 ? -14.303 2.115 11.637 1.00 84.06 323 CYS A O 1
ATOM 2323 N N . HIS A 1 324 ? -16.425 2.029 10.924 1.00 72.62 324 HIS A N 1
ATOM 2324 C CA . HIS A 1 324 ? -16.098 2.487 9.578 1.00 72.62 324 HIS A CA 1
ATOM 2325 C C . HIS A 1 324 ? -16.005 4.008 9.557 1.00 72.62 324 HIS A C 1
ATOM 2327 O O . HIS A 1 324 ? -16.820 4.676 10.190 1.00 72.62 324 HIS A O 1
ATOM 2333 N N . ALA A 1 325 ? -15.068 4.560 8.783 1.00 69.50 325 ALA A N 1
ATOM 2334 C CA . ALA A 1 325 ? -14.931 6.009 8.635 1.00 69.50 325 ALA A CA 1
ATOM 2335 C C . ALA A 1 325 ? -16.235 6.653 8.133 1.00 69.50 325 ALA A C 1
ATOM 2337 O O . ALA A 1 325 ? -16.617 7.735 8.568 1.00 69.50 325 ALA A O 1
ATOM 2338 N N . ALA A 1 326 ? -16.953 5.946 7.258 1.00 64.38 326 ALA A N 1
ATOM 2339 C CA . ALA A 1 326 ? -18.202 6.418 6.677 1.00 64.38 326 ALA A CA 1
ATOM 2340 C C . ALA A 1 326 ? -19.456 6.154 7.540 1.00 64.38 326 ALA A C 1
ATOM 2342 O O . ALA A 1 326 ? -20.520 6.702 7.265 1.00 64.38 326 ALA A O 1
ATOM 2343 N N . ASN A 1 327 ? -19.342 5.332 8.587 1.00 70.25 327 ASN A N 1
ATOM 2344 C CA . ASN A 1 327 ? -20.382 5.136 9.597 1.00 70.25 327 ASN A CA 1
ATOM 2345 C C . ASN A 1 327 ? -19.705 4.908 10.958 1.00 70.25 327 ASN A C 1
ATOM 2347 O O . ASN A 1 327 ? -19.527 3.747 11.359 1.00 70.25 327 ASN A O 1
ATOM 2351 N N . PRO A 1 328 ? -19.269 5.987 11.636 1.00 72.06 328 PRO A N 1
ATOM 2352 C CA . PRO A 1 328 ? -18.513 5.894 12.876 1.00 72.06 328 PRO A CA 1
ATOM 2353 C C . PRO A 1 328 ? -19.391 5.267 13.963 1.00 72.06 328 PRO A C 1
ATOM 2355 O O . PRO A 1 328 ? -20.223 5.913 14.591 1.00 72.06 328 PRO A O 1
ATOM 2358 N N . CYS A 1 329 ? -19.233 3.953 14.119 1.00 79.12 329 CYS A N 1
ATOM 2359 C CA . CYS A 1 329 ? -19.858 3.111 15.134 1.00 79.12 329 CYS A CA 1
ATOM 2360 C C . CYS A 1 329 ? -21.394 3.020 15.108 1.00 79.12 329 CYS A C 1
ATOM 2362 O O . CYS A 1 329 ? -21.981 2.476 16.043 1.00 79.12 329 CYS A O 1
ATOM 2364 N N . GLY A 1 330 ? -22.057 3.452 14.031 1.00 78.19 330 GLY A N 1
ATOM 2365 C CA . GLY A 1 330 ? -23.482 3.183 13.824 1.00 78.19 330 GLY A CA 1
ATOM 2366 C C . GLY A 1 330 ? -23.774 1.692 13.588 1.00 78.19 330 GLY A C 1
ATOM 2367 O O . GLY A 1 330 ? -22.847 0.873 13.568 1.00 78.19 330 GLY A O 1
ATOM 2368 N N . PRO A 1 331 ? -25.049 1.300 13.404 1.00 75.81 331 PRO A N 1
ATOM 2369 C CA . PRO A 1 331 ? -25.427 -0.097 13.171 1.00 75.81 331 PRO A CA 1
ATOM 2370 C C . PRO A 1 331 ? -24.620 -0.723 12.018 1.00 75.81 331 PRO A C 1
ATOM 2372 O O . PRO A 1 331 ? -24.176 0.011 11.130 1.00 75.81 331 PRO A O 1
ATOM 2375 N N . PRO A 1 332 ? -24.392 -2.054 12.024 1.00 73.56 332 PRO A N 1
ATOM 2376 C CA . PRO A 1 332 ? -23.634 -2.724 10.973 1.00 73.56 332 PRO A CA 1
ATOM 2377 C C . PRO A 1 332 ? -24.145 -2.334 9.589 1.00 73.56 332 PRO A C 1
ATOM 2379 O O . PRO A 1 332 ? -25.331 -2.477 9.291 1.00 73.56 332 PRO A O 1
ATOM 2382 N N . VAL A 1 333 ? -23.240 -1.818 8.762 1.00 80.56 333 VAL A N 1
ATOM 2383 C CA . VAL A 1 333 ? -23.550 -1.466 7.380 1.00 80.56 333 VAL A CA 1
ATOM 2384 C C . VAL A 1 333 ? -23.544 -2.763 6.570 1.00 80.56 333 VAL A C 1
ATOM 2386 O O . VAL A 1 333 ? -22.574 -3.519 6.682 1.00 80.56 333 VAL A O 1
ATOM 2389 N N . PRO A 1 334 ? -24.592 -3.062 5.782 1.00 88.38 334 PRO A N 1
ATOM 2390 C CA . PRO A 1 334 ? -24.581 -4.224 4.907 1.00 88.38 334 PRO A CA 1
ATOM 2391 C C . PRO A 1 334 ? -23.348 -4.207 3.985 1.00 88.38 334 PRO A C 1
ATOM 2393 O O . PRO A 1 334 ? -23.017 -3.145 3.459 1.00 88.38 334 PRO A O 1
ATOM 2396 N N . PRO A 1 335 ? -22.691 -5.351 3.722 1.00 90.38 335 PRO A N 1
ATOM 2397 C CA . PRO A 1 335 ? -21.493 -5.415 2.875 1.00 90.38 335 PRO A CA 1
ATOM 2398 C C . PRO A 1 335 ? -21.663 -4.742 1.503 1.00 90.38 335 PRO A C 1
ATOM 2400 O O . PRO A 1 335 ? -20.747 -4.089 1.006 1.00 90.38 335 PRO A O 1
ATOM 2403 N N . CYS A 1 336 ? -22.862 -4.851 0.925 1.00 95.19 336 CYS A N 1
ATOM 2404 C CA . CYS A 1 336 ? -23.216 -4.271 -0.371 1.00 95.19 336 CYS A CA 1
ATOM 2405 C C . CYS A 1 336 ? -23.750 -2.838 -0.325 1.00 95.19 336 CYS A C 1
ATOM 2407 O O . CYS A 1 336 ? -24.257 -2.345 -1.332 1.00 95.19 336 CYS A O 1
ATOM 2409 N N . ASP A 1 337 ? -23.667 -2.164 0.818 1.00 92.31 337 ASP A N 1
ATOM 2410 C CA . ASP A 1 337 ? -24.006 -0.751 0.898 1.00 92.31 337 ASP A CA 1
ATOM 2411 C C . ASP A 1 337 ? -23.002 0.088 0.094 1.00 92.31 337 ASP A C 1
ATOM 2413 O O . ASP A 1 337 ? -21.782 -0.077 0.209 1.00 92.31 337 ASP A O 1
ATOM 2417 N N . GLY A 1 338 ? -23.514 1.023 -0.707 1.00 89.94 338 GLY A N 1
ATOM 2418 C CA . GLY A 1 338 ? -22.688 1.876 -1.562 1.00 89.94 338 GLY A CA 1
ATOM 2419 C C . GLY A 1 338 ? -21.667 2.706 -0.780 1.00 89.94 338 GLY A C 1
ATOM 2420 O O . GLY A 1 338 ? -20.587 2.988 -1.293 1.00 89.94 338 GLY A O 1
ATOM 2421 N N . THR A 1 339 ? -21.962 3.046 0.475 1.00 84.69 339 THR A N 1
ATOM 2422 C CA . THR A 1 339 ? -21.062 3.789 1.360 1.00 84.69 339 THR A CA 1
ATOM 2423 C C . THR A 1 339 ? -19.809 2.976 1.679 1.00 84.69 339 THR A C 1
ATOM 2425 O O . THR A 1 339 ? -18.691 3.480 1.568 1.00 84.69 339 THR A O 1
ATOM 2428 N N . LEU A 1 340 ? -19.991 1.697 2.012 1.00 85.94 340 LEU A N 1
ATOM 2429 C CA . LEU A 1 340 ? -18.909 0.770 2.335 1.00 85.94 340 LEU A CA 1
ATOM 2430 C C . LEU A 1 340 ? -18.092 0.398 1.089 1.00 85.94 340 LEU A C 1
ATOM 2432 O O . LEU A 1 340 ? -16.865 0.320 1.153 1.00 85.94 340 LEU A O 1
ATOM 2436 N N . ILE A 1 341 ? -18.748 0.227 -0.062 1.00 92.25 341 ILE A N 1
ATOM 2437 C CA . ILE A 1 341 ? -18.069 0.002 -1.347 1.00 92.25 341 ILE A CA 1
ATOM 2438 C C . ILE A 1 341 ? -17.242 1.235 -1.749 1.00 92.25 341 ILE A C 1
ATOM 2440 O O . ILE A 1 341 ? -16.099 1.100 -2.185 1.00 92.25 341 ILE A O 1
ATOM 2444 N N . ASN A 1 342 ? -17.777 2.444 -1.567 1.00 88.31 342 ASN A N 1
ATOM 2445 C CA . ASN A 1 342 ? -17.070 3.688 -1.870 1.00 88.31 342 ASN A CA 1
ATOM 2446 C C . ASN A 1 342 ? -15.857 3.911 -0.952 1.00 88.31 342 ASN A C 1
ATOM 2448 O O . ASN A 1 342 ? -14.804 4.326 -1.435 1.00 88.31 342 ASN A O 1
ATOM 2452 N N . ASP A 1 343 ? -15.986 3.613 0.344 1.00 84.00 343 ASP A N 1
ATOM 2453 C CA . ASP A 1 343 ? -14.873 3.643 1.303 1.00 84.00 343 ASP A CA 1
ATOM 2454 C C . ASP A 1 343 ? -13.782 2.640 0.905 1.00 84.00 343 ASP A C 1
ATOM 2456 O O . ASP A 1 343 ? -12.608 2.987 0.786 1.00 84.00 343 ASP A O 1
ATOM 2460 N N . THR A 1 344 ? -14.197 1.424 0.543 1.00 89.31 344 THR A N 1
ATOM 2461 C CA . THR A 1 344 ? -13.300 0.383 0.029 1.00 89.31 344 THR A CA 1
ATOM 2462 C C . THR A 1 344 ? -12.541 0.859 -1.201 1.00 89.31 344 THR A C 1
ATOM 2464 O O . THR A 1 344 ? -11.317 0.767 -1.223 1.00 89.31 344 THR A O 1
ATOM 2467 N N . ARG A 1 345 ? -13.224 1.439 -2.197 1.00 90.69 345 ARG A N 1
ATOM 2468 C CA . ARG A 1 345 ? -12.567 2.027 -3.372 1.00 90.69 345 ARG A CA 1
ATOM 2469 C C . ARG A 1 345 ? -11.532 3.079 -2.974 1.00 90.69 345 ARG A C 1
ATOM 2471 O O . ARG A 1 345 ? -10.450 3.095 -3.543 1.00 90.69 345 ARG A O 1
ATOM 2478 N N . ASN A 1 346 ? -11.846 3.950 -2.016 1.00 82.25 346 ASN A N 1
ATOM 2479 C CA . ASN A 1 346 ? -10.913 4.988 -1.565 1.00 82.25 346 ASN A CA 1
ATOM 2480 C C . ASN A 1 346 ? -9.676 4.420 -0.854 1.00 82.25 346 ASN A C 1
ATOM 2482 O O . ASN A 1 346 ? -8.682 5.131 -0.742 1.00 82.25 346 ASN A O 1
ATOM 2486 N N . SER A 1 347 ? -9.750 3.177 -0.370 1.00 80.69 347 SER A N 1
ATOM 2487 C CA . SER A 1 347 ? -8.627 2.452 0.235 1.00 80.69 347 SER A CA 1
ATOM 2488 C C . SER A 1 347 ? -7.812 1.614 -0.757 1.00 80.69 347 SER A C 1
ATOM 2490 O O . SER A 1 347 ? -6.743 1.129 -0.396 1.00 80.69 347 SER A O 1
ATOM 2492 N N . LEU A 1 348 ? -8.296 1.425 -1.992 1.00 85.69 348 LEU A N 1
ATOM 2493 C CA . LEU A 1 348 ? -7.517 0.779 -3.049 1.00 85.69 348 LEU A CA 1
ATOM 2494 C C . LEU A 1 348 ? -6.375 1.702 -3.498 1.00 85.69 348 LEU A C 1
ATOM 2496 O O . LEU A 1 348 ? -6.524 2.924 -3.464 1.00 85.69 348 LEU A O 1
ATOM 2500 N N . ASP A 1 349 ? -5.274 1.125 -3.989 1.00 82.19 349 ASP A N 1
ATOM 2501 C CA . ASP A 1 349 ? -4.195 1.880 -4.649 1.00 82.19 349 ASP A CA 1
ATOM 2502 C C . ASP A 1 349 ? -4.625 2.338 -6.056 1.00 82.19 349 ASP A C 1
ATOM 2504 O O . ASP A 1 349 ? -4.126 1.882 -7.084 1.00 82.19 349 ASP A O 1
ATOM 2508 N N . VAL A 1 350 ? -5.640 3.200 -6.103 1.00 84.38 350 VAL A N 1
ATOM 2509 C CA . VAL A 1 350 ? -6.197 3.793 -7.320 1.00 84.38 350 VAL A CA 1
ATOM 2510 C C . VAL A 1 350 ? -6.336 5.303 -7.133 1.00 84.38 350 VAL A C 1
ATOM 2512 O O . VAL A 1 350 ? -6.505 5.779 -6.005 1.00 84.38 350 VAL A O 1
ATOM 2515 N N . PRO A 1 351 ? -6.312 6.101 -8.215 1.00 81.50 351 PRO A N 1
ATOM 2516 C CA . PRO A 1 351 ? -6.516 7.539 -8.108 1.00 81.50 351 PRO A CA 1
ATOM 2517 C C . PRO A 1 351 ? -7.809 7.896 -7.368 1.00 81.50 351 PRO A C 1
ATOM 2519 O O . PRO A 1 351 ? -8.871 7.295 -7.585 1.00 81.50 351 PRO A O 1
ATOM 2522 N N . ARG A 1 352 ? -7.740 8.913 -6.500 1.00 77.81 352 ARG A N 1
ATOM 2523 C CA . ARG A 1 352 ? -8.924 9.417 -5.790 1.00 77.81 352 ARG A CA 1
ATOM 2524 C C . ARG A 1 352 ? -9.996 9.815 -6.799 1.00 77.81 352 ARG A C 1
ATOM 2526 O O . ARG A 1 352 ? -9.702 10.524 -7.754 1.00 77.81 352 ARG A O 1
ATOM 2533 N N . ASN A 1 353 ? -11.241 9.428 -6.525 1.00 81.75 353 ASN A N 1
ATOM 2534 C CA . ASN A 1 353 ? -12.408 9.629 -7.394 1.00 81.75 353 ASN A CA 1
ATOM 2535 C C . ASN A 1 353 ? -12.422 8.786 -8.680 1.00 81.75 353 ASN A C 1
ATOM 2537 O O . ASN A 1 353 ? -13.185 9.110 -9.590 1.00 81.75 353 ASN A O 1
ATOM 2541 N N . SER A 1 354 ? -11.641 7.701 -8.750 1.00 86.88 354 SER A N 1
ATOM 2542 C CA . SER A 1 354 ? -11.790 6.716 -9.826 1.00 86.88 354 SER A CA 1
ATOM 2543 C C . SER A 1 354 ? -13.252 6.264 -9.942 1.00 86.88 354 SER A C 1
ATOM 2545 O O . SER A 1 354 ? -13.944 6.016 -8.940 1.00 86.88 354 SER A O 1
ATOM 2547 N N . ALA A 1 355 ? -13.741 6.197 -11.173 1.00 89.44 355 ALA A N 1
ATOM 2548 C CA . ALA A 1 355 ? -15.050 5.666 -11.484 1.00 89.44 355 ALA A CA 1
ATOM 2549 C C . ALA A 1 355 ? -15.015 4.160 -11.243 1.00 89.44 355 ALA A C 1
ATOM 2551 O O . ALA A 1 355 ? -14.005 3.498 -11.481 1.00 89.44 355 ALA A O 1
ATOM 2552 N N . TYR A 1 356 ? -16.119 3.613 -10.753 1.00 94.44 356 TYR A N 1
ATOM 2553 C CA . TYR A 1 356 ? -16.222 2.186 -10.513 1.00 94.44 356 TYR A CA 1
ATOM 2554 C C . TYR A 1 356 ? -17.585 1.658 -10.926 1.00 94.44 356 TYR A C 1
ATOM 2556 O O . TYR A 1 356 ? -18.564 2.395 -11.037 1.00 94.44 356 TYR A O 1
ATOM 2564 N N . THR A 1 357 ? -17.642 0.356 -11.151 1.00 96.12 357 THR A N 1
ATOM 2565 C CA . THR A 1 357 ? -18.867 -0.399 -11.382 1.00 96.12 357 THR A CA 1
ATOM 2566 C C . THR A 1 357 ? -18.818 -1.657 -10.529 1.00 96.12 357 THR A C 1
ATOM 2568 O O . THR A 1 357 ? -17.790 -2.328 -10.450 1.00 96.12 357 THR A O 1
ATOM 2571 N N . VAL A 1 358 ? -19.926 -1.961 -9.860 1.00 97.69 358 VAL A N 1
ATOM 2572 C CA . VAL A 1 358 ? -20.093 -3.208 -9.112 1.00 97.69 358 VAL A CA 1
ATOM 2573 C C . VAL A 1 358 ? -20.673 -4.237 -10.072 1.00 97.69 358 VAL A C 1
ATOM 2575 O O . VAL A 1 358 ? -21.817 -4.097 -10.492 1.00 97.69 358 VAL A O 1
ATOM 2578 N N . GLU A 1 359 ? -19.889 -5.252 -10.425 1.00 97.25 359 GLU A N 1
ATOM 2579 C CA . GLU A 1 359 ? -20.355 -6.367 -11.266 1.00 97.25 359 GLU A CA 1
ATOM 2580 C C . GLU A 1 359 ? -21.233 -7.306 -10.435 1.00 97.25 359 GLU A C 1
ATOM 2582 O O . GLU A 1 359 ? -22.336 -7.685 -10.825 1.00 97.25 359 GLU A O 1
ATOM 2587 N N . HIS A 1 360 ? -20.754 -7.635 -9.234 1.00 97.44 360 HIS A N 1
ATOM 2588 C CA . HIS A 1 360 ? -21.449 -8.497 -8.292 1.00 97.44 360 HIS A CA 1
ATOM 2589 C C . HIS A 1 360 ? -21.174 -8.061 -6.862 1.00 97.44 360 HIS A C 1
ATOM 2591 O O . HIS A 1 360 ? -20.045 -7.712 -6.522 1.00 97.44 360 HIS A O 1
ATOM 2597 N N . CYS A 1 361 ? -22.187 -8.155 -6.006 1.00 97.88 361 CYS A N 1
ATOM 2598 C CA . CYS A 1 361 ? -22.007 -8.040 -4.570 1.00 97.88 361 CYS A CA 1
ATOM 2599 C C . CYS A 1 361 ? -22.906 -9.030 -3.830 1.00 97.88 361 CYS A C 1
ATOM 2601 O O . CYS A 1 361 ? -24.086 -9.184 -4.144 1.00 97.88 361 CYS A O 1
ATOM 2603 N N . THR A 1 362 ? -22.319 -9.699 -2.847 1.00 96.25 362 THR A N 1
ATOM 2604 C CA . THR A 1 362 ? -22.975 -10.585 -1.883 1.00 96.25 362 THR A CA 1
ATOM 2605 C C . THR A 1 362 ? -22.564 -10.165 -0.471 1.00 96.25 362 THR A C 1
ATOM 2607 O O . THR A 1 362 ? -21.738 -9.273 -0.292 1.00 96.25 362 THR A O 1
ATOM 2610 N N . ASP A 1 363 ? -23.103 -10.824 0.548 1.00 93.44 363 ASP A N 1
ATOM 2611 C CA . ASP A 1 363 ? -22.689 -10.636 1.942 1.00 93.44 363 ASP A CA 1
ATOM 2612 C C . ASP A 1 363 ? -21.198 -10.935 2.189 1.00 93.44 363 ASP A C 1
ATOM 2614 O O . ASP A 1 363 ? -20.621 -10.412 3.138 1.00 93.44 363 ASP A O 1
ATOM 2618 N N . ARG A 1 364 ? -20.565 -11.750 1.335 1.00 96.44 364 ARG A N 1
ATOM 2619 C CA . ARG A 1 364 ? -19.171 -12.183 1.507 1.00 96.44 364 ARG A CA 1
ATOM 2620 C C . ARG A 1 364 ? -18.221 -11.806 0.373 1.00 96.44 364 ARG A C 1
ATOM 2622 O O . ARG A 1 364 ? -17.014 -11.773 0.592 1.00 96.44 364 ARG A O 1
ATOM 2629 N N . TRP A 1 365 ? -18.721 -11.541 -0.827 1.00 98.12 365 TRP A N 1
ATOM 2630 C CA . TRP A 1 365 ? -17.900 -11.350 -2.028 1.00 98.12 365 TRP A CA 1
ATOM 2631 C C . TRP A 1 365 ? -18.335 -10.126 -2.821 1.00 98.12 365 TRP A C 1
ATOM 2633 O O . TRP A 1 365 ? -19.529 -9.941 -3.058 1.00 98.12 365 TRP A O 1
ATOM 2643 N N . LEU A 1 366 ? -17.361 -9.340 -3.273 1.00 98.25 366 LEU A N 1
ATOM 2644 C CA . LEU A 1 366 ? -17.551 -8.164 -4.117 1.00 98.25 366 LEU A CA 1
ATOM 2645 C C . LEU A 1 366 ? -16.643 -8.285 -5.340 1.00 98.25 366 LEU A C 1
ATOM 2647 O O . LEU A 1 366 ? -15.453 -8.575 -5.217 1.00 98.25 366 LEU A O 1
ATOM 2651 N N . VAL A 1 367 ? -17.220 -8.054 -6.515 1.00 98.19 367 VAL A N 1
ATOM 2652 C CA . VAL A 1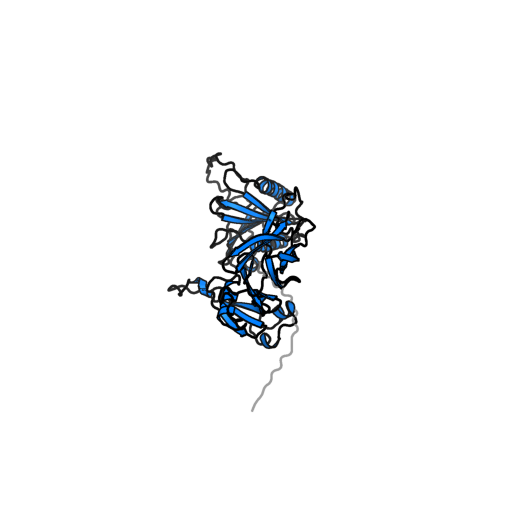 367 ? -16.498 -7.920 -7.779 1.00 98.19 367 VAL A CA 1
ATOM 2653 C C . VAL A 1 367 ? -16.661 -6.483 -8.242 1.00 98.19 367 VAL A C 1
ATOM 2655 O O . VAL A 1 367 ? -17.754 -6.052 -8.614 1.00 98.19 367 VAL A O 1
ATOM 2658 N N . LEU A 1 368 ? -15.563 -5.740 -8.184 1.00 97.81 368 LEU A N 1
ATOM 2659 C CA . LEU A 1 368 ? -15.517 -4.312 -8.453 1.00 97.81 368 LEU A CA 1
ATOM 2660 C C . LEU A 1 368 ? -14.636 -4.063 -9.673 1.00 97.81 368 LEU A C 1
ATOM 2662 O O . LEU A 1 368 ? -13.492 -4.505 -9.700 1.00 97.81 368 LEU A O 1
ATOM 2666 N N . VAL A 1 369 ? -15.140 -3.344 -10.669 1.00 97.56 369 VAL A N 1
ATOM 2667 C CA . VAL A 1 369 ? -14.326 -2.832 -11.776 1.00 97.56 369 VAL A CA 1
ATOM 2668 C C . VAL A 1 369 ? -14.062 -1.360 -11.519 1.00 97.56 369 VAL A C 1
ATOM 2670 O O . VAL A 1 369 ? -15.005 -0.600 -11.315 1.00 97.56 369 VAL A O 1
ATOM 2673 N N . VAL A 1 370 ? -12.797 -0.957 -11.519 1.00 95.62 370 VAL A N 1
ATOM 2674 C CA . VAL A 1 370 ? -12.373 0.429 -11.301 1.00 95.62 370 VAL A CA 1
ATOM 2675 C C . VAL A 1 370 ? -11.667 0.923 -12.551 1.00 95.62 370 VAL A C 1
ATOM 2677 O O . VAL A 1 370 ? -10.756 0.265 -13.042 1.00 95.62 370 VAL A O 1
ATOM 2680 N N . ASP A 1 371 ? -12.091 2.073 -13.067 1.00 93.19 371 ASP A N 1
ATOM 2681 C CA . ASP A 1 371 ? -11.393 2.783 -14.134 1.00 93.19 371 ASP A CA 1
ATOM 2682 C C . ASP A 1 371 ? -10.401 3.765 -13.511 1.00 93.19 371 ASP A C 1
ATOM 2684 O O . ASP A 1 371 ? -10.784 4.839 -13.041 1.00 93.19 371 ASP A O 1
ATOM 2688 N N . VAL A 1 372 ? -9.124 3.387 -13.491 1.00 87.75 372 VAL A N 1
ATOM 2689 C CA . VAL A 1 372 ? -8.064 4.195 -12.873 1.00 87.75 372 VAL A CA 1
ATOM 2690 C C . VAL A 1 372 ? -7.728 5.440 -13.698 1.00 87.75 372 VAL A C 1
ATOM 2692 O O . VAL A 1 372 ? -7.150 6.391 -13.175 1.00 87.75 372 VAL A O 1
ATOM 2695 N N . ASN A 1 373 ? -8.135 5.484 -14.970 1.00 87.81 373 ASN A N 1
ATOM 2696 C CA . ASN A 1 373 ? -7.932 6.640 -15.841 1.00 87.81 373 ASN A CA 1
ATOM 2697 C C . ASN A 1 373 ? -9.114 7.609 -15.846 1.00 87.81 373 ASN A C 1
ATOM 2699 O O . ASN A 1 373 ? -9.005 8.690 -16.430 1.00 87.81 373 ASN A O 1
ATOM 2703 N N . SER A 1 374 ? -10.218 7.304 -15.157 1.00 83.19 374 SER A N 1
ATOM 2704 C CA . SER A 1 374 ? -11.409 8.162 -15.181 1.00 83.19 374 SER A CA 1
ATOM 2705 C C . SER A 1 374 ? -11.150 9.575 -14.645 1.00 83.19 374 SER A C 1
ATOM 2707 O O . SER A 1 374 ? -11.907 10.500 -14.929 1.00 83.19 374 SER A O 1
ATOM 2709 N N . THR A 1 375 ? -10.095 9.758 -13.846 1.00 82.69 375 THR A N 1
ATOM 2710 C CA . THR A 1 375 ? -9.698 11.056 -13.286 1.00 82.69 375 THR A CA 1
ATOM 2711 C C . THR A 1 375 ? -8.500 11.682 -13.986 1.00 82.69 375 THR A C 1
ATOM 2713 O O . THR A 1 375 ? -8.055 12.751 -13.568 1.00 82.69 375 THR A O 1
ATOM 2716 N N . ALA A 1 376 ? -7.967 11.064 -15.043 1.00 80.88 376 ALA A N 1
ATOM 2717 C CA . ALA A 1 376 ? -6.810 11.581 -15.774 1.00 80.88 376 ALA A CA 1
ATOM 2718 C C . ALA A 1 376 ? -7.064 12.986 -16.357 1.00 80.88 376 ALA A C 1
ATOM 2720 O O . ALA A 1 376 ? -6.147 13.798 -16.435 1.00 80.88 376 ALA A O 1
ATOM 2721 N N . CYS A 1 377 ? -8.324 13.312 -16.664 1.00 80.56 377 CYS A N 1
ATOM 2722 C CA . CYS A 1 377 ? -8.753 14.629 -17.145 1.00 80.56 377 CYS A CA 1
ATOM 2723 C C . CYS A 1 377 ? -9.261 15.585 -16.049 1.00 80.56 377 CYS A C 1
ATOM 2725 O O . CYS A 1 377 ? -9.844 16.628 -16.357 1.00 80.56 377 CYS A O 1
ATOM 2727 N N . GLY A 1 378 ? -9.031 15.252 -14.775 1.00 68.69 378 GLY A N 1
ATOM 2728 C CA . GLY A 1 378 ? -9.506 16.011 -13.619 1.00 68.69 378 GLY A CA 1
ATOM 2729 C C . GLY A 1 378 ? -10.991 15.797 -13.304 1.00 68.69 378 GLY A C 1
ATOM 2730 O O . GLY A 1 378 ? -11.759 15.265 -14.107 1.00 68.69 378 GLY A O 1
ATOM 2731 N N . ALA A 1 379 ? -11.404 16.217 -12.104 1.00 62.19 379 ALA A N 1
ATOM 2732 C CA . ALA A 1 379 ? -12.801 16.161 -11.684 1.00 62.19 379 ALA A CA 1
ATOM 2733 C C . ALA A 1 379 ? -13.650 17.080 -12.583 1.00 62.19 379 ALA A C 1
ATOM 2735 O O . ALA A 1 379 ? -13.501 18.299 -12.535 1.00 62.19 379 ALA A O 1
ATOM 2736 N N . GLY A 1 380 ? -14.513 16.492 -13.417 1.00 60.09 380 GLY A N 1
ATOM 2737 C CA . GLY A 1 380 ? -15.423 17.228 -14.303 1.00 60.09 380 GLY A CA 1
ATOM 2738 C C . GLY A 1 380 ? -15.062 17.243 -15.791 1.00 60.09 380 GLY A C 1
ATOM 2739 O O . GLY A 1 380 ? -15.717 17.977 -16.518 1.00 60.09 380 GLY A O 1
ATOM 2740 N N . ALA A 1 381 ? -14.082 16.440 -16.236 1.00 61.69 381 ALA A N 1
ATOM 2741 C CA . ALA A 1 381 ? -13.679 16.284 -17.642 1.00 61.69 381 ALA A CA 1
ATOM 2742 C C . ALA A 1 381 ? -13.380 17.624 -18.341 1.00 61.69 381 ALA A C 1
ATOM 2744 O O . ALA A 1 381 ? -14.248 18.243 -18.957 1.00 61.69 381 ALA A O 1
ATOM 2745 N N . ARG A 1 382 ? -12.124 18.085 -18.242 1.00 73.62 382 ARG A N 1
ATOM 2746 C CA . ARG A 1 382 ? -11.675 19.296 -18.948 1.00 73.62 382 ARG A CA 1
ATOM 2747 C C . ARG A 1 382 ? -12.032 19.222 -20.444 1.00 73.62 382 ARG A C 1
ATOM 2749 O O . ARG A 1 382 ? -11.836 18.158 -21.037 1.00 73.62 382 ARG A O 1
ATOM 2756 N N . PRO A 1 383 ? -12.495 20.331 -21.056 1.00 75.50 383 PRO A N 1
ATOM 2757 C CA . PRO A 1 383 ? -12.684 20.398 -22.502 1.00 75.50 383 PRO A CA 1
ATOM 2758 C C . PRO A 1 383 ? -11.410 19.942 -23.224 1.00 75.50 383 PRO A C 1
ATOM 2760 O O . PRO A 1 383 ? -10.309 20.284 -22.793 1.00 75.50 383 PRO A O 1
ATOM 2763 N N . ASP A 1 384 ? -11.575 19.136 -24.272 1.00 82.94 384 ASP A N 1
ATOM 2764 C CA . ASP A 1 384 ? -10.499 18.591 -25.117 1.00 82.94 384 ASP A CA 1
ATOM 2765 C C . ASP A 1 384 ? -9.531 17.604 -24.436 1.00 82.94 384 ASP A C 1
ATOM 2767 O O . ASP A 1 384 ? -8.509 17.232 -25.013 1.00 82.94 384 ASP A O 1
ATOM 2771 N N . CYS A 1 385 ? -9.860 17.114 -23.237 1.00 80.12 385 CYS A N 1
ATOM 2772 C CA . CYS A 1 385 ? -9.134 16.022 -22.597 1.00 80.12 385 CYS A CA 1
ATOM 2773 C C . CYS A 1 385 ? -9.913 14.707 -22.708 1.00 80.12 385 CYS A C 1
ATOM 2775 O O . CYS A 1 385 ? -11.033 14.587 -22.211 1.00 80.12 385 CYS A O 1
ATOM 2777 N N . SER A 1 386 ? -9.289 13.693 -23.308 1.00 79.19 386 SER A N 1
ATOM 2778 C CA . SER A 1 386 ? -9.788 12.318 -23.316 1.00 79.19 386 SER A CA 1
ATOM 2779 C C . SER A 1 386 ? -8.697 11.368 -22.843 1.00 79.19 386 SER A C 1
ATOM 2781 O O . SER A 1 386 ? -7.602 11.365 -23.403 1.00 79.19 386 SER A O 1
ATOM 2783 N N . ALA A 1 387 ? -9.010 10.532 -21.859 1.00 80.25 387 ALA A N 1
ATOM 2784 C CA . ALA A 1 387 ? -8.171 9.410 -21.469 1.00 80.25 387 ALA A CA 1
ATOM 2785 C C . ALA A 1 387 ? -8.875 8.111 -21.852 1.00 80.25 387 ALA A C 1
ATOM 2787 O O . ALA A 1 387 ? -10.085 7.976 -21.653 1.00 80.25 387 ALA A O 1
ATOM 2788 N N . GLN A 1 388 ? -8.123 7.166 -22.413 1.00 84.38 388 GLN A N 1
ATOM 2789 C CA . GLN A 1 388 ? -8.652 5.825 -22.630 1.00 84.38 388 GLN A CA 1
ATOM 2790 C C . GLN A 1 388 ? -8.928 5.178 -21.265 1.00 84.38 388 GLN A C 1
ATOM 2792 O O . GLN A 1 388 ? -8.066 5.285 -20.381 1.00 84.38 388 GLN A O 1
ATOM 2797 N N . PRO A 1 389 ? -10.098 4.539 -21.073 1.00 85.31 389 PRO A N 1
ATOM 2798 C CA . PRO A 1 389 ? -10.383 3.795 -19.856 1.00 85.31 389 PRO A CA 1
ATOM 2799 C C . PRO A 1 389 ? -9.270 2.788 -19.590 1.00 85.31 389 PRO A C 1
ATOM 2801 O O . PRO A 1 389 ? -8.860 2.074 -20.500 1.00 85.31 389 PRO A O 1
ATOM 2804 N N . LEU A 1 390 ? -8.801 2.729 -18.349 1.00 89.19 390 LEU A N 1
ATOM 2805 C CA . LEU A 1 390 ? -7.875 1.695 -17.906 1.00 89.19 390 LEU A CA 1
ATOM 2806 C C . LEU A 1 390 ? -8.544 0.993 -16.743 1.00 89.19 390 LEU A C 1
ATOM 2808 O O . LEU A 1 390 ? -8.629 1.539 -15.643 1.00 89.19 390 LEU A O 1
ATOM 2812 N N . ARG A 1 391 ? -9.106 -0.183 -17.016 1.00 94.44 391 ARG A N 1
ATOM 2813 C CA . ARG A 1 391 ? -9.987 -0.853 -16.065 1.00 94.44 391 ARG A CA 1
ATOM 2814 C C . ARG A 1 391 ? -9.286 -2.016 -15.398 1.00 94.44 391 ARG A C 1
ATOM 2816 O O . ARG A 1 391 ? -8.766 -2.906 -16.062 1.00 94.44 391 ARG A O 1
ATOM 2823 N N . ASP A 1 392 ? -9.363 -2.043 -14.079 1.00 95.88 392 ASP A N 1
ATOM 2824 C CA . ASP A 1 392 ? -8.928 -3.161 -13.257 1.00 95.88 392 ASP A CA 1
ATOM 2825 C C . ASP A 1 392 ? -10.118 -3.795 -12.552 1.00 95.88 392 ASP A C 1
ATOM 2827 O O . ASP A 1 392 ? -11.000 -3.102 -12.040 1.00 95.88 392 ASP A O 1
ATOM 2831 N N . ARG A 1 393 ? -10.151 -5.131 -12.523 1.00 97.69 393 ARG A N 1
ATOM 2832 C CA . ARG A 1 393 ? -11.142 -5.888 -11.760 1.00 97.69 393 ARG A CA 1
ATOM 2833 C C . ARG A 1 393 ? -10.537 -6.359 -10.454 1.00 97.69 393 ARG A C 1
ATOM 2835 O O . ARG A 1 393 ? -9.555 -7.097 -10.455 1.00 97.69 393 ARG A O 1
ATOM 2842 N N . TYR A 1 394 ? -11.190 -6.002 -9.363 1.00 97.75 394 TYR A N 1
ATOM 2843 C CA . TYR A 1 394 ? -10.868 -6.417 -8.011 1.00 97.75 394 TYR A CA 1
ATOM 2844 C C . TYR A 1 394 ? -11.888 -7.445 -7.531 1.00 97.75 394 TYR A C 1
ATOM 2846 O O . TYR A 1 394 ? -13.100 -7.241 -7.628 1.00 97.75 394 TYR A O 1
ATOM 2854 N N . PHE A 1 395 ? -11.380 -8.541 -6.980 1.00 98.06 395 PHE A N 1
ATOM 2855 C CA . PHE A 1 395 ? -12.155 -9.536 -6.254 1.00 98.06 395 PHE A CA 1
ATOM 2856 C C . PHE A 1 395 ? -11.888 -9.351 -4.770 1.00 98.06 395 PHE A C 1
ATOM 2858 O O . PHE A 1 395 ? -10.734 -9.428 -4.339 1.00 98.06 395 PHE A O 1
ATOM 2865 N N . LEU A 1 396 ? -12.936 -9.098 -3.992 1.00 97.69 396 LEU A N 1
ATOM 2866 C CA . LEU A 1 396 ? -12.818 -8.784 -2.575 1.00 97.69 396 LEU A CA 1
ATOM 2867 C C . LEU A 1 396 ? -13.639 -9.746 -1.719 1.00 97.69 396 LEU A C 1
ATOM 2869 O O . LEU A 1 396 ? -14.719 -10.184 -2.124 1.00 97.69 396 LEU A O 1
ATOM 2873 N N . ARG A 1 397 ? -13.129 -10.041 -0.519 1.00 96.31 397 ARG A N 1
ATOM 2874 C CA . ARG A 1 397 ? -13.849 -10.778 0.527 1.00 96.31 397 ARG A CA 1
ATOM 2875 C C . ARG A 1 397 ? -14.270 -9.830 1.628 1.00 96.31 397 ARG A C 1
ATOM 2877 O O . ARG A 1 397 ? -13.459 -9.006 2.047 1.00 96.31 397 ARG A O 1
ATOM 2884 N N . PHE A 1 398 ? -15.485 -9.992 2.121 1.00 91.56 398 PHE A N 1
ATOM 2885 C CA . PHE A 1 398 ? -15.938 -9.339 3.333 1.00 91.56 398 PHE A CA 1
ATOM 2886 C C . PHE A 1 398 ? -15.728 -10.272 4.522 1.00 91.56 398 PHE A C 1
ATOM 2888 O O . PHE A 1 398 ? -16.231 -11.396 4.528 1.00 91.56 398 PHE A O 1
ATOM 2895 N N . ASP A 1 399 ? -14.988 -9.784 5.514 1.00 82.88 399 ASP A N 1
ATOM 2896 C CA . ASP A 1 399 ? -14.916 -10.385 6.845 1.00 82.88 399 ASP A CA 1
ATOM 2897 C C . ASP A 1 399 ? -15.449 -9.341 7.851 1.00 82.88 399 ASP A C 1
ATOM 2899 O O . ASP A 1 399 ? -16.629 -9.338 8.192 1.00 82.88 399 ASP A O 1
ATOM 2903 N N . THR A 1 400 ? -14.611 -8.378 8.247 1.00 71.94 400 THR A N 1
ATOM 2904 C CA . THR A 1 400 ? -15.015 -7.157 8.984 1.00 71.94 400 THR A CA 1
ATOM 2905 C C . THR A 1 400 ? -14.961 -5.895 8.121 1.00 71.94 400 THR A C 1
ATOM 2907 O O . THR A 1 400 ? -15.562 -4.878 8.455 1.00 71.94 400 THR A O 1
ATOM 2910 N N . ALA A 1 401 ? -14.235 -5.971 7.009 1.00 77.69 401 ALA A N 1
ATOM 2911 C CA . ALA A 1 401 ? -14.140 -4.985 5.949 1.00 77.69 401 ALA A CA 1
ATOM 2912 C C . ALA A 1 401 ? -13.881 -5.729 4.632 1.00 77.69 401 ALA A C 1
ATOM 2914 O O . ALA A 1 401 ? -13.536 -6.917 4.638 1.00 77.69 401 ALA A O 1
ATOM 2915 N N . TRP A 1 402 ? -14.036 -5.038 3.506 1.00 90.06 402 TRP A N 1
ATOM 2916 C CA . TRP A 1 402 ? -13.637 -5.581 2.216 1.00 90.06 402 TRP A CA 1
ATOM 2917 C C . TRP A 1 402 ? -12.113 -5.664 2.121 1.00 90.06 402 TRP A C 1
ATOM 2919 O O . TRP A 1 402 ? -11.409 -4.681 2.337 1.00 90.06 402 TRP A O 1
ATOM 2929 N N . ARG A 1 403 ? -11.604 -6.842 1.764 1.00 90.00 403 ARG A N 1
ATOM 2930 C CA . ARG A 1 403 ? -10.181 -7.099 1.532 1.00 90.00 403 ARG A CA 1
ATOM 2931 C C . ARG A 1 403 ? -9.975 -7.611 0.116 1.00 90.00 403 ARG A C 1
ATOM 2933 O O . ARG A 1 403 ? -10.642 -8.565 -0.281 1.00 90.00 403 ARG A O 1
ATOM 2940 N N . VAL A 1 404 ? -9.031 -7.026 -0.618 1.00 94.19 404 VAL A N 1
ATOM 2941 C CA . VAL A 1 404 ? -8.645 -7.505 -1.953 1.00 94.19 404 VAL A CA 1
ATOM 2942 C C . VAL A 1 404 ? -8.026 -8.899 -1.848 1.00 94.19 404 VAL A C 1
ATOM 2944 O O . VAL A 1 404 ? -7.166 -9.153 -1.008 1.00 94.19 404 VAL A O 1
ATOM 2947 N N . ILE A 1 405 ? -8.481 -9.802 -2.707 1.00 95.56 405 ILE A N 1
ATOM 2948 C CA . ILE A 1 405 ? -7.978 -11.174 -2.832 1.00 95.56 405 ILE A CA 1
ATOM 2949 C C . ILE A 1 405 ? -7.201 -11.326 -4.134 1.00 95.56 405 ILE A C 1
ATOM 2951 O O . ILE A 1 405 ? -6.161 -11.973 -4.168 1.00 95.56 405 ILE A O 1
ATOM 2955 N N . ALA A 1 406 ? -7.718 -10.728 -5.207 1.00 95.69 406 ALA A N 1
ATOM 2956 C CA . ALA A 1 406 ? -7.096 -10.738 -6.518 1.00 95.69 406 ALA A CA 1
ATOM 2957 C C . ALA A 1 406 ? -7.437 -9.453 -7.279 1.00 95.69 406 ALA A C 1
ATOM 2959 O O . ALA A 1 406 ? -8.531 -8.904 -7.128 1.00 95.69 406 ALA A O 1
ATOM 2960 N N . GLN A 1 407 ? -6.511 -9.028 -8.136 1.00 96.31 407 GLN A N 1
ATOM 2961 C CA . GLN A 1 407 ? -6.695 -7.977 -9.131 1.00 96.31 407 GLN A CA 1
ATOM 2962 C C . GLN A 1 407 ? -6.322 -8.543 -10.502 1.00 96.31 407 GLN A C 1
ATOM 2964 O O . GLN A 1 407 ? -5.309 -9.230 -10.630 1.00 96.31 407 GLN A O 1
ATOM 2969 N N . THR A 1 408 ? -7.136 -8.295 -11.526 1.00 95.50 408 THR A N 1
ATOM 2970 C CA . THR A 1 408 ? -6.839 -8.749 -12.890 1.00 95.50 408 THR A CA 1
ATOM 2971 C C . THR A 1 408 ? -7.602 -7.954 -13.948 1.00 95.50 408 THR A C 1
ATOM 2973 O O . THR A 1 408 ? -8.636 -7.349 -13.672 1.00 95.50 408 THR A O 1
ATOM 2976 N N . ARG A 1 409 ? -7.131 -8.037 -15.194 1.00 95.69 409 ARG A N 1
ATOM 2977 C CA . ARG A 1 409 ? -7.876 -7.646 -16.404 1.00 95.69 409 ARG A CA 1
ATOM 2978 C C . ARG A 1 409 ? -8.353 -8.853 -17.209 1.00 95.69 409 ARG A C 1
ATOM 2980 O O . ARG A 1 409 ? -9.143 -8.711 -18.135 1.00 95.69 409 ARG A O 1
ATOM 2987 N N . THR A 1 410 ? -7.916 -10.060 -16.858 1.00 95.69 410 THR A N 1
ATOM 2988 C CA . THR A 1 410 ? -8.339 -11.287 -17.538 1.00 95.69 410 THR A CA 1
ATOM 2989 C C . THR A 1 410 ? -9.805 -11.603 -17.248 1.00 95.69 410 THR A C 1
ATOM 2991 O O . THR A 1 410 ? -10.318 -11.313 -16.165 1.00 95.69 410 THR A O 1
ATOM 2994 N N . GLY A 1 411 ? -10.477 -12.244 -18.204 1.00 95.06 411 GLY A N 1
ATOM 2995 C CA . GLY A 1 411 ? -11.806 -12.811 -17.981 1.00 95.06 411 GLY A CA 1
ATOM 2996 C C . GLY A 1 411 ? -11.768 -14.082 -17.127 1.00 95.06 411 GLY A C 1
ATOM 2997 O O . GLY A 1 411 ? -10.708 -14.682 -16.922 1.00 95.06 411 GLY A O 1
ATOM 2998 N N . GLY A 1 412 ? -12.941 -14.512 -16.668 1.00 96.44 412 GLY A N 1
ATOM 2999 C CA . GLY A 1 412 ? -13.115 -15.774 -15.950 1.00 96.44 412 GLY A CA 1
ATOM 3000 C C . GLY A 1 412 ? -12.588 -15.789 -14.508 1.00 96.44 412 GLY A C 1
ATOM 3001 O O . GLY A 1 412 ? -12.281 -14.765 -13.899 1.00 96.44 412 GLY A O 1
ATOM 3002 N N . CYS A 1 413 ? -12.476 -17.001 -13.957 1.00 97.75 413 CYS A N 1
ATOM 3003 C CA . CYS A 1 413 ? -12.202 -17.238 -12.535 1.00 97.75 413 CYS A CA 1
ATOM 3004 C C . CYS A 1 413 ? -10.745 -17.561 -12.178 1.00 97.75 413 CYS A C 1
ATOM 3006 O O . CYS A 1 413 ? -10.441 -17.759 -11.003 1.00 97.75 413 CYS A O 1
ATOM 3008 N N . ALA A 1 414 ? -9.844 -17.680 -13.157 1.00 95.94 414 ALA A N 1
ATOM 3009 C CA . ALA A 1 414 ? -8.517 -18.258 -12.930 1.00 95.94 414 ALA A CA 1
ATOM 3010 C C . ALA A 1 414 ? -7.714 -17.514 -11.846 1.00 95.94 414 ALA A C 1
ATOM 3012 O O . ALA A 1 414 ? -7.208 -18.146 -10.921 1.00 95.94 414 ALA A O 1
ATOM 3013 N N . ALA A 1 415 ? -7.659 -16.180 -11.921 1.00 93.12 415 ALA A N 1
ATOM 3014 C CA . ALA A 1 415 ? -6.908 -15.358 -10.971 1.00 93.12 415 ALA A CA 1
ATOM 3015 C C . ALA A 1 415 ? -7.460 -15.461 -9.539 1.00 93.12 415 ALA A C 1
ATOM 3017 O O . ALA A 1 415 ? -6.700 -15.654 -8.593 1.00 93.12 415 ALA A O 1
ATOM 3018 N N . VAL A 1 416 ? -8.785 -15.374 -9.372 1.00 97.25 416 VAL A N 1
ATOM 3019 C CA . VAL A 1 416 ? -9.401 -15.383 -8.039 1.00 97.25 416 VAL A CA 1
ATOM 3020 C C . VAL A 1 416 ? -9.380 -16.768 -7.399 1.00 97.25 416 VAL A C 1
ATOM 3022 O O . VAL A 1 416 ? -9.092 -16.869 -6.214 1.00 97.25 416 VAL A O 1
ATOM 3025 N N . LEU A 1 417 ? -9.585 -17.843 -8.165 1.00 97.06 417 LEU A N 1
ATOM 3026 C CA . LEU A 1 417 ? -9.547 -19.209 -7.627 1.00 97.06 417 LEU A CA 1
ATOM 3027 C C . LEU A 1 417 ? -8.132 -19.678 -7.274 1.00 97.06 417 LEU A C 1
ATOM 3029 O O . LEU A 1 417 ? -7.988 -20.565 -6.435 1.00 97.06 417 LEU A O 1
ATOM 3033 N N . ALA A 1 418 ? -7.101 -19.096 -7.894 1.00 94.06 418 ALA A N 1
ATOM 3034 C CA . ALA A 1 418 ? -5.718 -19.313 -7.483 1.00 94.06 418 ALA A CA 1
ATOM 3035 C C . ALA A 1 418 ? -5.424 -18.679 -6.111 1.00 94.06 418 ALA A C 1
ATOM 3037 O O . ALA A 1 418 ? -4.632 -19.225 -5.347 1.00 94.06 418 ALA A O 1
ATOM 3038 N N . ALA A 1 419 ? -6.072 -17.552 -5.795 1.00 91.62 419 ALA A N 1
ATOM 3039 C CA . ALA A 1 419 ? -5.874 -16.821 -4.546 1.00 91.62 419 ALA A CA 1
ATOM 3040 C C . ALA A 1 419 ? -6.811 -17.282 -3.411 1.00 91.62 419 ALA A C 1
ATOM 3042 O O . ALA A 1 419 ? -6.391 -17.363 -2.258 1.00 91.62 419 ALA A O 1
ATOM 3043 N N . ASP A 1 420 ? -8.068 -17.607 -3.718 1.00 95.12 420 ASP A N 1
ATOM 3044 C CA . ASP A 1 420 ? -9.039 -18.152 -2.768 1.00 95.12 420 ASP A CA 1
ATOM 3045 C C . ASP A 1 420 ? -9.975 -19.150 -3.466 1.00 95.12 420 ASP A C 1
ATOM 3047 O O . ASP A 1 420 ? -10.926 -18.794 -4.166 1.00 95.12 420 ASP A O 1
ATOM 3051 N N . SER A 1 421 ? -9.710 -20.439 -3.243 1.00 96.00 421 SER A N 1
ATOM 3052 C CA . SER A 1 421 ? -10.502 -21.537 -3.811 1.00 96.00 421 SER A CA 1
ATOM 3053 C C . SER A 1 421 ? -11.966 -21.570 -3.344 1.00 96.00 421 SER A C 1
ATOM 3055 O O . SER A 1 421 ? -12.774 -22.263 -3.963 1.00 96.00 421 SER A O 1
ATOM 3057 N N . ALA A 1 422 ? -12.326 -20.829 -2.287 1.00 96.38 422 ALA A N 1
ATOM 3058 C CA . ALA A 1 422 ? -13.701 -20.722 -1.803 1.00 96.38 422 ALA A CA 1
ATOM 3059 C C . ALA A 1 422 ? -14.535 -19.674 -2.566 1.00 96.38 422 ALA A C 1
ATOM 3061 O O . ALA A 1 422 ? -15.732 -19.544 -2.295 1.00 96.38 422 ALA A O 1
ATOM 3062 N N . PHE A 1 423 ? -13.936 -18.928 -3.504 1.00 97.38 423 PHE A N 1
ATOM 3063 C CA . PHE A 1 423 ? -14.650 -17.927 -4.293 1.00 97.38 423 PHE A CA 1
ATOM 3064 C C . PHE A 1 423 ? -15.759 -18.571 -5.163 1.00 97.38 423 PHE A C 1
ATOM 3066 O O . PHE A 1 423 ? -15.485 -19.535 -5.889 1.00 97.38 423 PHE A O 1
ATOM 3073 N N . PRO A 1 424 ? -17.008 -18.059 -5.151 1.00 97.81 424 PRO A N 1
ATOM 3074 C CA . PRO A 1 424 ? -18.099 -18.646 -5.923 1.00 97.81 424 PRO A CA 1
ATOM 3075 C C . PRO A 1 424 ? -17.902 -18.451 -7.430 1.00 97.81 424 PRO A C 1
ATOM 3077 O O . PRO A 1 424 ? -17.911 -17.332 -7.942 1.00 97.81 424 PRO A O 1
ATOM 3080 N N . ARG A 1 425 ? -17.770 -19.563 -8.161 1.00 97.50 425 ARG A N 1
ATOM 3081 C CA . ARG A 1 425 ? -17.508 -19.570 -9.613 1.00 97.50 425 ARG A CA 1
ATOM 3082 C C . ARG A 1 425 ? -18.541 -18.790 -10.428 1.00 97.50 425 ARG A C 1
ATOM 3084 O O . ARG A 1 425 ? -18.185 -18.067 -11.353 1.00 97.50 425 ARG A O 1
ATOM 3091 N N . ASN A 1 426 ? -19.807 -18.831 -10.020 1.00 97.56 426 ASN A N 1
ATOM 3092 C CA . ASN A 1 426 ? -20.888 -18.117 -10.698 1.00 97.56 426 ASN A CA 1
ATOM 3093 C C . ASN A 1 426 ? -20.723 -16.584 -10.700 1.00 97.56 426 ASN A C 1
ATOM 3095 O O . ASN A 1 426 ? -21.399 -15.925 -11.480 1.00 97.56 426 ASN A O 1
ATOM 3099 N N . LEU A 1 427 ? -19.856 -16.020 -9.848 1.00 97.62 427 LEU A N 1
ATOM 3100 C CA . LEU A 1 427 ? -19.549 -14.584 -9.831 1.00 97.62 427 LEU A CA 1
ATOM 3101 C C . LEU A 1 427 ? -18.413 -14.197 -10.791 1.00 97.62 427 LEU A C 1
ATOM 3103 O O . LEU A 1 427 ? -18.100 -13.017 -10.901 1.00 97.62 427 LEU A O 1
ATOM 3107 N N . CYS A 1 428 ? -17.751 -15.159 -11.441 1.00 97.56 428 CYS A N 1
ATOM 3108 C CA . CYS A 1 428 ? -16.622 -14.896 -12.339 1.00 97.56 428 CYS A CA 1
ATOM 3109 C C . CYS A 1 428 ? -16.669 -15.655 -13.671 1.00 97.56 428 CYS A C 1
ATOM 3111 O O . CYS A 1 428 ? -16.024 -15.213 -14.619 1.00 97.56 428 CYS A O 1
ATOM 3113 N N . ASP A 1 429 ? -17.431 -16.749 -13.781 1.00 96.25 429 ASP A N 1
ATOM 3114 C CA . ASP A 1 429 ? -17.411 -17.646 -14.948 1.00 96.25 429 ASP A CA 1
ATOM 3115 C C . ASP A 1 429 ? -17.749 -16.931 -16.266 1.00 96.25 429 ASP A C 1
ATOM 3117 O O . ASP A 1 429 ? -17.187 -17.258 -17.310 1.00 96.25 429 ASP A O 1
ATOM 3121 N N . THR A 1 430 ? -18.636 -15.934 -16.226 1.00 96.12 430 THR A N 1
ATOM 3122 C CA . THR A 1 430 ? -19.093 -15.193 -17.413 1.00 96.12 430 THR A CA 1
ATOM 3123 C C . THR A 1 430 ? -18.431 -13.827 -17.576 1.00 96.12 430 THR A C 1
ATOM 3125 O O . THR A 1 430 ? -18.810 -13.075 -18.473 1.00 96.12 430 THR A O 1
ATOM 3128 N N . LEU A 1 431 ? -17.476 -13.465 -16.713 1.00 96.56 431 LEU A N 1
ATOM 3129 C CA . LEU A 1 431 ? -16.865 -12.140 -16.767 1.00 96.56 431 LEU A CA 1
ATOM 3130 C C . LEU A 1 431 ? -15.893 -12.036 -17.950 1.00 96.56 431 LEU A C 1
ATOM 3132 O O . LEU A 1 431 ? -14.974 -12.856 -18.059 1.00 96.56 431 LEU A O 1
ATOM 3136 N N . PRO A 1 432 ? -16.037 -11.016 -18.815 1.00 96.50 432 PRO A N 1
ATOM 3137 C CA . PRO A 1 432 ? -15.138 -10.821 -19.940 1.00 96.50 432 PRO A CA 1
ATOM 3138 C C . PRO A 1 432 ? -13.778 -10.286 -19.480 1.00 96.50 432 PRO A C 1
ATOM 3140 O O . PRO A 1 432 ? -13.632 -9.728 -18.382 1.00 96.50 432 PRO A O 1
ATOM 3143 N N . ALA A 1 433 ? -12.782 -10.413 -20.357 1.00 95.38 433 ALA A N 1
ATOM 3144 C CA . ALA A 1 433 ? -11.551 -9.648 -20.218 1.00 95.38 433 ALA A CA 1
ATOM 3145 C C . ALA A 1 433 ? -11.861 -8.145 -20.314 1.00 95.38 433 ALA A C 1
ATOM 3147 O O . ALA A 1 433 ? -12.722 -7.728 -21.092 1.00 95.38 433 ALA A O 1
ATOM 3148 N N . LEU A 1 434 ? -11.188 -7.357 -19.485 1.00 92.94 434 LEU A N 1
ATOM 3149 C CA . LEU A 1 434 ? -11.234 -5.903 -19.525 1.00 92.94 434 LEU A CA 1
ATOM 3150 C C . LEU A 1 434 ? -10.244 -5.389 -20.570 1.00 92.94 434 LEU A C 1
ATOM 3152 O O . LEU A 1 434 ? -9.210 -6.016 -20.808 1.00 92.94 434 LEU A O 1
ATOM 3156 N N . GLN A 1 435 ? -10.612 -4.271 -21.195 1.00 78.88 435 GLN A N 1
ATOM 3157 C CA . GLN A 1 435 ? -9.750 -3.508 -22.094 1.00 78.88 435 GLN A CA 1
ATOM 3158 C C . GLN A 1 435 ? -8.994 -2.439 -21.317 1.00 78.88 435 GLN A C 1
ATOM 3160 O O . GLN A 1 435 ? -9.601 -1.870 -20.373 1.00 78.88 435 GLN A O 1
#

Sequence (435 aa):
MLTRRCVVVGVVGVVLAAGLGLAGACGGGQDASGIPDSVMLTGDDFGGEVTAGGPDEAVHPLPPRPCVPAGTGSGGPSDGTSQDARPDGRRITASDGRHRAYEYVEHRPGGAATAYGELMKVVTACSQTGPTGERYHVVARYAAGALVEREYDGDSGHSAAYFVGHARDYLVVVLEVGVRTPDGDLTYVNGLGLTALRRAGGTAGTMLPTDATAAGTTWKDSEAEVTGVRRGPDPRTALIDVLVPGGGGPDCARDPRVGWYSEANDIVYANTIVSSAASDIPGACPTRTPAVVTLTAPAPLGTRNLVLNQQEWTPAGDVYRRCHAANPCGPPVPPCDGTLINDTRNSLDVPRNSAYTVEHCTDRWLVLVVDVNSTACGAGARPDCSAQPLRDRYFLRFDTAWRVIAQTRTGGCAAVLAADSAFPRNLCDTLPALQ

Secondary structure (DSSP, 8-state):
-------------------------------TT---GGGS--HHHHTS-EEE----TTTS-SS-PPPPPTTS-S-S------TT--TTEEEEEEE-SS-EEEEEEEE-TTTHHHHHHHHHHHHHHTTS--TTS-EEEEEEEETTEEEEEEEEETTTTEEEEEEEEEETTEEEEEEE--SSSSB--HHHHHHHHHHHHHHTT---PPBP----TT-----EEEEPEEEEEEE-SSTTEEEEEEEEEESS-TTS-EEEEEEEEEEETTEEEEEEEEEESSTTSTTSS-EEEEEEEEEE-SS--TT--EEETTEEEEEETTEEEEPBTTBSS-SPPPTT-HHHHHHHHHHSSS-TT-EEEEEEE-SSEEEEEEETTTTTTTTTT-TT------EEEEEEEESSSEEEEEEESSSSSHHHHHH-TTS-GGGTTTPPPP-

Organism: NCBI:txid175570

Foldseek 3Di:
DDDDDDDDDDDDDDDPDPDDDPPVPPPPPCDLLNDDPLLDDACVLQVFHKDWDDDPCVQFNVPDDADDAPPPDPPPDPPVPDPPDPSNKTKMWTDPPWWIKMKIKGFAAVCQQVVLVVSVVRLVVQQDQHNQLWHKDFQFAFPFWTWIKIQHHNVVRAIKIKIWGDERRMTMMMIIQTDPGRHHDSVSNLSSNCVSNVSSVHHSGDTPPPPPPDQQPDWDKDFWAFDWWFADPDLQKIKTKTWFFADQDDQRWDDFEWPDWDDDPLAIETETITIHSCPPRNPNRVDIDIDIYMDGHPDGNPQHWYQYPNWIWTDDPRITATADPQGGPPDDDQQPDPSQVLSVVCPDPADPPWDKDWLDDDSFKTKMKTFRCPCVCHDPRPPPDDDDTDIKIFIWTDDSGTDTQFIFQAAACPGNCVRPVPDDRVSGHPGHGHD

Radius of gyration: 29.76 Å; chains: 1; bounding box: 61×62×116 Å

pLDDT: mean 81.36, std 18.29, range [31.98, 98.25]